Protein AF-0000000072259062 (afdb_homodimer)

Organism: Indibacter alkaliphilus (strain CCUG 57479 / KCTC 22604 / LW1) (NCBI:txid1189612)

pLDDT: mean 94.32, std 8.06, range [39.84, 98.91]

Foldseek 3Di:
DDLVVVLVVVVVVLLVPLLPDALDDPPCLQGVLLNVLSVLDDPLLLLSLLLLLLCLQPPPSVLCSLLSVLLVLLVSLLVLLLCLVVVPQDDSRHGHSCNVRRDVSSNNNSVSSNVVSLVSLVSFDPVCSVVLVVLVVVLSVLLVVLSVLQVVQLPDPADAPVSQLSSQLSNWQQSQLSSNLNSNVSNPHDPLLSNLSSLLSSLLRSLLVLVVVLCLQDADPVPPSDNRCPCQLSVRPHQLLNVLCVQDDDPLNVQSVVLSPDPDDDRVVRSVSPVVSSVVRVSSVVSNVSSVVSNVSSVVSLVPDDTPDVSSSVSSVVSSVCSNPPSD/DDLVVVLVVVVVVLLVPLLPDALDDPPCLQGVLLNVLSVLDDPLLLLSLLLLLLCLQPPPSVLCSLLSVLLVLLVSLLVLLLCLVVVPQDDSRHGHSCNVRRDVSSNNNSVSSNVVSLVSLVSFDPVCSVVLVVLVVVLSVLLVVLSVLQVVQLPDPADAPVSQLSSQLSNWQQSQLSSNLNSNVSNPHDPLLSNLSSLLSSLLRSLLVLVVVLCLQDADPVPPSDNRCPCQLSVRPHQLLNVLCVQDDDPLNVQSVVLSPDPDDDSVVRSVSPVVSSVVRVSSVVSNVSSVVSNVSSVVSLVPDDTPDVSSSVSSVVSSVCSNPPSD

Secondary structure (DSSP, 8-state):
--HHHHHHHHHHHHHHHHHH-----SSHHHHHHHHHHHHT----HHHHHHHHHHHTT-S-GGGGHHHHHHHHHHHHHHHHHHHHHTT--EETTEE-HHHHS-HHHHHHHHHHHHHHHHHHHTTS-TTTHHHHHHHHHHHHHHHHHHHHHHHHHTT-S---HHHHHHHHIIIIIHHHHHHHHHHHHHTT--HHHHHHHHHHHHHHHHHHHHHHHHHHHHS-TTTSSS-TTHHHHTT---HHHHHHHHH--HHHHHHHHHHHH-SS--HHHHHHHHHHHHHHHTHHHHHHHHHHHHHHHHHHHHHT---S-HHHHHHHHHHHHHHHT---/--HHHHHHHHHHHHHHHHHH-----SSHHHHHHHHHHHHT----HHHHHHHHHHHTT-S-GGGGHHHHHHHHHHHHHHHHHHHHHTT--EETTEE-HHHHS-HHHHHHHHHHHHHHHHHHHTTS-TTTHHHHHHHHHHHHHHHHHHHHHHHHHTT-S---HHHHHHHHIIIIIHHHHHHHHHHHHHTT--HHHHHHHHHHHHHHHHHHHHHHHHHHHHS-TTTSSS-TTHHHHTT---HHHHHHHHH--HHHHHHHHHHHH-SS--HHHHHHHHHHHHHHHTHHHHHHHHHHHHHHHHHHHHHT---S-HHHHHHHHHHHHHHHT---

Structure (mmCIF, N/CA/C/O backbone):
data_AF-0000000072259062-model_v1
#
loop_
_entity.id
_entity.type
_entity.pdbx_description
1 polymer Dimethylallyltransferase
#
loop_
_atom_site.group_PDB
_atom_site.id
_atom_site.type_symbol
_atom_site.label_atom_id
_atom_site.label_alt_id
_atom_site.label_comp_id
_atom_site.label_asym_id
_atom_site.label_entity_id
_atom_site.label_seq_id
_atom_site.pdbx_PDB_ins_code
_atom_site.Cartn_x
_atom_site.Cartn_y
_atom_site.Cartn_z
_atom_site.occupancy
_atom_site.B_iso_or_equiv
_atom_site.auth_seq_id
_atom_site.auth_comp_id
_atom_site.auth_asym_id
_atom_site.auth_atom_id
_atom_site.pdbx_PDB_model_num
ATOM 1 N N . MET A 1 1 ? 15.505 36.664 -14.446 1 39.84 1 MET A N 1
ATOM 2 C CA . MET A 1 1 ? 14.282 35.879 -14.596 1 39.84 1 MET A CA 1
ATOM 3 C C . MET A 1 1 ? 13.416 35.978 -13.345 1 39.84 1 MET A C 1
ATOM 5 O O . MET A 1 1 ? 13.881 35.698 -12.239 1 39.84 1 MET A O 1
ATOM 9 N N . ASN A 1 2 ? 12.382 36.664 -13.266 1 49.68 2 ASN A N 1
ATOM 10 C CA . ASN A 1 2 ? 11.486 36.961 -12.154 1 49.68 2 ASN A CA 1
ATOM 11 C C . ASN A 1 2 ? 11.088 35.695 -11.4 1 49.68 2 ASN A C 1
ATOM 13 O O . ASN A 1 2 ? 11.013 34.615 -11.989 1 49.68 2 ASN A O 1
ATOM 17 N N . GLN A 1 3 ? 11.26 35.802 -10.007 1 56.15 3 GLN A N 1
ATOM 18 C CA . GLN A 1 3 ? 11.022 34.706 -9.073 1 56.15 3 GLN A CA 1
ATOM 19 C C . GLN A 1 3 ? 9.755 33.938 -9.438 1 56.15 3 GLN A C 1
ATOM 21 O O . GLN A 1 3 ? 9.739 32.706 -9.407 1 56.15 3 GLN A O 1
ATOM 26 N N . LYS A 1 4 ? 8.753 34.632 -9.775 1 56.28 4 LYS A N 1
ATOM 27 C CA . LYS A 1 4 ? 7.467 34.056 -10.158 1 56.28 4 LYS A CA 1
ATOM 28 C C . LYS A 1 4 ? 7.588 33.252 -11.45 1 56.28 4 LYS A C 1
ATOM 30 O O . LYS A 1 4 ? 6.951 32.206 -11.598 1 56.28 4 LYS A O 1
ATOM 35 N N . THR A 1 5 ? 8.482 33.772 -12.168 1 59.34 5 THR A N 1
ATOM 36 C CA . THR A 1 5 ? 8.692 33.105 -13.448 1 59.34 5 THR A CA 1
ATOM 37 C C . THR A 1 5 ? 9.389 31.762 -13.25 1 59.34 5 THR A C 1
ATOM 39 O O . THR A 1 5 ? 9.052 30.778 -13.912 1 59.34 5 THR A O 1
ATOM 42 N N . SER A 1 6 ? 10.165 31.765 -12.215 1 81.85 6 SER A N 1
ATOM 43 C CA . SER A 1 6 ? 10.904 30.531 -11.966 1 81.85 6 SER A CA 1
ATOM 44 C C . SER A 1 6 ? 10.006 29.464 -11.349 1 81.85 6 SER A C 1
ATOM 46 O O . SER A 1 6 ? 10.014 28.311 -11.784 1 81.85 6 SER A O 1
ATOM 48 N N . VAL A 1 7 ? 9.024 29.932 -10.548 1 90.23 7 VAL A N 1
ATOM 49 C CA . VAL A 1 7 ? 8.112 28.987 -9.912 1 90.23 7 VAL A CA 1
ATOM 50 C C . VAL A 1 7 ? 7.127 28.444 -10.945 1 90.23 7 VAL A C 1
ATOM 52 O O . VAL A 1 7 ? 6.843 27.245 -10.97 1 90.23 7 VAL A O 1
ATOM 55 N N . ASN A 1 8 ? 6.681 29.325 -11.784 1 91.66 8 ASN A N 1
ATOM 56 C CA . ASN A 1 8 ? 5.743 28.922 -12.827 1 91.66 8 ASN A CA 1
ATOM 57 C C . ASN A 1 8 ? 6.37 27.914 -13.785 1 91.66 8 ASN A C 1
ATOM 59 O O . ASN A 1 8 ? 5.704 26.978 -14.232 1 91.66 8 ASN A O 1
ATOM 63 N N . LYS A 1 9 ? 7.584 28.207 -14.104 1 93.99 9 LYS A N 1
ATOM 64 C CA . LYS A 1 9 ? 8.276 27.268 -14.983 1 93.99 9 LYS A CA 1
ATOM 65 C C . LYS A 1 9 ? 8.43 25.904 -14.317 1 93.99 9 LYS A C 1
ATOM 67 O O . LYS A 1 9 ? 8.21 24.869 -14.95 1 93.99 9 LYS A O 1
ATOM 72 N N . ILE A 1 10 ? 8.788 25.921 -13.061 1 94.92 10 ILE A N 1
ATOM 73 C CA . ILE A 1 10 ? 8.951 24.683 -12.307 1 94.92 10 ILE A CA 1
ATOM 74 C C . ILE A 1 10 ? 7.624 23.929 -12.261 1 94.92 10 ILE A C 1
ATOM 76 O O . ILE A 1 10 ? 7.585 22.714 -12.47 1 94.92 10 ILE A O 1
ATOM 80 N N . LEU A 1 11 ? 6.557 24.631 -12.026 1 94.31 11 LEU A N 1
ATOM 81 C CA . LEU A 1 11 ? 5.232 24.026 -11.954 1 94.31 11 LEU A CA 1
ATOM 82 C C . LEU A 1 11 ? 4.83 23.434 -13.301 1 94.31 11 LEU A C 1
ATOM 84 O O . LEU A 1 11 ? 4.234 22.355 -13.357 1 94.31 11 LEU A O 1
ATOM 88 N N . GLN A 1 12 ? 5.133 24.145 -14.334 1 94.38 12 GLN A N 1
ATOM 89 C CA . GLN A 1 12 ? 4.815 23.667 -15.675 1 94.38 12 GLN A CA 1
ATOM 90 C C . GLN A 1 12 ? 5.597 22.4 -16.008 1 94.38 12 GLN A C 1
ATOM 92 O O . GLN A 1 12 ? 5.048 21.457 -16.582 1 94.38 12 GLN A O 1
ATOM 97 N N . ASP A 1 13 ? 6.842 22.441 -15.684 1 95.33 13 ASP A N 1
ATOM 98 C CA . ASP A 1 13 ? 7.676 21.266 -15.916 1 95.33 13 ASP A CA 1
ATOM 99 C C . ASP A 1 13 ? 7.181 20.072 -15.103 1 95.33 13 ASP A C 1
ATOM 101 O O . ASP A 1 13 ? 7.134 18.948 -15.607 1 95.33 13 ASP A O 1
ATOM 105 N N . LEU A 1 14 ? 6.83 20.338 -13.901 1 94.54 14 LEU A N 1
ATOM 106 C CA . LEU A 1 14 ? 6.303 19.306 -13.015 1 94.54 14 LEU A CA 1
ATOM 107 C C . LEU A 1 14 ? 5.007 18.723 -13.569 1 94.54 14 LEU A C 1
ATOM 109 O O . LEU A 1 14 ? 4.843 17.502 -13.619 1 94.54 14 LEU A O 1
ATOM 113 N N . GLU A 1 15 ? 4.13 19.574 -14.015 1 93.12 15 GLU A N 1
ATOM 114 C CA . GLU A 1 15 ? 2.847 19.139 -14.558 1 93.12 15 GLU A CA 1
ATOM 115 C C . GLU A 1 15 ? 3.038 18.301 -15.819 1 93.12 15 GLU A C 1
ATOM 117 O O . GLU A 1 15 ? 2.356 17.291 -16.009 1 93.12 15 GLU A O 1
ATOM 122 N N . SER A 1 16 ? 3.915 18.75 -16.639 1 92.37 16 SER A N 1
ATOM 123 C CA . SER A 1 16 ? 4.216 18.009 -17.859 1 92.37 16 SER A CA 1
ATOM 124 C C . SER A 1 16 ? 4.742 16.613 -17.543 1 92.37 16 SER A C 1
ATOM 126 O O . SER A 1 16 ? 4.385 15.643 -18.214 1 92.37 16 SER A O 1
ATOM 128 N N . HIS A 1 17 ? 5.509 16.57 -16.553 1 91.02 17 HIS A N 1
ATOM 129 C CA . HIS A 1 17 ? 6.075 15.285 -16.159 1 91.02 17 HIS A CA 1
ATOM 130 C C . HIS A 1 17 ? 5.004 14.364 -15.584 1 91.02 17 HIS A C 1
ATOM 132 O O . HIS A 1 17 ? 4.938 13.185 -15.938 1 91.02 17 HIS A O 1
ATOM 138 N N . ILE A 1 18 ? 4.176 14.868 -14.752 1 91.03 18 ILE A N 1
ATOM 139 C CA . ILE A 1 18 ? 3.133 14.095 -14.088 1 91.03 18 ILE A CA 1
ATOM 140 C C . ILE A 1 18 ? 2.125 13.595 -15.12 1 91.03 18 ILE A C 1
ATOM 142 O O . ILE A 1 18 ? 1.715 12.432 -15.085 1 91.03 18 ILE A O 1
ATOM 146 N N . GLN A 1 19 ? 1.786 14.395 -16.071 1 88.58 19 GLN A N 1
ATOM 147 C CA . GLN A 1 19 ? 0.792 14.051 -17.082 1 88.58 19 GLN A CA 1
ATOM 148 C C . GLN A 1 19 ? 1.357 13.054 -18.091 1 88.58 19 GLN A C 1
ATOM 150 O O . GLN A 1 19 ? 0.618 12.237 -18.644 1 88.58 19 GLN A O 1
ATOM 155 N N . GLY A 1 20 ? 2.636 13.112 -18.253 1 88.77 20 GLY A N 1
ATOM 156 C CA . GLY A 1 20 ? 3.263 12.251 -19.244 1 88.77 20 GLY A CA 1
ATOM 157 C C . GLY A 1 20 ? 3.726 10.924 -18.674 1 88.77 20 GLY A C 1
ATOM 158 O O . GLY A 1 20 ? 4.14 10.033 -19.418 1 88.77 20 GLY A O 1
ATOM 159 N N . TYR A 1 21 ? 3.54 10.766 -17.448 1 89.42 21 TYR A N 1
ATOM 160 C CA . TYR A 1 21 ? 4.04 9.553 -16.811 1 89.42 21 TYR A CA 1
ATOM 161 C C . TYR A 1 21 ? 3.03 8.418 -16.931 1 89.42 21 TYR A C 1
ATOM 163 O O . TYR A 1 21 ? 1.825 8.632 -16.781 1 89.42 21 TYR A O 1
ATOM 171 N N . THR A 1 22 ? 3.496 7.226 -17.243 1 91.46 22 THR A N 1
ATOM 172 C CA . THR A 1 22 ? 2.654 6.037 -17.312 1 91.46 22 THR A CA 1
ATOM 173 C C . THR A 1 22 ? 2.892 5.134 -16.105 1 91.46 22 THR A C 1
ATOM 175 O O . THR A 1 22 ? 4.035 4.791 -15.796 1 91.46 22 THR A O 1
ATOM 178 N N . TYR A 1 23 ? 1.843 4.74 -15.547 1 93.16 23 TYR A N 1
ATOM 179 C CA . TYR A 1 23 ? 1.928 3.928 -14.339 1 93.16 23 TYR A CA 1
ATOM 180 C C . TYR A 1 23 ? 1.783 2.446 -14.667 1 93.16 23 TYR A C 1
ATOM 182 O O . TYR A 1 23 ? 2.036 1.589 -13.818 1 93.16 23 TYR A O 1
ATOM 190 N N . GLY A 1 24 ? 1.409 2.114 -15.796 1 93.14 24 GLY A N 1
ATOM 191 C CA . GLY A 1 24 ? 1.141 0.778 -16.304 1 93.14 24 GLY A CA 1
ATOM 192 C C . GLY A 1 24 ? 0.081 0.754 -17.389 1 93.14 24 GLY A C 1
ATOM 193 O O . GLY A 1 24 ? -0.619 1.746 -17.603 1 93.14 24 GLY A O 1
ATOM 194 N N . GLU A 1 25 ? -0.048 -0.378 -18.001 1 92.4 25 GLU A N 1
ATOM 195 C CA . GLU A 1 25 ? -0.921 -0.406 -19.171 1 92.4 25 GLU A CA 1
ATOM 196 C C . GLU A 1 25 ? -2.057 -1.409 -18.988 1 92.4 25 GLU A C 1
ATOM 198 O O . GLU A 1 25 ? -3.191 -1.151 -19.396 1 92.4 25 GLU A O 1
ATOM 203 N N . SER A 1 26 ? -1.802 -2.534 -18.421 1 94.76 26 SER A N 1
ATOM 204 C CA . SER A 1 26 ? -2.783 -3.609 -18.31 1 94.76 26 SER A CA 1
ATOM 205 C C . SER A 1 26 ? -2.711 -4.285 -16.944 1 94.76 26 SER A C 1
ATOM 207 O O . SER A 1 26 ? -1.621 -4.508 -16.413 1 94.76 26 SER A O 1
ATOM 209 N N . PRO A 1 27 ? -3.939 -4.577 -16.515 1 97.15 27 PRO A N 1
ATOM 210 C CA . PRO A 1 27 ? -5.289 -4.356 -17.039 1 97.15 27 PRO A CA 1
ATOM 211 C C . PRO A 1 27 ? -5.76 -2.914 -16.867 1 97.15 27 PRO A C 1
ATOM 213 O O . PRO A 1 27 ? -5.365 -2.241 -15.911 1 97.15 27 PRO A O 1
ATOM 216 N N . LYS A 1 28 ? -6.573 -2.438 -17.71 1 96.72 28 LYS A N 1
ATOM 217 C CA . LYS A 1 28 ? -7.038 -1.054 -17.708 1 96.72 28 LYS A CA 1
ATOM 218 C C . LYS A 1 28 ? -7.768 -0.721 -16.409 1 96.72 28 LYS A C 1
ATOM 220 O O . LYS A 1 28 ? -7.701 0.411 -15.926 1 96.72 28 LYS A O 1
ATOM 225 N N . GLU A 1 29 ? -8.424 -1.747 -15.827 1 96.99 29 GLU A N 1
ATOM 226 C CA . GLU A 1 29 ? -9.219 -1.559 -14.617 1 96.99 29 GLU A CA 1
ATOM 227 C C . GLU A 1 29 ? -8.334 -1.209 -13.424 1 96.99 29 GLU A C 1
ATOM 229 O O . GLU A 1 29 ? -8.808 -0.642 -12.437 1 96.99 29 GLU A O 1
ATOM 234 N N . LEU A 1 30 ? -7.055 -1.519 -13.571 1 98.03 30 LEU A N 1
ATOM 235 C CA . LEU A 1 30 ? -6.097 -1.222 -12.512 1 98.03 30 LEU A CA 1
ATOM 236 C C . LEU A 1 30 ? -5.487 0.162 -12.702 1 98.03 30 LEU A C 1
ATOM 238 O O . LEU A 1 30 ? -5.293 0.898 -11.733 1 98.03 30 LEU A O 1
ATOM 242 N N . TYR A 1 31 ? -5.273 0.584 -13.935 1 98.09 31 TYR A N 1
ATOM 243 C CA . TYR A 1 31 ? -4.388 1.719 -14.173 1 98.09 31 TYR A CA 1
ATOM 244 C C . TYR A 1 31 ? -5.182 2.952 -14.587 1 98.09 31 TYR A C 1
ATOM 246 O O . TYR A 1 31 ? -4.75 4.083 -14.355 1 98.09 31 TYR A O 1
ATOM 254 N N . GLU A 1 32 ? -6.378 2.807 -15.114 1 97.61 32 GLU A N 1
ATOM 255 C CA . GLU A 1 32 ? -7.216 3.948 -15.472 1 97.61 32 GLU A CA 1
ATOM 256 C C . GLU A 1 32 ? -7.589 4.767 -14.24 1 97.61 32 GLU A C 1
ATOM 258 O O . GLU A 1 32 ? -7.626 5.998 -14.294 1 97.61 32 GLU A O 1
ATOM 263 N N . PRO A 1 33 ? -7.913 4.076 -13.163 1 98.03 33 PRO A N 1
ATOM 264 C CA . PRO A 1 33 ? -8.211 4.842 -11.951 1 98.03 33 PRO A CA 1
ATOM 265 C C . PRO A 1 33 ? -7.032 5.694 -11.487 1 98.03 33 PRO A C 1
ATOM 267 O O . PRO A 1 33 ? -7.228 6.795 -10.965 1 98.03 33 PRO A O 1
ATOM 270 N N . ILE A 1 34 ? -5.833 5.206 -11.648 1 97.76 34 ILE A N 1
ATOM 271 C CA . ILE A 1 34 ? -4.631 5.942 -11.269 1 97.76 34 ILE A CA 1
ATOM 272 C C . ILE A 1 34 ? -4.492 7.187 -12.143 1 97.76 34 ILE A C 1
ATOM 274 O O . ILE A 1 34 ? -4.279 8.29 -11.635 1 97.76 34 ILE A O 1
ATOM 278 N N . ALA A 1 35 ? -4.622 6.956 -13.415 1 96.19 35 ALA A N 1
ATOM 279 C CA . ALA A 1 35 ? -4.563 8.083 -14.344 1 96.19 35 ALA A CA 1
ATOM 280 C C . ALA A 1 35 ? -5.653 9.105 -14.035 1 96.19 35 ALA A C 1
ATOM 282 O O . ALA A 1 35 ? -5.417 10.314 -14.108 1 96.19 35 ALA A O 1
ATOM 283 N N . TYR A 1 36 ? -6.82 8.606 -13.721 1 96.45 36 TYR A N 1
ATOM 284 C CA . TYR A 1 36 ? -7.97 9.45 -13.415 1 96.45 36 TYR A CA 1
ATOM 285 C C . TYR A 1 36 ? -7.681 10.356 -12.225 1 96.45 36 TYR A C 1
ATOM 287 O O . TYR A 1 36 ? -7.753 11.582 -12.338 1 96.45 36 TYR A O 1
ATOM 295 N N . ILE A 1 37 ? -7.229 9.819 -11.118 1 96.38 37 ILE A N 1
ATOM 296 C CA . ILE A 1 37 ? -7.049 10.636 -9.923 1 96.38 37 ILE A CA 1
ATOM 297 C C . ILE A 1 37 ? -5.893 11.611 -10.135 1 96.38 37 ILE A C 1
ATOM 299 O O . ILE A 1 37 ? -5.926 12.74 -9.639 1 96.38 37 ILE A O 1
ATOM 303 N N . MET A 1 38 ? -4.922 11.191 -10.855 1 95.38 38 MET A N 1
ATOM 304 C CA . MET A 1 38 ? -3.777 12.059 -11.117 1 95.38 38 MET A CA 1
ATOM 305 C C . MET A 1 38 ? -4.166 13.209 -12.039 1 95.38 38 MET A C 1
ATOM 307 O O . MET A 1 38 ? -3.531 14.265 -12.025 1 95.38 38 MET A O 1
ATOM 311 N N . SER A 1 39 ? -5.181 13.02 -12.778 1 93.49 39 SER A N 1
ATOM 312 C CA . SER A 1 39 ? -5.613 14.025 -13.744 1 93.49 39 SER A CA 1
ATOM 313 C C . SER A 1 39 ? -6.551 15.041 -13.103 1 93.49 39 SER A C 1
ATOM 315 O O . SER A 1 39 ? -6.826 16.094 -13.683 1 93.49 39 SER A O 1
ATOM 317 N N . LEU A 1 40 ? -7.152 14.684 -11.96 1 90.5 40 LEU A N 1
ATOM 318 C CA . LEU A 1 40 ? -8.12 15.557 -11.305 1 90.5 40 LEU A CA 1
ATOM 319 C C . LEU A 1 40 ? -7.467 16.865 -10.872 1 90.5 40 LEU A C 1
ATOM 321 O O . LEU A 1 40 ? -8.146 17.771 -10.382 1 90.5 40 LEU A O 1
ATOM 325 N N . GLY A 1 41 ? -6.127 16.97 -11.136 1 81.69 41 GLY A N 1
ATOM 326 C CA . GLY A 1 41 ? -5.435 18.209 -10.817 1 81.69 41 GLY A CA 1
ATOM 327 C C . GLY A 1 41 ? -4.948 18.267 -9.381 1 81.69 41 GLY A C 1
ATOM 328 O O . GLY A 1 41 ? -4.554 17.247 -8.812 1 81.69 41 GLY A O 1
ATOM 329 N N . GLY A 1 42 ? -4.847 19.459 -8.87 1 79.23 42 GLY A N 1
ATOM 330 C CA . GLY A 1 42 ? -4.276 19.779 -7.571 1 79.23 42 GLY A CA 1
ATOM 331 C C . GLY A 1 42 ? -3.202 20.848 -7.638 1 79.23 42 GLY A C 1
ATOM 332 O O . GLY A 1 42 ? -2.681 21.145 -8.715 1 79.23 42 GLY A O 1
ATOM 333 N N . LYS A 1 43 ? -2.98 21.425 -6.588 1 82.12 43 LYS A N 1
ATOM 334 C CA . LYS A 1 43 ? -2.066 22.563 -6.54 1 82.12 43 LYS A CA 1
ATOM 335 C C . LYS A 1 43 ? -0.613 22.105 -6.63 1 82.12 43 LYS A C 1
ATOM 337 O O . LYS A 1 43 ? 0.285 22.914 -6.876 1 82.12 43 LYS A O 1
ATOM 342 N N . ARG A 1 44 ? -0.366 20.807 -6.512 1 93.41 44 ARG A N 1
ATOM 343 C CA . ARG A 1 44 ? 0.962 20.211 -6.616 1 93.41 44 ARG A CA 1
ATOM 344 C C . ARG A 1 44 ? 1.941 20.885 -5.661 1 93.41 44 ARG A C 1
ATOM 346 O O . ARG A 1 44 ? 3.099 21.118 -6.013 1 93.41 44 ARG A O 1
ATOM 353 N N . ILE A 1 45 ? 1.461 21.238 -4.547 1 94.57 45 ILE A N 1
ATOM 354 C CA . ILE A 1 45 ? 2.24 22.009 -3.583 1 94.57 45 ILE A CA 1
ATOM 355 C C . ILE A 1 45 ? 3.402 21.164 -3.066 1 94.57 45 ILE A C 1
ATOM 357 O O . ILE A 1 45 ? 4.535 21.643 -2.976 1 94.57 45 ILE A O 1
ATOM 361 N N . ARG A 1 46 ? 3.191 19.939 -2.811 1 97.25 46 ARG A N 1
ATOM 362 C CA . ARG A 1 46 ? 4.198 19.108 -2.159 1 97.25 46 ARG A CA 1
ATOM 363 C C . ARG A 1 46 ? 5.371 18.835 -3.094 1 97.25 46 ARG A C 1
ATOM 365 O O . ARG A 1 46 ? 6.526 19.081 -2.739 1 97.25 46 ARG A O 1
ATOM 372 N N . PRO A 1 47 ? 5.122 18.381 -4.337 1 98.08 47 PRO A N 1
ATOM 373 C CA . PRO A 1 47 ? 6.275 18.219 -5.226 1 98.08 47 PRO A CA 1
ATOM 374 C C . PRO A 1 47 ? 6.938 19.548 -5.58 1 98.08 47 PRO A C 1
ATOM 376 O O . PRO A 1 47 ? 8.153 19.599 -5.789 1 98.08 47 PRO A O 1
ATOM 379 N N . LEU A 1 48 ? 6.172 20.646 -5.649 1 97.24 48 LEU A N 1
ATOM 380 C CA . LEU A 1 48 ? 6.756 21.964 -5.868 1 97.24 48 LEU A CA 1
ATOM 381 C C . LEU A 1 48 ? 7.711 22.33 -4.737 1 97.24 48 LEU A C 1
ATOM 383 O O . LEU A 1 48 ? 8.814 22.824 -4.985 1 97.24 48 LEU A O 1
ATOM 387 N N . LEU A 1 49 ? 7.295 22.057 -3.522 1 97.96 49 LEU A N 1
ATOM 388 C CA . LEU A 1 49 ? 8.139 22.339 -2.366 1 97.96 49 LEU A CA 1
ATOM 389 C C . LEU A 1 49 ? 9.417 21.509 -2.41 1 97.96 49 LEU A C 1
ATOM 391 O O . LEU A 1 49 ? 10.486 21.985 -2.022 1 97.96 49 LEU A O 1
ATOM 395 N N . THR A 1 50 ? 9.329 20.285 -2.872 1 98.69 50 THR A N 1
ATOM 396 C CA . THR A 1 50 ? 10.509 19.443 -3.037 1 98.69 50 THR A CA 1
ATOM 397 C C . THR A 1 50 ? 11.509 20.094 -3.988 1 98.69 50 THR A C 1
ATOM 399 O O . THR A 1 50 ? 12.698 20.192 -3.676 1 98.69 50 THR A O 1
ATOM 402 N N . LEU A 1 51 ? 11.013 20.584 -5.12 1 98.32 51 LEU A N 1
ATOM 403 C CA . LEU A 1 51 ? 11.876 21.161 -6.145 1 98.32 51 LEU A CA 1
ATOM 404 C C . LEU A 1 51 ? 12.445 22.5 -5.686 1 98.32 51 LEU A C 1
ATOM 406 O O . LEU A 1 51 ? 13.596 22.825 -5.985 1 98.32 51 LEU A O 1
ATOM 410 N N . LEU A 1 52 ? 11.637 23.278 -4.981 1 97.72 52 LEU A N 1
ATOM 411 C CA . LEU A 1 52 ? 12.123 24.551 -4.46 1 97.72 52 LEU A CA 1
ATOM 412 C C . LEU A 1 52 ? 13.2 24.331 -3.403 1 97.72 52 LEU A C 1
ATOM 414 O O . LEU A 1 52 ? 14.208 25.04 -3.381 1 97.72 52 LEU A O 1
ATOM 418 N N . ALA A 1 53 ? 12.989 23.344 -2.545 1 98.31 53 ALA A N 1
ATOM 419 C CA . ALA A 1 53 ? 14.003 23.016 -1.546 1 98.31 53 ALA A CA 1
ATOM 420 C C . ALA A 1 53 ? 15.294 22.546 -2.208 1 98.31 53 ALA A C 1
ATOM 422 O O . ALA A 1 53 ? 16.39 22.902 -1.769 1 98.31 53 ALA A O 1
ATOM 423 N N . TYR A 1 54 ? 15.174 21.713 -3.22 1 98.31 54 TYR A N 1
ATOM 424 C CA . TYR A 1 54 ? 16.333 21.302 -4.005 1 98.31 54 TYR A CA 1
ATOM 425 C C . TYR A 1 54 ? 17.079 22.513 -4.552 1 98.31 54 TYR A C 1
ATOM 427 O O . TYR A 1 54 ? 18.306 22.59 -4.454 1 98.31 54 TYR A O 1
ATOM 435 N N . SER A 1 55 ? 16.358 23.493 -5.048 1 97.68 55 SER A N 1
ATOM 436 C CA . SER A 1 55 ? 16.895 24.66 -5.74 1 97.68 55 SER A CA 1
ATOM 437 C C . SER A 1 55 ? 17.584 25.611 -4.766 1 97.68 55 SER A C 1
ATOM 439 O O . SER A 1 55 ? 18.319 26.508 -5.183 1 97.68 55 SER A O 1
ATOM 441 N N . LEU A 1 56 ? 17.38 25.386 -3.485 1 97.73 56 LEU A N 1
ATOM 442 C CA . LEU A 1 56 ? 18.095 26.183 -2.493 1 97.73 56 LEU A CA 1
ATOM 443 C C . LEU A 1 56 ? 19.594 25.911 -2.555 1 97.73 56 LEU A C 1
ATOM 445 O O . LEU A 1 56 ? 20.399 26.747 -2.14 1 97.73 56 LEU A O 1
ATOM 449 N N . TYR A 1 57 ? 19.908 24.743 -3.155 1 97.61 57 TYR A N 1
ATOM 450 C CA . TYR A 1 57 ? 21.3 24.32 -3.056 1 97.61 57 TYR A CA 1
ATOM 451 C C . TYR A 1 57 ? 21.876 24.013 -4.433 1 97.61 57 TYR A C 1
ATOM 453 O O . TYR A 1 57 ? 23.096 24.007 -4.616 1 97.61 57 TYR A O 1
ATOM 461 N N . LYS A 1 58 ? 20.987 23.629 -5.376 1 96.47 58 LYS A N 1
ATOM 462 C CA . LYS A 1 58 ? 21.408 23.327 -6.741 1 96.47 58 LYS A CA 1
ATOM 463 C C . LYS A 1 58 ? 20.485 23.987 -7.76 1 96.47 58 LYS A C 1
ATOM 465 O O . LYS A 1 58 ? 19.281 24.11 -7.527 1 96.47 58 LYS A O 1
ATOM 470 N N . GLU A 1 59 ? 20.969 24.305 -8.951 1 92.58 59 GLU A N 1
ATOM 471 C CA . GLU A 1 59 ? 20.199 25.052 -9.942 1 92.58 59 GLU A CA 1
ATOM 472 C C . GLU A 1 59 ? 19.532 24.114 -10.944 1 92.58 59 GLU A C 1
ATOM 474 O O . GLU A 1 59 ? 18.621 24.518 -11.669 1 92.58 59 GLU A O 1
ATOM 479 N N . ASN A 1 60 ? 19.907 22.887 -11.001 1 94.67 60 ASN A N 1
ATOM 480 C CA . ASN A 1 60 ? 19.391 21.949 -11.992 1 94.67 60 ASN A CA 1
ATOM 481 C C . ASN A 1 60 ? 18.276 21.082 -11.416 1 94.67 60 ASN A C 1
ATOM 483 O O . ASN A 1 60 ? 18.361 19.853 -11.445 1 94.67 60 ASN A O 1
ATOM 487 N N . TYR A 1 61 ? 17.127 21.744 -11.013 1 95.66 61 TYR A N 1
ATOM 488 C CA . TYR A 1 61 ? 16.013 21.067 -10.359 1 95.66 61 TYR A CA 1
ATOM 489 C C . TYR A 1 61 ? 15.474 19.939 -11.229 1 95.66 61 TYR A C 1
ATOM 491 O O . TYR A 1 61 ? 14.764 19.055 -10.742 1 95.66 61 TYR A O 1
ATOM 499 N N . GLU A 1 62 ? 15.741 19.919 -12.576 1 96.13 62 GLU A N 1
ATOM 500 C CA . GLU A 1 62 ? 15.242 18.911 -13.507 1 96.13 62 GLU A CA 1
ATOM 501 C C . GLU A 1 62 ? 15.692 17.511 -13.098 1 96.13 62 GLU A C 1
ATOM 503 O O . GLU A 1 62 ? 14.996 16.528 -13.362 1 96.13 62 GLU A O 1
ATOM 508 N N . LYS A 1 63 ? 16.802 17.454 -12.404 1 96.03 63 LYS A N 1
ATOM 509 C CA . LYS A 1 63 ? 17.34 16.173 -11.953 1 96.03 63 LYS A CA 1
ATOM 510 C C . LYS A 1 63 ? 16.468 15.567 -10.857 1 96.03 63 LYS A C 1
ATOM 512 O O . LYS A 1 63 ? 16.57 14.373 -10.565 1 96.03 63 LYS A O 1
ATOM 517 N N . ALA A 1 64 ? 15.574 16.446 -10.276 1 97.52 64 ALA A N 1
ATOM 518 C CA . ALA A 1 64 ? 14.78 15.99 -9.138 1 97.52 64 ALA A CA 1
ATOM 519 C C . ALA A 1 64 ? 13.307 15.863 -9.514 1 97.52 64 ALA A C 1
ATOM 521 O O . ALA A 1 64 ? 12.463 15.586 -8.658 1 97.52 64 ALA A O 1
ATOM 522 N N . LEU A 1 65 ? 12.949 16.012 -10.794 1 97.62 65 LEU A N 1
ATOM 523 C CA . LEU A 1 65 ? 11.554 16.038 -11.219 1 97.62 65 LEU A CA 1
ATOM 524 C C . LEU A 1 65 ? 10.865 14.714 -10.903 1 97.62 65 LEU A C 1
ATOM 526 O O . LEU A 1 65 ? 9.774 14.699 -10.329 1 97.62 65 LEU A O 1
ATOM 530 N N . ILE A 1 66 ? 11.515 13.601 -11.197 1 97.34 66 ILE A N 1
ATOM 531 C CA . ILE A 1 66 ? 10.899 12.292 -11.008 1 97.34 66 ILE A CA 1
ATOM 532 C C . ILE A 1 66 ? 10.779 11.989 -9.516 1 97.34 66 ILE A C 1
ATOM 534 O O . ILE A 1 66 ? 9.695 11.665 -9.027 1 97.34 66 ILE A O 1
ATOM 538 N N . PRO A 1 67 ? 11.85 12.206 -8.735 1 98.09 67 PRO A N 1
ATOM 539 C CA . PRO A 1 67 ? 11.702 11.998 -7.292 1 98.09 67 PRO A CA 1
ATOM 540 C C . PRO A 1 67 ? 10.665 12.927 -6.665 1 98.09 67 PRO A C 1
ATOM 542 O O . PRO A 1 67 ? 9.957 12.529 -5.736 1 98.09 67 PRO A O 1
ATOM 545 N N . ALA A 1 68 ? 10.58 14.164 -7.124 1 98.27 68 ALA A N 1
ATOM 546 C CA . ALA A 1 68 ? 9.564 15.082 -6.618 1 98.27 68 ALA A CA 1
ATOM 547 C C . ALA A 1 68 ? 8.159 14.577 -6.936 1 98.27 68 ALA A C 1
ATOM 549 O O . ALA A 1 68 ? 7.255 14.672 -6.104 1 98.27 68 ALA A O 1
ATOM 550 N N . ALA A 1 69 ? 7.992 14.017 -8.135 1 97.57 69 ALA A N 1
ATOM 551 C CA . ALA A 1 69 ? 6.702 13.463 -8.538 1 97.57 69 ALA A CA 1
ATOM 552 C C . ALA A 1 69 ? 6.318 12.274 -7.663 1 97.57 69 ALA A C 1
ATOM 554 O O . ALA A 1 69 ? 5.132 12 -7.462 1 97.57 69 ALA A O 1
ATOM 555 N N . ALA A 1 70 ? 7.296 11.569 -7.104 1 98.19 70 ALA A N 1
ATOM 556 C CA . ALA A 1 70 ? 7.023 10.467 -6.184 1 98.19 70 ALA A CA 1
ATOM 557 C C . ALA A 1 70 ? 6.218 10.946 -4.979 1 98.19 70 ALA A C 1
ATOM 559 O O . ALA A 1 70 ? 5.332 10.239 -4.495 1 98.19 70 ALA A O 1
ATOM 560 N N . VAL A 1 71 ? 6.48 12.172 -4.524 1 98.48 71 VAL A N 1
ATOM 561 C CA . VAL A 1 71 ? 5.777 12.759 -3.388 1 98.48 71 VAL A CA 1
ATOM 562 C C . VAL A 1 71 ? 4.31 12.982 -3.748 1 98.48 71 VAL A C 1
ATOM 564 O O . VAL A 1 71 ? 3.418 12.722 -2.936 1 98.48 71 VAL A O 1
ATOM 567 N N . GLU A 1 72 ? 4.095 13.402 -4.927 1 97.78 72 GLU A N 1
ATOM 568 C CA . GLU A 1 72 ? 2.737 13.64 -5.408 1 97.78 72 GLU A CA 1
ATOM 569 C C . GLU A 1 72 ? 1.973 12.329 -5.574 1 97.78 72 GLU A C 1
ATOM 571 O O . GLU A 1 72 ? 0.794 12.244 -5.223 1 97.78 72 GLU A O 1
ATOM 576 N N . VAL A 1 73 ? 2.616 11.35 -6.117 1 97.89 73 VAL A N 1
ATOM 577 C CA . VAL A 1 73 ? 1.981 10.049 -6.305 1 97.89 73 VAL A CA 1
ATOM 578 C C . VAL A 1 73 ? 1.608 9.455 -4.949 1 97.89 73 VAL A C 1
ATOM 580 O O . VAL A 1 73 ? 0.508 8.924 -4.778 1 97.89 73 VAL A O 1
ATOM 583 N N . PHE A 1 74 ? 2.503 9.601 -4.019 1 98.57 74 PHE A N 1
ATOM 584 C CA . PHE A 1 74 ? 2.219 9.13 -2.668 1 98.57 74 PHE A CA 1
ATOM 585 C C . PHE A 1 74 ? 1.021 9.865 -2.08 1 98.57 74 PHE A C 1
ATOM 587 O O . PHE A 1 74 ? 0.136 9.245 -1.487 1 98.57 74 PHE A O 1
ATOM 594 N N . HIS A 1 75 ? 1.042 11.114 -2.243 1 98.02 75 HIS A N 1
ATOM 595 C CA . HIS A 1 75 ? -0.071 11.909 -1.734 1 98.02 75 HIS A CA 1
ATOM 596 C C . HIS A 1 75 ? -1.397 11.443 -2.326 1 98.02 75 HIS A C 1
ATOM 598 O O . HIS A 1 75 ? -2.386 11.296 -1.604 1 98.02 75 HIS A O 1
ATOM 604 N N . ASN A 1 76 ? -1.451 11.22 -3.596 1 97.53 76 ASN A N 1
ATOM 605 C CA . ASN A 1 76 ? -2.687 10.811 -4.255 1 97.53 76 ASN A CA 1
ATOM 606 C C . ASN A 1 76 ? -3.071 9.381 -3.888 1 97.53 76 ASN A C 1
ATOM 608 O O . ASN A 1 76 ? -4.256 9.049 -3.825 1 97.53 76 ASN A O 1
ATOM 612 N N . PHE A 1 77 ? -2.063 8.555 -3.631 1 98.08 77 PHE A N 1
ATOM 613 C CA . PHE A 1 77 ? -2.335 7.249 -3.042 1 98.08 77 PHE A CA 1
ATOM 614 C C . PHE A 1 77 ? -3.093 7.395 -1.728 1 98.08 77 PHE A C 1
ATOM 616 O O . PHE A 1 77 ? -4.089 6.705 -1.5 1 98.08 77 PHE A O 1
ATOM 623 N N . THR A 1 78 ? -2.629 8.234 -0.854 1 98.22 78 THR A N 1
ATOM 624 C CA . THR A 1 78 ? -3.261 8.401 0.45 1 98.22 78 THR A CA 1
ATOM 625 C C . THR A 1 78 ? -4.681 8.938 0.299 1 98.22 78 THR A C 1
ATOM 627 O O . THR A 1 78 ? -5.582 8.544 1.042 1 98.22 78 THR A O 1
ATOM 630 N N . LEU A 1 79 ? -4.922 9.82 -0.706 1 96.9 79 LEU A N 1
ATOM 631 C CA . LEU A 1 79 ? -6.259 10.344 -0.959 1 96.9 79 LEU A CA 1
ATOM 632 C C . LEU A 1 79 ? -7.198 9.237 -1.427 1 96.9 79 LEU A C 1
ATOM 634 O O . LEU A 1 79 ? -8.355 9.179 -1.005 1 96.9 79 LEU A O 1
ATOM 638 N N . MET A 1 80 ? -6.705 8.395 -2.251 1 97.73 80 MET A N 1
ATOM 639 C CA . MET A 1 80 ? -7.524 7.323 -2.809 1 97.73 80 MET A CA 1
ATOM 640 C C . MET A 1 80 ? -8.01 6.382 -1.711 1 97.73 80 MET A C 1
ATOM 642 O O . MET A 1 80 ? -9.197 6.056 -1.647 1 97.73 80 MET A O 1
ATOM 646 N N . HIS A 1 81 ? -7.109 5.958 -0.875 1 98.45 81 HIS A N 1
ATOM 647 C CA . HIS A 1 81 ? -7.489 5.055 0.205 1 98.45 81 HIS A CA 1
ATOM 648 C C . HIS A 1 81 ? -8.303 5.782 1.27 1 98.45 81 HIS A C 1
ATOM 650 O O . HIS A 1 81 ? -9.274 5.234 1.798 1 98.45 81 HIS A O 1
ATOM 656 N N . ASP A 1 82 ? -7.975 7.021 1.532 1 96.43 82 ASP A N 1
ATOM 657 C CA . ASP A 1 82 ? -8.72 7.845 2.479 1 96.43 82 ASP A CA 1
ATOM 658 C C . ASP A 1 82 ? -10.166 8.031 2.026 1 96.43 82 ASP A C 1
ATOM 660 O O . ASP A 1 82 ? -11.086 8.013 2.846 1 96.43 82 ASP A O 1
ATOM 664 N N . ASP A 1 83 ? -10.373 8.25 0.742 1 96.26 83 ASP A N 1
ATOM 665 C CA . ASP A 1 83 ? -11.706 8.47 0.19 1 96.26 83 ASP A CA 1
ATOM 666 C C . ASP A 1 83 ? -12.603 7.256 0.42 1 96.26 83 ASP A C 1
ATOM 668 O O . ASP A 1 83 ? -13.811 7.399 0.618 1 96.26 83 ASP A O 1
ATOM 672 N N . ILE A 1 84 ? -12.054 6.057 0.399 1 96.89 84 ILE A N 1
ATOM 673 C CA . ILE A 1 84 ? -12.812 4.85 0.713 1 96.89 84 ILE A CA 1
ATOM 674 C C . ILE A 1 84 ? -13.253 4.882 2.174 1 96.89 84 ILE A C 1
ATOM 676 O O . ILE A 1 84 ? -14.429 4.671 2.479 1 96.89 84 ILE A O 1
ATOM 680 N N . MET A 1 85 ? -12.304 5.175 3.024 1 95.04 85 MET A N 1
ATOM 681 C CA . MET A 1 85 ? -12.512 5.098 4.467 1 95.04 85 MET A CA 1
ATOM 682 C C . MET A 1 85 ? -13.501 6.162 4.932 1 95.04 85 MET A C 1
ATOM 684 O O . MET A 1 85 ? -14.29 5.925 5.849 1 95.04 85 MET A O 1
ATOM 688 N N . ASP A 1 86 ? -13.507 7.27 4.188 1 90.28 86 ASP A N 1
ATOM 689 C CA . ASP A 1 86 ? -14.384 8.381 4.547 1 90.28 86 ASP A CA 1
ATOM 690 C C . ASP A 1 86 ? -15.691 8.327 3.758 1 90.28 86 ASP A C 1
ATOM 692 O O . ASP A 1 86 ? -16.549 9.199 3.908 1 90.28 86 ASP A O 1
ATOM 696 N N . VAL A 1 87 ? -15.803 7.353 2.903 1 92.05 87 VAL A N 1
ATOM 697 C CA . VAL A 1 87 ? -16.957 7.226 2.02 1 92.05 87 VAL A CA 1
ATOM 698 C C . VAL A 1 87 ? -17.212 8.552 1.308 1 92.05 87 VAL A C 1
ATOM 700 O O . VAL A 1 87 ? -18.341 9.05 1.294 1 92.05 87 VAL A O 1
ATOM 703 N N . ALA A 1 88 ? -16.142 9.177 0.912 1 89.82 88 ALA A N 1
ATOM 704 C CA . ALA A 1 88 ? -16.258 10.466 0.235 1 89.82 88 ALA A CA 1
ATOM 705 C C . ALA A 1 88 ? -16.775 10.292 -1.19 1 89.82 88 ALA A C 1
ATOM 707 O O . ALA A 1 88 ? -16.161 9.592 -1.999 1 89.82 88 ALA A O 1
ATOM 708 N N . PRO A 1 89 ? -17.808 10.987 -1.595 1 92.17 89 PRO A N 1
ATOM 709 C CA . PRO A 1 89 ? -18.374 10.779 -2.93 1 92.17 89 PRO A CA 1
ATOM 710 C C . PRO A 1 89 ? -17.628 11.555 -4.013 1 92.17 89 PRO A C 1
ATOM 712 O O . PRO A 1 89 ? -17.618 11.144 -5.176 1 92.17 89 PRO A O 1
ATOM 715 N N . LEU A 1 90 ? -16.911 12.726 -3.608 1 91.44 90 LEU A N 1
ATOM 716 C CA . LEU A 1 90 ? -16.271 13.598 -4.587 1 91.44 90 LEU A CA 1
ATOM 717 C C . LEU A 1 90 ? -14.852 13.951 -4.155 1 91.44 90 LEU A C 1
ATOM 719 O O . LEU A 1 90 ? -14.569 14.051 -2.959 1 91.44 90 LEU A O 1
ATOM 723 N N . ARG A 1 91 ? -14.02 14.164 -5.119 1 89.88 91 ARG A N 1
ATOM 724 C CA . ARG A 1 91 ? -12.667 14.697 -5.005 1 89.88 91 ARG A CA 1
ATOM 725 C C . ARG A 1 91 ? -12.388 15.722 -6.1 1 89.88 91 ARG A C 1
ATOM 727 O O . ARG A 1 91 ? -12.459 15.403 -7.288 1 89.88 91 ARG A O 1
ATOM 734 N N . ARG A 1 92 ? -12.183 16.974 -5.647 1 88.47 92 ARG A N 1
ATOM 735 C CA . ARG A 1 92 ? -11.913 18.068 -6.574 1 88.47 92 ARG A CA 1
ATOM 736 C C . ARG A 1 92 ? -13.035 18.207 -7.598 1 88.47 92 ARG A C 1
ATOM 738 O O . ARG A 1 92 ? -12.777 18.324 -8.798 1 88.47 92 ARG A O 1
ATOM 745 N N . GLY A 1 93 ? -14.201 18.034 -7.081 1 88.21 93 GLY A N 1
ATOM 746 C CA . GLY A 1 93 ? -15.402 18.28 -7.864 1 88.21 93 GLY A CA 1
ATOM 747 C C . GLY A 1 93 ? -15.801 17.1 -8.73 1 88.21 93 GLY A C 1
ATOM 748 O O . GLY A 1 93 ? -16.8 17.161 -9.45 1 88.21 93 GLY A O 1
ATOM 749 N N . LYS A 1 94 ? -15.073 15.977 -8.679 1 94.54 94 LYS A N 1
ATOM 750 C CA . LYS A 1 94 ? -15.359 14.794 -9.486 1 94.54 94 LYS A CA 1
ATOM 751 C C . LYS A 1 94 ? -15.563 13.565 -8.606 1 94.54 94 LYS A C 1
ATOM 753 O O . LYS A 1 94 ? -15.126 13.54 -7.453 1 94.54 94 LYS A O 1
ATOM 758 N N . PRO A 1 95 ? -16.242 12.563 -9.096 1 96.37 95 PRO A N 1
ATOM 759 C CA . PRO A 1 95 ? -16.43 11.352 -8.293 1 96.37 95 PRO A CA 1
ATOM 760 C C . PRO A 1 95 ? -15.109 10.714 -7.869 1 96.37 95 PRO A C 1
ATOM 762 O O . PRO A 1 95 ? -14.158 10.676 -8.653 1 96.37 95 PRO A O 1
ATOM 765 N N . THR A 1 96 ? -15.096 10.264 -6.665 1 96.97 96 THR A N 1
ATOM 766 C CA . THR A 1 96 ? -13.92 9.539 -6.196 1 96.97 96 THR A CA 1
ATOM 767 C C . THR A 1 96 ? -13.781 8.205 -6.925 1 96.97 96 THR A C 1
ATOM 769 O O . THR A 1 96 ? -14.732 7.733 -7.552 1 96.97 96 THR A O 1
ATOM 772 N N . VAL A 1 97 ? -12.7 7.584 -6.849 1 97.71 97 VAL A N 1
ATOM 773 C CA . VAL A 1 97 ? -12.421 6.356 -7.586 1 97.71 97 VAL A CA 1
ATOM 774 C C . VAL A 1 97 ? -13.366 5.249 -7.124 1 97.71 97 VAL A C 1
ATOM 776 O O . VAL A 1 97 ? -13.926 4.519 -7.945 1 97.71 97 VAL A O 1
ATOM 779 N N . HIS A 1 98 ? -13.594 5.134 -5.79 1 97.69 98 HIS A N 1
ATOM 780 C CA . HIS A 1 98 ? -14.44 4.057 -5.289 1 97.69 98 HIS A CA 1
ATOM 781 C C . HIS A 1 98 ? -15.893 4.258 -5.708 1 97.69 98 HIS A C 1
ATOM 783 O O . HIS A 1 98 ? -16.666 3.298 -5.761 1 97.69 98 HIS A O 1
ATOM 789 N N . GLU A 1 99 ? -16.307 5.508 -5.977 1 97.24 99 GLU A N 1
ATOM 790 C CA . GLU A 1 99 ? -17.642 5.807 -6.487 1 97.24 99 GLU A CA 1
ATOM 791 C C . GLU A 1 99 ? -17.734 5.536 -7.986 1 97.24 99 GLU A C 1
ATOM 793 O O . GLU A 1 99 ? -18.746 5.023 -8.468 1 97.24 99 GLU A O 1
ATOM 798 N N . LYS A 1 100 ? -16.735 5.928 -8.687 1 97.66 100 LYS A N 1
ATOM 799 C CA . LYS A 1 100 ? -16.738 5.807 -10.142 1 97.66 100 LYS A CA 1
ATOM 800 C C . LYS A 1 100 ? -16.544 4.356 -10.574 1 97.66 100 LYS A C 1
ATOM 802 O O . LYS A 1 100 ? -17.119 3.918 -11.573 1 97.66 100 LYS A O 1
ATOM 807 N N . TRP A 1 101 ? -15.762 3.601 -9.897 1 97.29 101 TRP A N 1
ATOM 808 C CA . TRP A 1 101 ? -15.531 2.183 -10.152 1 97.29 101 TRP A CA 1
ATOM 809 C C . TRP A 1 101 ? -16.101 1.327 -9.026 1 97.29 101 TRP A C 1
ATOM 811 O O . TRP A 1 101 ? -17.307 1.074 -8.981 1 97.29 101 TRP A O 1
ATOM 821 N N . ASN A 1 102 ? -15.3 1.064 -7.951 1 97.09 102 ASN A N 1
ATOM 822 C CA . ASN A 1 102 ? -15.705 0.349 -6.746 1 97.09 102 ASN A CA 1
ATOM 823 C C . ASN A 1 102 ? -14.581 0.308 -5.714 1 97.09 102 ASN A C 1
ATOM 825 O O . ASN A 1 102 ? -13.464 0.749 -5.989 1 97.09 102 ASN A O 1
ATOM 829 N N . ASP A 1 103 ? -14.834 -0.196 -4.566 1 97.3 103 ASP A N 1
ATOM 830 C CA . ASP A 1 103 ? -13.891 -0.212 -3.451 1 97.3 103 ASP A CA 1
ATOM 831 C C . ASP A 1 103 ? -12.67 -1.07 -3.777 1 97.3 103 ASP A C 1
ATOM 833 O O . ASP A 1 103 ? -11.536 -0.677 -3.495 1 97.3 103 ASP A O 1
ATOM 837 N N . ASN A 1 104 ? -12.845 -2.196 -4.361 1 97.14 104 ASN A N 1
ATOM 838 C CA . ASN A 1 104 ? -11.762 -3.133 -4.64 1 97.14 104 ASN A CA 1
ATOM 839 C C . ASN A 1 104 ? -10.739 -2.537 -5.604 1 97.14 104 ASN A C 1
ATOM 841 O O . ASN A 1 104 ? -9.533 -2.617 -5.364 1 97.14 104 ASN A O 1
ATOM 845 N N . THR A 1 105 ? -11.261 -1.934 -6.661 1 97.07 105 THR A N 1
ATOM 846 C CA . THR A 1 105 ? -10.404 -1.273 -7.639 1 97.07 105 THR A CA 1
ATOM 847 C C . THR A 1 105 ? -9.621 -0.135 -6.99 1 97.07 105 THR A C 1
ATOM 849 O O . THR A 1 105 ? -8.431 0.041 -7.262 1 97.07 105 THR A O 1
ATOM 852 N N . ALA A 1 106 ? -10.285 0.623 -6.172 1 98.25 106 ALA A N 1
ATOM 853 C CA . ALA A 1 106 ? -9.627 1.732 -5.485 1 98.25 106 ALA A CA 1
ATOM 854 C C . ALA A 1 106 ? -8.509 1.229 -4.576 1 98.25 106 ALA A C 1
ATOM 856 O O . ALA A 1 106 ? -7.438 1.836 -4.504 1 98.25 106 ALA A O 1
ATOM 857 N N . ILE A 1 107 ? -8.73 0.11 -3.874 1 98.52 107 ILE A N 1
ATOM 858 C CA . ILE A 1 107 ? -7.718 -0.464 -2.994 1 98.52 107 ILE A CA 1
ATOM 859 C C . ILE A 1 107 ? -6.502 -0.888 -3.815 1 98.52 107 ILE A C 1
ATOM 861 O O . ILE A 1 107 ? -5.372 -0.501 -3.508 1 98.52 107 ILE A O 1
ATOM 865 N N . LEU A 1 108 ? -6.677 -1.577 -4.888 1 98.53 108 LEU A N 1
ATOM 866 C CA . LEU A 1 108 ? -5.597 -2.128 -5.699 1 98.53 108 LEU A CA 1
ATOM 867 C C . LEU A 1 108 ? -4.824 -1.018 -6.402 1 98.53 108 LEU A C 1
ATOM 869 O O . LEU A 1 108 ? -3.592 -1.052 -6.459 1 98.53 108 LEU A O 1
ATOM 873 N N . SER A 1 109 ? -5.567 -0.102 -6.955 1 98.48 109 SER A N 1
ATOM 874 C CA . SER A 1 109 ? -4.915 1.017 -7.627 1 98.48 109 SER A CA 1
ATOM 875 C C . SER A 1 109 ? -4.07 1.831 -6.652 1 98.48 109 SER A C 1
ATOM 877 O O . SER A 1 109 ? -2.98 2.29 -7 1 98.48 109 SER A O 1
ATOM 879 N N . GLY A 1 110 ? -4.631 2.048 -5.464 1 98.58 110 GLY A N 1
ATOM 880 C CA . GLY A 1 110 ? -3.833 2.693 -4.434 1 98.58 110 GLY A CA 1
ATOM 881 C C . GLY A 1 110 ? -2.555 1.943 -4.111 1 98.58 110 GLY A C 1
ATOM 882 O O . GLY A 1 110 ? -1.489 2.548 -3.983 1 98.58 110 GLY A O 1
ATOM 883 N N . ASP A 1 111 ? -2.622 0.632 -3.995 1 98.73 111 ASP A N 1
ATOM 884 C CA . ASP A 1 111 ? -1.446 -0.188 -3.716 1 98.73 111 ASP A CA 1
ATOM 885 C C . ASP A 1 111 ? -0.377 0.003 -4.79 1 98.73 111 ASP A C 1
ATOM 887 O O . ASP A 1 111 ? 0.801 0.186 -4.474 1 98.73 111 ASP A O 1
ATOM 891 N N . VAL A 1 112 ? -0.786 -0.019 -6.022 1 98.39 112 VAL A N 1
ATOM 892 C CA . VAL A 1 112 ? 0.162 0.104 -7.125 1 98.39 112 VAL A CA 1
ATOM 893 C C . VAL A 1 112 ? 0.763 1.508 -7.136 1 98.39 112 VAL A C 1
ATOM 895 O O . VAL A 1 112 ? 1.938 1.684 -7.467 1 98.39 112 VAL A O 1
ATOM 898 N N . MET A 1 113 ? -0.03 2.478 -6.825 1 98.48 113 MET A N 1
ATOM 899 C CA . MET A 1 113 ? 0.488 3.841 -6.757 1 98.48 113 MET A CA 1
ATOM 900 C C . MET A 1 113 ? 1.631 3.939 -5.751 1 98.48 113 MET A C 1
ATOM 902 O O . MET A 1 113 ? 2.64 4.595 -6.014 1 98.48 113 MET A O 1
ATOM 906 N N . LEU A 1 114 ? 1.446 3.287 -4.57 1 98.76 114 LEU A N 1
ATOM 907 C CA . LEU A 1 114 ? 2.522 3.291 -3.585 1 98.76 114 LEU A CA 1
ATOM 908 C C . LEU A 1 114 ? 3.774 2.624 -4.144 1 98.76 114 LEU A C 1
ATOM 910 O O . LEU A 1 114 ? 4.882 3.139 -3.981 1 98.76 114 LEU A O 1
ATOM 914 N N . VAL A 1 115 ? 3.634 1.559 -4.844 1 98.72 115 VAL A N 1
ATOM 915 C CA . VAL A 1 115 ? 4.744 0.844 -5.466 1 98.72 115 VAL A CA 1
ATOM 916 C C . VAL A 1 115 ? 5.424 1.743 -6.496 1 98.72 115 VAL A C 1
ATOM 918 O O . VAL A 1 115 ? 6.654 1.801 -6.562 1 98.72 115 VAL A O 1
ATOM 921 N N . ARG A 1 116 ? 4.644 2.451 -7.27 1 98.26 116 ARG A N 1
ATOM 922 C CA . ARG A 1 116 ? 5.187 3.323 -8.306 1 98.26 116 ARG A CA 1
ATOM 923 C C . ARG A 1 116 ? 5.943 4.497 -7.693 1 98.26 116 ARG A C 1
ATOM 925 O O . ARG A 1 116 ? 6.926 4.974 -8.263 1 98.26 116 ARG A O 1
ATOM 932 N N . ALA A 1 117 ? 5.443 4.96 -6.569 1 98.54 117 ALA A N 1
ATOM 933 C CA . ALA A 1 117 ? 6.208 5.984 -5.862 1 98.54 117 ALA A CA 1
ATOM 934 C C . ALA A 1 117 ? 7.613 5.489 -5.532 1 98.54 117 ALA A C 1
ATOM 936 O O . ALA A 1 117 ? 8.594 6.213 -5.722 1 98.54 117 ALA A O 1
ATOM 937 N N . TYR A 1 118 ? 7.742 4.286 -5.089 1 98.71 118 TYR A N 1
ATOM 938 C CA . TYR A 1 118 ? 9.049 3.716 -4.782 1 98.71 118 TYR A CA 1
ATOM 939 C C . TYR A 1 118 ? 9.89 3.57 -6.044 1 98.71 118 TYR A C 1
ATOM 941 O O . TYR A 1 118 ? 11.114 3.721 -6.003 1 98.71 118 TYR A O 1
ATOM 949 N N . ASP A 1 119 ? 9.266 3.263 -7.218 1 98.18 119 ASP A N 1
ATOM 950 C CA . ASP A 1 119 ? 9.98 3.243 -8.492 1 98.18 119 ASP A CA 1
ATOM 951 C C . ASP A 1 119 ? 10.63 4.594 -8.778 1 98.18 119 ASP A C 1
ATOM 953 O O . ASP A 1 119 ? 11.788 4.656 -9.197 1 98.18 119 ASP A O 1
ATOM 957 N N . MET A 1 120 ? 9.896 5.563 -8.532 1 97.97 120 MET A N 1
ATOM 958 C CA . MET A 1 120 ? 10.35 6.919 -8.829 1 97.97 120 MET A CA 1
ATOM 959 C C . MET A 1 120 ? 11.485 7.329 -7.897 1 97.97 120 MET A C 1
ATOM 961 O O . MET A 1 120 ? 12.378 8.082 -8.293 1 97.97 120 MET A O 1
ATOM 965 N N . LEU A 1 121 ? 11.52 6.797 -6.687 1 98.45 121 LEU A N 1
ATOM 966 C CA . LEU A 1 121 ? 12.586 7.1 -5.738 1 98.45 121 LEU A CA 1
ATOM 967 C C . LEU A 1 121 ? 13.91 6.501 -6.198 1 98.45 121 LEU A C 1
ATOM 969 O O . LEU A 1 121 ? 14.979 6.939 -5.765 1 98.45 121 LEU A O 1
ATOM 973 N N . LEU A 1 122 ? 13.885 5.497 -7.077 1 97.97 122 LEU A N 1
ATOM 974 C CA . LEU A 1 122 ? 15.1 4.851 -7.561 1 97.97 122 LEU A CA 1
ATOM 975 C C . LEU A 1 122 ? 15.92 5.809 -8.419 1 97.97 122 LEU A C 1
ATOM 977 O O . LEU A 1 122 ? 17.088 5.542 -8.711 1 97.97 122 LEU A O 1
ATOM 981 N N . GLU A 1 123 ? 15.304 6.93 -8.823 1 97.15 123 GLU A N 1
ATOM 982 C CA . GLU A 1 123 ? 16.003 7.925 -9.631 1 97.15 123 GLU A CA 1
ATOM 983 C C . GLU A 1 123 ? 16.908 8.8 -8.768 1 97.15 123 GLU A C 1
ATOM 985 O O . GLU A 1 123 ? 17.699 9.588 -9.29 1 97.15 123 GLU A O 1
ATOM 990 N N . VAL A 1 124 ? 16.818 8.63 -7.463 1 97.31 124 VAL A N 1
ATOM 991 C CA . VAL A 1 124 ? 17.721 9.314 -6.543 1 97.31 124 VAL A CA 1
ATOM 992 C C . VAL A 1 124 ? 19.111 8.688 -6.621 1 97.31 124 VAL A C 1
ATOM 994 O O . VAL A 1 124 ? 19.246 7.493 -6.893 1 97.31 124 VAL A O 1
ATOM 997 N N . ASP A 1 125 ? 20.156 9.546 -6.437 1 96.41 125 ASP A N 1
ATOM 998 C CA . ASP A 1 125 ? 21.523 9.036 -6.398 1 96.41 125 ASP A CA 1
ATOM 999 C C . ASP A 1 125 ? 21.643 7.861 -5.429 1 96.41 125 ASP A C 1
ATOM 1001 O O . ASP A 1 125 ? 21.148 7.926 -4.302 1 96.41 125 ASP A O 1
ATOM 1005 N N . HIS A 1 126 ? 22.309 6.818 -5.858 1 94.89 126 HIS A N 1
ATOM 1006 C CA . HIS A 1 126 ? 22.372 5.563 -5.117 1 94.89 126 HIS A CA 1
ATOM 1007 C C . HIS A 1 126 ? 23.042 5.758 -3.76 1 94.89 126 HIS A C 1
ATOM 1009 O O . HIS A 1 126 ? 22.755 5.026 -2.811 1 94.89 126 HIS A O 1
ATOM 1015 N N . THR A 1 127 ? 23.862 6.754 -3.633 1 95.8 127 THR A N 1
ATOM 1016 C CA . THR A 1 127 ? 24.615 6.951 -2.399 1 95.8 127 THR A CA 1
ATOM 1017 C C . THR A 1 127 ? 23.71 7.488 -1.293 1 95.8 127 THR A C 1
ATOM 1019 O O . THR A 1 127 ? 23.988 7.295 -0.108 1 95.8 127 THR A O 1
ATOM 1022 N N . ILE A 1 128 ? 22.578 8.126 -1.652 1 97.28 128 ILE A N 1
ATOM 1023 C CA . ILE A 1 128 ? 21.7 8.696 -0.637 1 97.28 128 ILE A CA 1
ATOM 1024 C C . ILE A 1 128 ? 20.355 7.973 -0.654 1 97.28 128 ILE A C 1
ATOM 1026 O O . ILE A 1 128 ? 19.473 8.269 0.157 1 97.28 128 ILE A O 1
ATOM 1030 N N . LEU A 1 129 ? 20.214 7.019 -1.557 1 97.88 129 LEU A N 1
ATOM 1031 C CA . LEU A 1 129 ? 18.947 6.323 -1.755 1 97.88 129 LEU A CA 1
ATOM 1032 C C . LEU A 1 129 ? 18.489 5.652 -0.465 1 97.88 129 LEU A C 1
ATOM 1034 O O . LEU A 1 129 ? 17.326 5.779 -0.073 1 97.88 129 LEU A O 1
ATOM 1038 N N . PRO A 1 130 ? 19.371 4.959 0.324 1 98.06 130 PRO A N 1
ATOM 1039 C CA . PRO A 1 130 ? 18.903 4.321 1.557 1 98.06 130 PRO A CA 1
ATOM 1040 C C . PRO A 1 130 ? 18.305 5.318 2.547 1 98.06 130 PRO A C 1
ATOM 1042 O O . PRO A 1 130 ? 17.268 5.043 3.155 1 98.06 130 PRO A O 1
ATOM 1045 N N . LYS A 1 131 ? 18.946 6.436 2.655 1 98.14 131 LYS A N 1
ATOM 1046 C CA . LYS A 1 131 ? 18.449 7.472 3.556 1 98.14 131 LYS A CA 1
ATOM 1047 C C . LYS A 1 131 ? 17.1 8.008 3.087 1 98.14 131 LYS A C 1
ATOM 1049 O O . LYS A 1 131 ? 16.187 8.199 3.894 1 98.14 131 LYS A O 1
ATOM 1054 N N . CYS A 1 132 ? 16.979 8.232 1.783 1 98.45 132 CYS A N 1
ATOM 1055 C CA . CYS A 1 132 ? 15.739 8.756 1.219 1 98.45 132 CYS A CA 1
ATOM 1056 C C . CYS A 1 132 ? 14.592 7.773 1.417 1 98.45 132 CYS A C 1
ATOM 1058 O O . CYS A 1 132 ? 13.488 8.168 1.796 1 98.45 132 CYS A O 1
ATOM 1060 N N . ILE A 1 133 ? 14.877 6.503 1.23 1 98.64 133 ILE A N 1
ATOM 1061 C CA . ILE A 1 133 ? 13.846 5.484 1.4 1 98.64 133 ILE A CA 1
ATOM 1062 C C . ILE A 1 133 ? 13.47 5.372 2.876 1 98.64 133 ILE A C 1
ATOM 1064 O O . ILE A 1 133 ? 12.291 5.249 3.215 1 98.64 133 ILE A O 1
ATOM 1068 N N . MET A 1 134 ? 14.409 5.425 3.736 1 98.6 134 MET A N 1
ATOM 1069 C CA . MET A 1 134 ? 14.153 5.359 5.172 1 98.6 134 MET A CA 1
ATOM 1070 C C . MET A 1 134 ? 13.232 6.492 5.613 1 98.6 134 MET A C 1
ATOM 1072 O O . MET A 1 134 ? 12.258 6.261 6.332 1 98.6 134 MET A O 1
ATOM 1076 N N . LEU A 1 135 ? 13.518 7.668 5.205 1 98.81 135 LEU A N 1
ATOM 1077 C CA . LEU A 1 135 ? 12.721 8.833 5.572 1 98.81 135 LEU A CA 1
ATOM 1078 C C . LEU A 1 135 ? 11.338 8.769 4.932 1 98.81 135 LEU A C 1
ATOM 1080 O O . LEU A 1 135 ? 10.344 9.153 5.552 1 98.81 135 LEU A O 1
ATOM 1084 N N . PHE A 1 136 ? 11.29 8.31 3.67 1 98.82 136 PHE A N 1
ATOM 1085 C CA . PHE A 1 136 ? 10.012 8.116 2.996 1 98.82 136 PHE A CA 1
ATOM 1086 C C . PHE A 1 136 ? 9.152 7.106 3.747 1 98.82 136 PHE A C 1
ATOM 1088 O O . PHE A 1 136 ? 7.959 7.335 3.96 1 98.82 136 PHE A O 1
ATOM 1095 N N . ASN A 1 137 ? 9.753 6.026 4.198 1 98.75 137 ASN A N 1
ATOM 1096 C CA . ASN A 1 137 ? 9.041 5.002 4.956 1 98.75 137 ASN A CA 1
ATOM 1097 C C . ASN A 1 137 ? 8.491 5.557 6.267 1 98.75 137 ASN A C 1
ATOM 1099 O O . ASN A 1 137 ? 7.347 5.279 6.632 1 98.75 137 ASN A O 1
ATOM 1103 N N . GLN A 1 138 ? 9.289 6.284 6.942 1 98.53 138 GLN A N 1
ATOM 1104 C CA . GLN A 1 138 ? 8.854 6.901 8.191 1 98.53 138 GLN A CA 1
ATOM 1105 C C . GLN A 1 138 ? 7.647 7.807 7.966 1 98.53 138 GLN A C 1
ATOM 1107 O O . GLN A 1 138 ? 6.667 7.742 8.711 1 98.53 138 GLN A O 1
ATOM 1112 N N . THR A 1 139 ? 7.757 8.593 7 1 98.77 139 THR A N 1
ATOM 1113 C CA . THR A 1 139 ? 6.677 9.513 6.663 1 98.77 139 THR A CA 1
ATOM 1114 C C . THR A 1 139 ? 5.406 8.747 6.306 1 98.77 139 THR A C 1
ATOM 1116 O O . THR A 1 139 ? 4.32 9.076 6.788 1 98.77 139 THR A O 1
ATOM 1119 N N . ALA A 1 140 ? 5.562 7.748 5.474 1 98.67 140 ALA A N 1
ATOM 1120 C CA . ALA A 1 140 ? 4.421 6.944 5.044 1 98.67 140 ALA A CA 1
ATOM 1121 C C . ALA A 1 140 ? 3.735 6.282 6.237 1 98.67 140 ALA A C 1
ATOM 1123 O O . ALA A 1 140 ? 2.506 6.283 6.332 1 98.67 140 ALA A O 1
ATOM 1124 N N . ALA A 1 141 ? 4.477 5.721 7.155 1 98.44 141 ALA A N 1
ATOM 1125 C CA . ALA A 1 141 ? 3.922 5.094 8.352 1 98.44 141 ALA A CA 1
ATOM 1126 C C . ALA A 1 141 ? 3.193 6.116 9.219 1 98.44 141 ALA A C 1
ATOM 1128 O O . ALA A 1 141 ? 2.107 5.841 9.734 1 98.44 141 ALA A O 1
ATOM 1129 N N . GLU A 1 142 ? 3.78 7.264 9.352 1 98.57 142 GLU A N 1
ATOM 1130 C CA . GLU A 1 142 ? 3.179 8.313 10.169 1 98.57 142 GLU A CA 1
ATOM 1131 C C . GLU A 1 142 ? 1.859 8.791 9.571 1 98.57 142 GLU A C 1
ATOM 1133 O O . GLU A 1 142 ? 0.898 9.047 10.298 1 98.57 142 GLU A O 1
ATOM 1138 N N . VAL A 1 143 ? 1.852 8.93 8.274 1 98.67 143 VAL A N 1
ATOM 1139 C CA . VAL A 1 143 ? 0.609 9.325 7.619 1 98.67 143 VAL A CA 1
ATOM 1140 C C . VAL A 1 143 ? -0.476 8.288 7.9 1 98.67 143 VAL A C 1
ATOM 1142 O O . VAL A 1 143 ? -1.621 8.641 8.191 1 98.67 143 VAL A O 1
ATOM 1145 N N . CYS A 1 144 ? -0.122 7.008 7.853 1 98.36 144 CYS A N 1
ATOM 1146 C CA . CYS A 1 144 ? -1.069 5.943 8.165 1 98.36 144 CYS A CA 1
ATOM 1147 C C . CYS A 1 144 ? -1.501 6.008 9.625 1 98.36 144 CYS A C 1
ATOM 1149 O O . CYS A 1 144 ? -2.676 5.807 9.939 1 98.36 144 CYS A O 1
ATOM 1151 N N . GLU A 1 145 ? -0.582 6.266 10.49 1 98.3 145 GLU A N 1
ATOM 1152 C CA . GLU A 1 145 ? -0.894 6.418 11.908 1 98.3 145 GLU A CA 1
ATOM 1153 C C . GLU A 1 145 ? -1.855 7.581 12.14 1 98.3 145 GLU A C 1
ATOM 1155 O O . GLU A 1 145 ? -2.819 7.454 12.899 1 98.3 145 GLU A O 1
ATOM 1160 N N . GLY A 1 146 ? -1.562 8.705 11.491 1 98.28 146 GLY A N 1
ATOM 1161 C CA . GLY A 1 146 ? -2.461 9.844 11.575 1 98.28 146 GLY A CA 1
ATOM 1162 C C . GLY A 1 146 ? -3.868 9.531 11.1 1 98.28 146 GLY A C 1
ATOM 1163 O O . GLY A 1 146 ? -4.846 9.934 11.732 1 98.28 146 GLY A O 1
ATOM 1164 N N . GLN A 1 147 ? -3.984 8.821 9.996 1 97.76 147 GLN A N 1
ATOM 1165 C CA . GLN A 1 147 ? -5.291 8.438 9.474 1 97.76 147 GLN A CA 1
ATOM 1166 C C . GLN A 1 147 ? -6.022 7.514 10.444 1 97.76 147 GLN A C 1
ATOM 1168 O O . GLN A 1 147 ? -7.237 7.625 10.62 1 97.76 147 GLN A O 1
ATOM 1173 N N . GLN A 1 148 ? -5.3 6.577 11.056 1 97.95 148 GLN A N 1
ATOM 1174 C CA . GLN A 1 148 ? -5.916 5.69 12.038 1 97.95 148 GLN A CA 1
ATOM 1175 C C . GLN A 1 148 ? -6.443 6.476 13.235 1 97.95 148 GLN A C 1
ATOM 1177 O O . GLN A 1 148 ? -7.532 6.193 13.739 1 97.95 148 GLN A O 1
ATOM 1182 N N . HIS A 1 149 ? -5.633 7.418 13.714 1 97.73 149 HIS A N 1
ATOM 1183 C CA . HIS A 1 149 ? -6.105 8.277 14.794 1 97.73 149 HIS A CA 1
ATOM 1184 C C . HIS A 1 149 ? -7.378 9.016 14.395 1 97.73 149 HIS A C 1
ATOM 1186 O O . HIS A 1 149 ? -8.316 9.118 15.188 1 97.73 149 HIS A O 1
ATOM 1192 N N . ASP A 1 150 ? -7.401 9.536 13.198 1 96.35 150 ASP A N 1
ATOM 1193 C CA . ASP A 1 150 ? -8.58 10.229 12.686 1 96.35 150 ASP A CA 1
ATOM 1194 C C . ASP A 1 150 ? -9.809 9.324 12.725 1 96.35 150 ASP A C 1
ATOM 1196 O O . ASP A 1 150 ? -10.888 9.751 13.143 1 96.35 150 ASP A O 1
ATOM 1200 N N . MET A 1 151 ? -9.653 8.103 12.364 1 95.04 151 MET A N 1
ATOM 1201 C CA . MET A 1 151 ? -10.747 7.136 12.396 1 95.04 151 MET A CA 1
ATOM 1202 C C . MET A 1 151 ? -11.158 6.827 13.832 1 95.04 151 MET A C 1
ATOM 1204 O O . MET A 1 151 ? -12.348 6.723 14.132 1 95.04 151 MET A O 1
ATOM 1208 N N . ASN A 1 152 ? -10.154 6.673 14.692 1 96.54 152 ASN A N 1
ATOM 1209 C CA . ASN A 1 152 ? -10.447 6.403 16.096 1 96.54 152 ASN A CA 1
ATOM 1210 C C . ASN A 1 152 ? -11.271 7.524 16.722 1 96.54 152 ASN A C 1
ATOM 1212 O O . ASN A 1 152 ? -12.14 7.269 17.558 1 96.54 152 ASN A O 1
ATOM 1216 N N . PHE A 1 153 ? -11.033 8.741 16.354 1 96.35 153 PHE A N 1
ATOM 1217 C CA . PHE A 1 153 ? -11.665 9.915 16.944 1 96.35 153 PHE A CA 1
ATOM 1218 C C . PHE A 1 153 ? -13.161 9.929 16.651 1 96.35 153 PHE A C 1
ATOM 1220 O O . PHE A 1 153 ? -13.928 10.601 17.343 1 96.35 153 PHE A O 1
ATOM 1227 N N . GLU A 1 154 ? -13.567 9.229 15.584 1 91.48 154 GLU A N 1
ATOM 1228 C CA . GLU A 1 154 ? -14.982 9.184 15.228 1 91.48 154 GLU A CA 1
ATOM 1229 C C . GLU A 1 154 ? -15.804 8.504 16.319 1 91.48 154 GLU A C 1
ATOM 1231 O O . GLU A 1 154 ? -16.977 8.83 16.514 1 91.48 154 GLU A O 1
ATOM 1236 N N . THR A 1 155 ? -15.157 7.607 17.071 1 91.27 155 THR A N 1
ATOM 1237 C CA . THR A 1 155 ? -15.917 6.83 18.045 1 91.27 155 THR A CA 1
ATOM 1238 C C . THR A 1 155 ? -15.52 7.212 19.469 1 91.27 155 THR A C 1
ATOM 1240 O O . THR A 1 155 ? -16.115 6.729 20.435 1 91.27 155 THR A O 1
ATOM 1243 N N . MET A 1 156 ? -14.574 8.045 19.578 1 92.95 156 MET A N 1
ATOM 1244 C CA . MET A 1 156 ? -14.156 8.501 20.9 1 92.95 156 MET A CA 1
ATOM 1245 C C . MET A 1 156 ? -15.023 9.661 21.376 1 92.95 156 MET A C 1
ATOM 1247 O O . MET A 1 156 ? -15.354 10.555 20.595 1 92.95 156 MET A O 1
ATOM 1251 N N . ASP A 1 157 ? -15.332 9.627 22.574 1 89.59 157 ASP A N 1
ATOM 1252 C CA . ASP A 1 157 ? -16.171 10.686 23.125 1 89.59 157 ASP A CA 1
ATOM 1253 C C . ASP A 1 157 ? -15.374 11.974 23.319 1 89.59 157 ASP A C 1
ATOM 1255 O O . ASP A 1 157 ? -15.874 13.067 23.044 1 89.59 157 ASP A O 1
ATOM 1259 N N . ILE A 1 158 ? -14.15 11.806 23.836 1 91.12 158 ILE A N 1
ATOM 1260 C CA . ILE A 1 158 ? -13.327 12.969 24.152 1 91.12 158 ILE A CA 1
ATOM 1261 C C . ILE A 1 158 ? -11.986 12.864 23.431 1 91.12 158 ILE A C 1
ATOM 1263 O O . ILE A 1 158 ? -11.325 11.823 23.484 1 91.12 158 ILE A O 1
ATOM 1267 N N . VAL A 1 159 ? -11.666 13.895 22.722 1 95.93 159 VAL A N 1
ATOM 1268 C CA . VAL A 1 159 ? -10.359 14.07 22.096 1 95.93 159 VAL A CA 1
ATOM 1269 C C . VAL A 1 159 ? -9.735 15.384 22.56 1 95.93 159 VAL A C 1
ATOM 1271 O O . VAL A 1 159 ? -10.344 16.448 22.429 1 95.93 159 VAL A O 1
ATOM 1274 N N . GLY A 1 160 ? -8.549 15.322 23.131 1 96.8 160 GLY A N 1
ATOM 1275 C CA . GLY A 1 160 ? -7.88 16.529 23.586 1 96.8 160 GLY A CA 1
ATOM 1276 C C . GLY A 1 160 ? -7.128 17.248 22.481 1 96.8 160 GLY A C 1
ATOM 1277 O O . GLY A 1 160 ? -6.899 16.682 21.41 1 96.8 160 GLY A O 1
ATOM 1278 N N . GLU A 1 161 ? -6.799 18.451 22.767 1 97.61 161 GLU A N 1
ATOM 1279 C CA . GLU A 1 161 ? -6.08 19.284 21.809 1 97.61 161 GLU A CA 1
ATOM 1280 C C . GLU A 1 161 ? -4.772 18.627 21.378 1 97.61 161 GLU A C 1
ATOM 1282 O O . GLU A 1 161 ? -4.446 18.601 20.189 1 97.61 161 GLU A O 1
ATOM 1287 N N . ALA A 1 162 ? -4.032 18.112 22.297 1 97.96 162 ALA A N 1
ATOM 1288 C CA . ALA A 1 162 ? -2.734 17.511 22.003 1 97.96 162 ALA A CA 1
ATOM 1289 C C . ALA A 1 162 ? -2.88 16.325 21.054 1 97.96 162 ALA A C 1
ATOM 1291 O O . ALA A 1 162 ? -2.062 16.142 20.149 1 97.96 162 ALA A O 1
ATOM 1292 N N . ALA A 1 163 ? -3.891 15.522 21.331 1 97.76 163 ALA A N 1
ATOM 1293 C CA . ALA A 1 163 ? -4.14 14.364 20.476 1 97.76 163 ALA A CA 1
ATOM 1294 C C . ALA A 1 163 ? -4.511 14.797 19.061 1 97.76 163 ALA A C 1
ATOM 1296 O O . ALA A 1 163 ? -4.043 14.209 18.083 1 97.76 163 ALA A O 1
ATOM 1297 N N . TYR A 1 164 ? -5.322 15.81 18.991 1 98.21 164 TYR A N 1
ATOM 1298 C CA . TYR A 1 164 ? -5.716 16.327 17.685 1 98.21 164 TYR A CA 1
ATOM 1299 C C . TYR A 1 164 ? -4.512 16.877 16.93 1 98.21 164 TYR A C 1
ATOM 1301 O O . TYR A 1 164 ? -4.326 16.582 15.747 1 98.21 164 TYR A O 1
ATOM 1309 N N . LEU A 1 165 ? -3.705 17.626 17.601 1 98.59 165 LEU A N 1
ATOM 1310 C CA . LEU A 1 165 ? -2.541 18.233 16.965 1 98.59 165 LEU A CA 1
ATOM 1311 C C . LEU A 1 165 ? -1.564 17.164 16.487 1 98.59 165 LEU A C 1
ATOM 1313 O O . LEU A 1 165 ? -0.958 17.302 15.422 1 98.59 165 LEU A O 1
ATOM 1317 N N . ASP A 1 166 ? -1.416 16.166 17.235 1 98.36 166 ASP A N 1
ATOM 1318 C CA . ASP A 1 166 ? -0.541 15.074 16.819 1 98.36 166 ASP A CA 1
ATOM 1319 C C . ASP A 1 166 ? -1.111 14.345 15.605 1 98.36 166 ASP A C 1
ATOM 1321 O O . ASP A 1 166 ? -0.363 13.927 14.718 1 98.36 166 ASP A O 1
ATOM 1325 N N . MET A 1 167 ? -2.409 14.2 15.604 1 98.36 167 MET A N 1
ATOM 1326 C CA . MET A 1 167 ? -3.073 13.545 14.48 1 98.36 167 MET A CA 1
ATOM 1327 C C . MET A 1 167 ? -2.874 14.339 13.193 1 98.36 167 MET A C 1
ATOM 1329 O O . MET A 1 167 ? -2.502 13.775 12.162 1 98.36 167 MET A O 1
ATOM 1333 N N . ILE A 1 168 ? -3.034 15.632 13.219 1 98.28 168 ILE A N 1
ATOM 1334 C CA . ILE A 1 168 ? -2.903 16.4 11.986 1 98.28 168 ILE A CA 1
ATOM 1335 C C . ILE A 1 168 ? -1.427 16.546 11.623 1 98.28 168 ILE A C 1
ATOM 1337 O O . ILE A 1 168 ? -1.08 16.669 10.446 1 98.28 168 ILE A O 1
ATO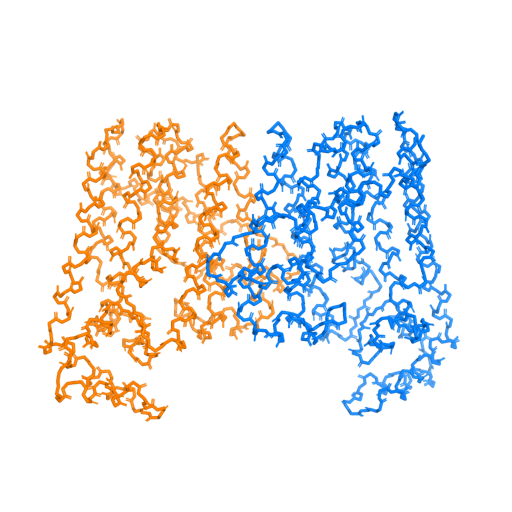M 1341 N N . ARG A 1 169 ? -0.518 16.531 12.622 1 98.67 169 ARG A N 1
ATOM 1342 C CA . ARG A 1 169 ? 0.907 16.452 12.321 1 98.67 169 ARG A CA 1
ATOM 1343 C C . ARG A 1 169 ? 1.222 15.22 11.48 1 98.67 169 ARG A C 1
ATOM 1345 O O . ARG A 1 169 ? 1.864 15.324 10.433 1 98.67 169 ARG A O 1
ATOM 1352 N N . GLN A 1 170 ? 0.728 14.097 11.909 1 98.55 170 GLN A N 1
ATOM 1353 C CA . GLN A 1 170 ? 1.008 12.823 11.257 1 98.55 170 GLN A CA 1
ATOM 1354 C C . GLN A 1 170 ? 0.271 12.713 9.925 1 98.55 170 GLN A C 1
ATOM 1356 O O . GLN A 1 170 ? 0.866 12.348 8.908 1 98.55 170 GLN A O 1
ATOM 1361 N N . LYS A 1 171 ? -0.934 13.05 9.897 1 97.59 171 LYS A N 1
ATOM 1362 C CA . LYS A 1 171 ? -1.79 12.83 8.735 1 97.59 171 LYS A CA 1
ATOM 1363 C C . LYS A 1 171 ? -1.446 13.799 7.607 1 97.59 171 LYS A C 1
ATOM 1365 O O . LYS A 1 171 ? -1.535 13.446 6.429 1 97.59 171 LYS A O 1
ATOM 1370 N N . THR A 1 172 ? -0.972 15.012 7.937 1 96.55 172 THR A N 1
ATOM 1371 C CA . THR A 1 172 ? -0.846 16.064 6.934 1 96.55 172 THR A CA 1
ATOM 1372 C C . THR A 1 172 ? 0.565 16.645 6.934 1 96.55 172 THR A C 1
ATOM 1374 O O . THR A 1 172 ? 1.224 16.689 5.893 1 96.55 172 THR A O 1
ATOM 1377 N N . ALA A 1 173 ? 1.086 17.004 8.012 1 98.55 173 ALA A N 1
ATOM 1378 C CA . ALA A 1 173 ? 2.228 17.909 8.113 1 98.55 173 ALA A CA 1
ATOM 1379 C C . ALA A 1 173 ? 3.534 17.18 7.81 1 98.55 173 ALA A C 1
ATOM 1381 O O . ALA A 1 173 ? 4.452 17.756 7.222 1 98.55 173 ALA A O 1
ATOM 1382 N N . VAL A 1 174 ? 3.613 15.936 8.185 1 98.83 174 VAL A N 1
ATOM 1383 C CA . VAL A 1 174 ? 4.877 15.226 8.028 1 98.83 174 VAL A CA 1
ATOM 1384 C C . VAL A 1 174 ? 5.199 15.065 6.544 1 98.83 174 VAL A C 1
ATOM 1386 O O . VAL A 1 174 ? 6.368 15.086 6.15 1 98.83 174 VAL A O 1
ATOM 1389 N N . LEU A 1 175 ? 4.19 14.914 5.706 1 98.74 175 LEU A N 1
ATOM 1390 C CA . LEU A 1 175 ? 4.461 14.789 4.279 1 98.74 175 LEU A CA 1
ATOM 1391 C C . LEU A 1 175 ? 5.004 16.096 3.711 1 98.74 175 LEU A C 1
ATOM 1393 O O . LEU A 1 175 ? 5.857 16.084 2.82 1 98.74 175 LEU A O 1
ATOM 1397 N N . LEU A 1 176 ? 4.541 17.244 4.198 1 98.37 176 LEU A N 1
ATOM 1398 C CA . LEU A 1 176 ? 5.086 18.536 3.797 1 98.37 176 LEU A CA 1
ATOM 1399 C C . LEU A 1 176 ? 6.532 18.683 4.259 1 98.37 176 LEU A C 1
ATOM 1401 O O . LEU A 1 176 ? 7.385 19.154 3.504 1 98.37 176 LEU A O 1
ATOM 1405 N N . GLY A 1 177 ? 6.736 18.317 5.506 1 98.81 177 GLY A N 1
ATOM 1406 C CA . GLY A 1 177 ? 8.097 18.31 6.017 1 98.81 177 GLY A CA 1
ATOM 1407 C C . GLY A 1 177 ? 9.041 17.455 5.192 1 98.81 177 GLY A C 1
ATOM 1408 O O . GLY A 1 177 ? 10.126 17.904 4.817 1 98.81 177 GLY A O 1
ATOM 1409 N N . PHE A 1 178 ? 8.607 16.27 4.887 1 98.91 178 PHE A N 1
ATOM 1410 C CA . PHE A 1 178 ? 9.417 15.355 4.091 1 98.91 178 PHE A CA 1
ATOM 1411 C C . PHE A 1 178 ? 9.705 15.944 2.715 1 98.91 178 PHE A C 1
ATOM 1413 O O . PHE A 1 178 ? 10.826 15.843 2.213 1 98.91 178 PHE A O 1
ATOM 1420 N N . ALA A 1 179 ? 8.689 16.506 2.062 1 98.8 179 ALA A N 1
ATOM 1421 C CA . ALA A 1 179 ? 8.871 17.089 0.735 1 98.8 179 ALA A CA 1
ATOM 1422 C C . ALA A 1 179 ? 10.051 18.056 0.718 1 98.8 179 ALA A C 1
ATOM 1424 O O . ALA A 1 179 ? 10.912 17.98 -0.162 1 98.8 179 ALA A O 1
ATOM 1425 N N . LEU A 1 180 ? 10.159 18.891 1.708 1 98.79 180 LEU A N 1
ATOM 1426 C CA . LEU A 1 180 ? 11.217 19.892 1.793 1 98.79 180 LEU A CA 1
ATOM 1427 C C . LEU A 1 180 ? 12.553 19.243 2.138 1 98.79 180 LEU A C 1
ATOM 1429 O O . LEU A 1 180 ? 13.567 19.518 1.491 1 98.79 180 LEU A O 1
ATOM 1433 N N . GLN A 1 181 ? 12.545 18.356 3.121 1 98.85 181 GLN A N 1
ATOM 1434 C CA . GLN A 1 181 ? 13.758 17.658 3.535 1 98.85 181 GLN A CA 1
ATOM 1435 C C . GLN A 1 181 ? 14.341 16.839 2.386 1 98.85 181 GLN A C 1
ATOM 1437 O O . GLN A 1 181 ? 15.555 16.836 2.173 1 98.85 181 GLN A O 1
ATOM 1442 N N . PHE A 1 182 ? 13.477 16.168 1.717 1 98.87 182 PHE A N 1
ATOM 1443 C CA . PHE A 1 182 ? 13.83 15.289 0.608 1 98.87 182 PHE A CA 1
ATOM 1444 C C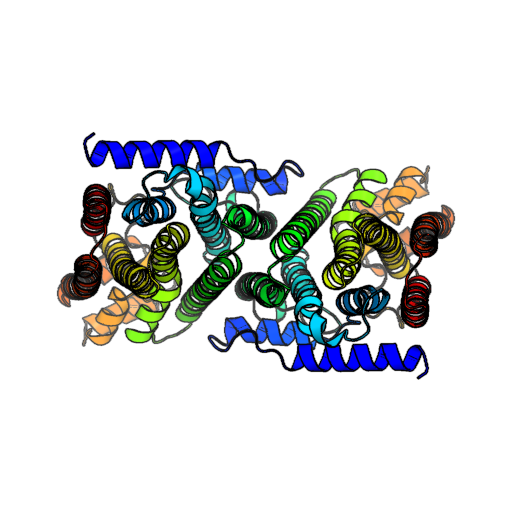 . PHE A 1 182 ? 14.53 16.067 -0.499 1 98.87 182 PHE A C 1
ATOM 1446 O O . PHE A 1 182 ? 15.599 15.669 -0.965 1 98.87 182 PHE A O 1
ATOM 1453 N N . GLY A 1 183 ? 13.956 17.239 -0.897 1 98.73 183 GLY A N 1
ATOM 1454 C CA . GLY A 1 183 ? 14.597 18.098 -1.88 1 98.73 183 GLY A CA 1
ATOM 1455 C C . GLY A 1 183 ? 15.979 18.56 -1.458 1 98.73 183 GLY A C 1
ATOM 1456 O O . GLY A 1 183 ? 16.923 18.515 -2.25 1 98.73 183 GLY A O 1
ATOM 1457 N N . ALA A 1 184 ? 16.091 18.926 -0.221 1 98.69 184 ALA A N 1
ATOM 1458 C CA . ALA A 1 184 ? 17.361 19.416 0.308 1 98.69 184 ALA A CA 1
ATOM 1459 C C . ALA A 1 184 ? 18.416 18.314 0.311 1 98.69 184 ALA A C 1
ATOM 1461 O O . ALA A 1 184 ? 19.56 18.541 -0.089 1 98.69 184 ALA A O 1
ATOM 1462 N N . ILE A 1 185 ? 18.025 17.109 0.731 1 98.64 185 ILE A N 1
ATOM 1463 C CA . ILE A 1 185 ? 18.946 15.979 0.793 1 98.64 185 ILE A CA 1
ATOM 1464 C C . ILE A 1 185 ? 19.458 15.652 -0.608 1 98.64 185 ILE A C 1
ATOM 1466 O O . ILE A 1 185 ? 20.662 15.477 -0.81 1 98.64 185 ILE A O 1
ATOM 1470 N N . MET A 1 186 ? 18.6 15.614 -1.577 1 98.51 186 MET A N 1
ATOM 1471 C CA . MET A 1 186 ? 18.981 15.295 -2.95 1 98.51 186 MET A CA 1
ATOM 1472 C C . MET A 1 186 ? 19.968 16.323 -3.494 1 98.51 186 MET A C 1
ATOM 1474 O O . MET A 1 186 ? 20.791 16.005 -4.353 1 98.51 186 MET A O 1
ATOM 1478 N N . ALA A 1 187 ? 19.906 17.557 -2.926 1 98.04 187 ALA A N 1
ATOM 1479 C CA . ALA A 1 187 ? 20.745 18.643 -3.426 1 98.04 187 ALA A CA 1
ATOM 1480 C C . ALA A 1 187 ? 22.033 18.759 -2.616 1 98.04 187 ALA A C 1
ATOM 1482 O O . ALA A 1 187 ? 22.846 19.654 -2.856 1 98.04 187 ALA A O 1
ATOM 1483 N N . GLY A 1 188 ? 22.179 17.904 -1.607 1 97.4 188 GLY A N 1
ATOM 1484 C CA . GLY A 1 188 ? 23.437 17.848 -0.88 1 97.4 188 GLY A CA 1
ATOM 1485 C C . GLY A 1 188 ? 23.468 18.764 0.33 1 97.4 188 GLY A C 1
ATOM 1486 O O . GLY A 1 188 ? 24.54 19.069 0.856 1 97.4 188 GLY A O 1
ATOM 1487 N N . ALA A 1 189 ? 22.301 19.206 0.776 1 97.55 189 ALA A N 1
ATOM 1488 C CA . ALA A 1 189 ? 22.242 20.028 1.981 1 97.55 189 ALA A CA 1
ATOM 1489 C C . ALA A 1 189 ? 22.81 19.279 3.184 1 97.55 189 ALA A C 1
ATOM 1491 O O . ALA A 1 189 ? 22.791 18.046 3.221 1 97.55 189 ALA A O 1
ATOM 1492 N N . SER A 1 190 ? 23.277 20.054 4.21 1 97.25 190 SER A N 1
ATOM 1493 C CA . SER A 1 190 ? 23.728 19.45 5.459 1 97.25 190 SER A CA 1
ATOM 1494 C C . SER A 1 190 ? 22.567 18.816 6.218 1 97.25 190 SER A C 1
ATOM 1496 O O . SER A 1 190 ? 21.406 19.164 5.99 1 97.25 190 SER A O 1
ATOM 1498 N N . GLU A 1 191 ? 22.868 17.884 7.073 1 97.59 191 GLU A N 1
ATOM 1499 C CA . GLU A 1 191 ? 21.853 17.262 7.919 1 97.59 191 GLU A CA 1
ATOM 1500 C C . GLU A 1 191 ? 21.108 18.307 8.745 1 97.59 191 GLU A C 1
ATOM 1502 O O . GLU A 1 191 ? 19.89 18.22 8.912 1 97.59 191 GLU A O 1
ATOM 1507 N N . LYS A 1 192 ? 21.814 19.265 9.207 1 97.47 192 LYS A N 1
ATOM 1508 C CA . LYS A 1 192 ? 21.225 20.331 10.013 1 97.47 192 LYS A CA 1
ATOM 1509 C C . LYS A 1 192 ? 20.204 21.129 9.208 1 97.47 192 LYS A C 1
ATOM 1511 O O . LYS A 1 192 ? 19.079 21.345 9.663 1 97.47 192 LYS A O 1
ATOM 1516 N N . ASP A 1 193 ? 20.619 21.527 8.032 1 97.61 193 ASP A N 1
ATOM 1517 C CA . ASP A 1 193 ? 19.725 22.334 7.207 1 97.61 193 ASP A CA 1
ATOM 1518 C C . ASP A 1 193 ? 18.515 21.521 6.751 1 97.61 193 ASP A C 1
ATOM 1520 O O . ASP A 1 193 ? 17.39 22.025 6.742 1 97.61 193 ASP A O 1
ATOM 1524 N N . SER A 1 194 ? 18.758 20.307 6.311 1 98.05 194 SER A N 1
ATOM 1525 C CA . SER A 1 194 ? 17.648 19.468 5.871 1 98.05 194 SER A CA 1
ATOM 1526 C C . SER A 1 194 ? 16.656 19.225 7.003 1 98.05 194 SER A C 1
ATOM 1528 O O . SER A 1 194 ? 15.444 19.19 6.777 1 98.05 194 SER A O 1
ATOM 1530 N N . ASN A 1 195 ? 17.126 19.07 8.244 1 98.29 195 ASN A N 1
ATOM 1531 C CA . ASN A 1 195 ? 16.25 18.889 9.397 1 98.29 195 ASN A CA 1
ATOM 1532 C C . ASN A 1 195 ? 15.452 20.154 9.698 1 98.29 195 ASN A C 1
ATOM 1534 O O . ASN A 1 195 ? 14.282 20.079 10.078 1 98.29 195 ASN A O 1
ATOM 1538 N N . LYS A 1 196 ? 16.055 21.283 9.565 1 98.28 196 LYS A N 1
ATOM 1539 C CA . LYS A 1 196 ? 15.351 22.545 9.771 1 98.28 196 LYS A CA 1
ATOM 1540 C C . LYS A 1 196 ? 14.238 22.727 8.743 1 98.28 196 LYS A C 1
ATOM 1542 O O . LYS A 1 196 ? 13.164 23.238 9.067 1 98.28 196 LYS A O 1
ATOM 1547 N N . LEU A 1 197 ? 14.561 22.329 7.528 1 98.63 197 LEU A N 1
ATOM 1548 C CA . LEU A 1 197 ? 13.541 22.415 6.488 1 98.63 197 LEU A CA 1
ATOM 1549 C C . LEU A 1 197 ? 12.386 21.463 6.78 1 98.63 197 LEU A C 1
ATOM 1551 O O . LEU A 1 197 ? 11.228 21.781 6.5 1 98.63 197 LEU A O 1
ATOM 1555 N N . TYR A 1 198 ? 12.687 20.3 7.304 1 98.82 198 TYR A N 1
ATOM 1556 C CA . TYR A 1 198 ? 11.644 19.381 7.746 1 98.82 198 TYR A CA 1
ATOM 1557 C C . TYR A 1 198 ? 10.764 20.025 8.811 1 98.82 198 TYR A C 1
ATOM 1559 O O . TYR A 1 198 ? 9.536 20.001 8.708 1 98.82 198 TYR A O 1
ATOM 1567 N N . GLU A 1 199 ? 11.372 20.606 9.805 1 98.7 199 GLU A N 1
ATOM 1568 C CA . GLU A 1 199 ? 10.64 21.233 10.902 1 98.7 199 GLU A CA 1
ATOM 1569 C C . GLU A 1 199 ? 9.801 22.407 10.406 1 98.7 199 GLU A C 1
ATOM 1571 O O . GLU A 1 199 ? 8.661 22.589 10.838 1 98.7 199 GLU A O 1
ATOM 1576 N N . PHE A 1 200 ? 10.446 23.165 9.539 1 98.67 200 PHE A N 1
ATOM 1577 C CA . PHE A 1 200 ? 9.718 24.248 8.889 1 98.67 200 PHE A CA 1
ATOM 1578 C C . PHE A 1 200 ? 8.462 23.722 8.205 1 98.67 200 PHE A C 1
ATOM 1580 O O . PHE A 1 200 ? 7.364 24.234 8.433 1 98.67 200 PHE A O 1
ATOM 1587 N N . GLY A 1 201 ? 8.583 22.682 7.39 1 98.65 201 GLY A N 1
ATOM 1588 C CA . GLY A 1 201 ? 7.455 22.095 6.685 1 98.65 201 GLY A CA 1
ATOM 1589 C C . GLY A 1 201 ? 6.391 21.544 7.615 1 98.65 201 GLY A C 1
ATOM 1590 O O . GLY A 1 201 ? 5.195 21.701 7.361 1 98.65 201 GLY A O 1
ATOM 1591 N N . VAL A 1 202 ? 6.782 20.899 8.7 1 98.87 202 VAL A N 1
ATOM 1592 C CA . VAL A 1 202 ? 5.847 20.31 9.653 1 98.87 202 VAL A CA 1
ATOM 1593 C C . VAL A 1 202 ? 5.02 21.411 10.314 1 98.87 202 VAL A C 1
ATOM 1595 O O . VAL A 1 202 ? 3.795 21.305 10.406 1 98.87 202 VAL A O 1
ATOM 1598 N N . ASN A 1 203 ? 5.685 22.449 10.744 1 98.72 203 ASN A N 1
ATOM 1599 C CA . ASN A 1 203 ? 4.972 23.541 11.398 1 98.72 203 ASN A CA 1
ATOM 1600 C C . ASN A 1 203 ? 4.013 24.239 10.438 1 98.72 203 ASN A C 1
ATOM 1602 O O . ASN A 1 203 ? 2.859 24.497 10.784 1 98.72 203 ASN A O 1
ATOM 1606 N N . VAL A 1 204 ? 4.478 24.515 9.249 1 98.09 204 VAL A N 1
ATOM 1607 C CA . VAL A 1 204 ? 3.609 25.128 8.249 1 98.09 204 VAL A CA 1
ATOM 1608 C C . VAL A 1 204 ? 2.439 24.197 7.941 1 98.09 204 VAL A C 1
ATOM 1610 O O . VAL A 1 204 ? 1.305 24.65 7.768 1 98.09 204 VAL A O 1
ATOM 1613 N N . GLY A 1 205 ? 2.731 22.92 7.871 1 98.01 205 GLY A N 1
ATOM 1614 C CA . GLY A 1 205 ? 1.693 21.937 7.611 1 98.01 205 GLY A CA 1
ATOM 1615 C C . GLY A 1 205 ? 0.608 21.919 8.671 1 98.01 205 GLY A C 1
ATOM 1616 O O . GLY A 1 205 ? -0.576 21.795 8.353 1 98.01 205 GLY A O 1
ATOM 1617 N N . ILE A 1 206 ? 0.989 22.008 9.931 1 98.55 206 ILE A N 1
ATOM 1618 C CA . ILE A 1 206 ? 0.017 22.057 11.018 1 98.55 206 ILE A CA 1
ATOM 1619 C C . ILE A 1 206 ? -0.845 23.31 10.883 1 98.55 206 ILE A C 1
ATOM 1621 O O . ILE A 1 206 ? -2.073 23.241 10.98 1 98.55 206 ILE A O 1
ATOM 1625 N N . GLY A 1 207 ? -0.169 24.459 10.649 1 97.81 207 GLY A N 1
ATOM 1626 C CA . GLY A 1 207 ? -0.908 25.69 10.417 1 97.81 207 GLY A CA 1
ATOM 1627 C C . GLY A 1 207 ? -1.888 25.59 9.263 1 97.81 207 GLY A C 1
ATOM 1628 O O . GLY A 1 207 ? -3.022 26.063 9.361 1 97.81 207 GLY A O 1
ATOM 1629 N N . PHE A 1 208 ? -1.441 24.974 8.241 1 96.03 208 PHE A N 1
ATOM 1630 C CA . PHE A 1 208 ? -2.261 24.801 7.048 1 96.03 208 PHE A CA 1
ATOM 1631 C C . PHE A 1 208 ? -3.514 23.993 7.365 1 96.03 208 PHE A C 1
ATOM 1633 O O . PHE A 1 208 ? -4.601 24.304 6.873 1 96.03 208 PHE A O 1
ATOM 1640 N N . GLN A 1 209 ? -3.371 22.958 8.097 1 96.28 209 GLN A N 1
ATOM 1641 C CA . GLN A 1 209 ? -4.527 22.127 8.418 1 96.28 209 GLN A CA 1
ATOM 1642 C C . GLN A 1 209 ? -5.512 22.877 9.31 1 96.28 209 GLN A C 1
ATOM 1644 O O . GLN A 1 209 ? -6.727 22.769 9.129 1 96.28 209 GLN A O 1
ATOM 1649 N N . LEU A 1 210 ? -5.005 23.612 10.279 1 97.45 210 LEU A N 1
ATOM 1650 C CA . LEU A 1 210 ? -5.863 24.442 11.118 1 97.45 210 LEU A CA 1
ATOM 1651 C C . LEU A 1 210 ? -6.634 25.452 10.275 1 97.45 210 LEU A C 1
ATOM 1653 O O . LEU A 1 210 ? -7.822 25.686 10.512 1 97.45 210 LEU A O 1
ATOM 1657 N N . LYS A 1 211 ? -5.967 25.964 9.348 1 95.48 211 LYS A N 1
ATOM 1658 C CA . LYS A 1 211 ? -6.61 26.914 8.445 1 95.48 211 LYS A CA 1
ATOM 1659 C C . LYS A 1 211 ? -7.712 26.239 7.633 1 95.48 211 LYS A C 1
ATOM 1661 O O . LYS A 1 211 ? -8.794 26.803 7.457 1 95.48 211 LYS A O 1
ATOM 1666 N N . ASP A 1 212 ? -7.384 25.082 7.135 1 92.82 212 ASP A N 1
ATOM 1667 C CA . ASP A 1 212 ? -8.384 24.329 6.384 1 92.82 212 ASP A CA 1
ATOM 1668 C C . ASP A 1 212 ? -9.628 24.071 7.232 1 92.82 212 ASP A C 1
ATOM 1670 O O . ASP A 1 212 ? -10.753 24.172 6.739 1 92.82 212 ASP A O 1
ATOM 1674 N N . ASP A 1 213 ? -9.455 23.736 8.473 1 94.75 213 ASP A N 1
ATOM 1675 C CA . ASP A 1 213 ? -10.569 23.52 9.39 1 94.75 213 ASP A CA 1
ATOM 1676 C C . ASP A 1 213 ? -11.38 24.8 9.58 1 94.75 213 ASP A C 1
ATOM 1678 O O . ASP A 1 213 ? -12.609 24.756 9.663 1 94.75 213 ASP A O 1
ATOM 1682 N N . LEU A 1 214 ? -10.651 25.852 9.677 1 94.83 214 LEU A N 1
ATOM 1683 C CA . LEU A 1 214 ? -11.296 27.149 9.849 1 94.83 214 LEU A CA 1
ATOM 1684 C C . LEU A 1 214 ? -12.119 27.513 8.618 1 94.83 214 LEU A C 1
ATOM 1686 O O . LEU A 1 214 ? -13.252 27.985 8.74 1 94.83 214 LEU A O 1
ATOM 1690 N N . LEU A 1 215 ? -11.563 27.291 7.474 1 92.52 215 LEU A N 1
ATOM 1691 C CA . LEU A 1 215 ? -12.224 27.623 6.217 1 92.52 215 LEU A CA 1
ATOM 1692 C C . LEU A 1 215 ? -13.458 26.752 6.005 1 92.52 215 LEU A C 1
ATOM 1694 O O . LEU A 1 215 ? -14.445 27.2 5.416 1 92.52 215 LEU A O 1
ATOM 1698 N N . ASP A 1 216 ? -13.461 25.559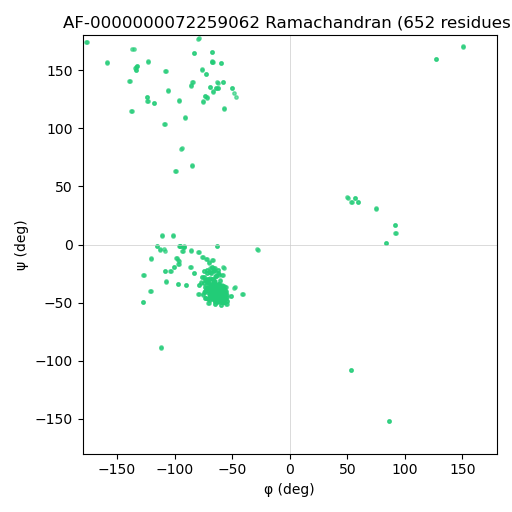 6.516 1 92.33 216 ASP A N 1
ATOM 1699 C CA . ASP A 1 216 ? -14.61 24.664 6.43 1 92.33 216 ASP A CA 1
ATOM 1700 C C . ASP A 1 216 ? -15.824 25.259 7.14 1 92.33 216 ASP A C 1
ATOM 1702 O O . ASP A 1 216 ? -16.966 24.938 6.802 1 92.33 216 ASP A O 1
ATOM 1706 N N . VAL A 1 217 ? -15.616 26.149 8.029 1 92.85 217 VAL A N 1
ATOM 1707 C CA . VAL A 1 217 ? -16.697 26.7 8.839 1 92.85 217 VAL A CA 1
ATOM 1708 C C . VAL A 1 217 ? -17.003 28.127 8.39 1 92.85 217 VAL A C 1
ATOM 1710 O O . VAL A 1 217 ? -18.165 28.54 8.363 1 92.85 217 VAL A O 1
ATOM 1713 N N . TYR A 1 218 ? -15.987 28.831 7.928 1 92.07 218 TYR A N 1
ATOM 1714 C CA . TYR A 1 218 ? -16.167 30.276 7.836 1 92.07 218 TYR A CA 1
ATOM 1715 C C . TYR A 1 218 ? -15.999 30.756 6.399 1 92.07 218 TYR A C 1
ATOM 1717 O O . TYR A 1 218 ? -16.272 31.918 6.091 1 92.07 218 TYR A O 1
ATOM 1725 N N . ALA A 1 219 ? -15.498 29.877 5.586 1 84.92 219 ALA A N 1
ATOM 1726 C CA . ALA A 1 219 ? -15.284 30.331 4.215 1 84.92 219 ALA A CA 1
ATOM 1727 C C . ALA A 1 219 ? -16.611 30.604 3.514 1 84.92 219 ALA A C 1
ATOM 1729 O O . ALA A 1 219 ? -17.647 30.056 3.896 1 84.92 219 ALA A O 1
ATOM 1730 N N . ASP A 1 220 ? -16.474 31.388 2.559 1 78.33 220 ASP A N 1
ATOM 1731 C CA . ASP A 1 220 ? -17.622 31.63 1.692 1 78.33 220 ASP A CA 1
ATOM 1732 C C . ASP A 1 220 ? -17.917 30.412 0.819 1 78.33 220 ASP A C 1
ATOM 1734 O O . ASP A 1 220 ? -17.012 29.854 0.196 1 78.33 220 ASP A O 1
ATOM 1738 N N . LYS A 1 221 ? -19.161 29.994 0.9 1 66.52 221 LYS A N 1
ATOM 1739 C CA . LYS A 1 221 ? -19.613 28.809 0.176 1 66.52 221 LYS A CA 1
ATOM 1740 C C . LYS A 1 221 ? -19.165 28.851 -1.282 1 66.52 221 LYS A C 1
ATOM 1742 O O . LYS A 1 221 ? -18.777 27.826 -1.847 1 66.52 221 LYS A O 1
ATOM 1747 N N . ALA A 1 222 ? -19.18 30.01 -1.837 1 62.83 222 ALA A N 1
ATOM 1748 C CA . ALA A 1 222 ? -18.88 30.176 -3.257 1 62.83 222 ALA A CA 1
ATOM 1749 C C . ALA A 1 222 ? -17.395 29.955 -3.534 1 62.83 222 ALA A C 1
ATOM 1751 O O . ALA A 1 222 ? -17.013 29.585 -4.646 1 62.83 222 ALA A O 1
ATOM 1752 N N . LYS A 1 223 ? -16.679 30.155 -2.577 1 65.36 223 LYS A N 1
ATOM 1753 C CA . LYS A 1 223 ? -15.231 30.091 -2.747 1 65.36 223 LYS A CA 1
ATOM 1754 C C . LYS A 1 223 ? -14.679 28.752 -2.264 1 65.36 223 LYS A C 1
ATOM 1756 O O . LYS A 1 223 ? -13.627 28.305 -2.726 1 65.36 223 LYS A O 1
ATOM 1761 N N . PHE A 1 224 ? -15.564 28.207 -1.46 1 67.21 224 PHE A N 1
ATOM 1762 C CA . PHE A 1 224 ? -15.068 26.994 -0.821 1 67.21 224 PHE A CA 1
ATOM 1763 C C . PHE A 1 224 ? -15.472 25.759 -1.617 1 67.21 224 PHE A C 1
ATOM 1765 O O . PHE A 1 224 ? -16.639 25.602 -1.979 1 67.21 224 PHE A O 1
ATOM 1772 N N . GLY A 1 225 ? -14.942 25.262 -2.587 1 58.58 225 GLY A N 1
ATOM 1773 C CA . GLY A 1 225 ? -15.05 24.154 -3.523 1 58.58 225 GLY A CA 1
ATOM 1774 C C . GLY A 1 225 ? -15.714 22.929 -2.923 1 58.58 225 GLY A C 1
ATOM 1775 O O . GLY A 1 225 ? -15.861 21.905 -3.594 1 58.58 225 GLY A O 1
ATOM 1776 N N . LYS A 1 226 ? -16.068 22.994 -1.483 1 62.89 226 LYS A N 1
ATOM 1777 C CA . LYS A 1 226 ? -16.797 21.899 -0.85 1 62.89 226 LYS A CA 1
ATOM 1778 C C . LYS A 1 226 ? -17.897 22.428 0.066 1 62.89 226 LYS A C 1
ATOM 1780 O O . LYS A 1 226 ? -18.078 23.641 0.191 1 62.89 226 LYS A O 1
ATOM 1785 N N . GLN A 1 227 ? -18.747 21.516 0.49 1 68.69 227 GLN A N 1
ATOM 1786 C CA . GLN A 1 227 ? -19.817 21.898 1.406 1 68.69 227 GLN A CA 1
ATOM 1787 C C . GLN A 1 227 ? -19.254 22.535 2.674 1 68.69 227 GLN A C 1
ATOM 1789 O O . GLN A 1 227 ? -18.45 21.921 3.379 1 68.69 227 GLN A O 1
ATOM 1794 N N . VAL A 1 228 ? -19.566 23.722 2.899 1 78.11 228 VAL A N 1
ATOM 1795 C CA . VAL A 1 228 ? -19.171 24.421 4.118 1 78.11 228 VAL A CA 1
ATOM 1796 C C . VAL A 1 228 ? -19.878 23.802 5.321 1 78.11 228 VAL A C 1
ATOM 1798 O O . VAL A 1 228 ? -21.071 23.495 5.258 1 78.11 228 VAL A O 1
ATOM 1801 N N . GLY A 1 229 ? -19.062 23.533 6.351 1 88.88 229 GLY A N 1
ATOM 1802 C CA . GLY A 1 229 ? -19.623 22.971 7.569 1 88.88 229 GLY A CA 1
ATOM 1803 C C . GLY A 1 229 ? -19.612 21.454 7.586 1 88.88 229 GLY A C 1
ATOM 1804 O O . GLY A 1 229 ? -20.295 20.833 8.404 1 88.88 229 GLY A O 1
ATOM 1805 N N . GLY A 1 230 ? -18.944 20.972 6.628 1 87.43 230 GLY A N 1
ATOM 1806 C CA . GLY A 1 230 ? -18.873 19.521 6.558 1 87.43 230 GLY A CA 1
ATOM 1807 C C . GLY A 1 230 ? -18.341 18.889 7.83 1 87.43 230 GLY A C 1
ATOM 1808 O O . GLY A 1 230 ? -18.817 17.832 8.25 1 87.43 230 GLY A O 1
ATOM 1809 N N . ASP A 1 231 ? -17.429 19.458 8.495 1 92.57 231 ASP A N 1
ATOM 1810 C CA . ASP A 1 231 ? -16.845 18.955 9.735 1 92.57 231 ASP A CA 1
ATOM 1811 C C . ASP A 1 231 ? -17.857 19.004 10.878 1 92.57 231 ASP A C 1
ATOM 1813 O O . ASP A 1 231 ? -17.876 18.117 11.734 1 92.57 231 ASP A O 1
ATOM 1817 N N . ILE A 1 232 ? -18.645 20.013 10.831 1 94.59 232 ILE A N 1
ATOM 1818 C CA . ILE A 1 232 ? -19.687 20.146 11.843 1 94.59 232 ILE A CA 1
ATOM 1819 C C . ILE A 1 232 ? -20.744 19.063 11.639 1 94.59 232 ILE A C 1
ATOM 1821 O O . ILE A 1 232 ? -21.161 18.407 12.596 1 94.59 232 ILE A O 1
ATOM 1825 N N . ILE A 1 233 ? -21.147 18.935 10.41 1 92.84 233 ILE A N 1
ATOM 1826 C CA . ILE A 1 233 ? -22.175 17.955 10.076 1 92.84 233 ILE A CA 1
ATOM 1827 C C . ILE A 1 233 ? -21.714 16.561 10.495 1 92.84 233 ILE A C 1
ATOM 1829 O O . ILE A 1 233 ? -22.492 15.786 11.057 1 92.84 233 ILE A O 1
ATOM 1833 N N . ALA A 1 234 ? -20.441 16.308 10.338 1 89.44 234 ALA A N 1
ATOM 1834 C CA . ALA A 1 234 ? -19.892 14.978 10.591 1 89.44 234 ALA A CA 1
ATOM 1835 C C . ALA A 1 234 ? -19.39 14.855 12.026 1 89.44 234 ALA A C 1
ATOM 1837 O O . ALA A 1 234 ? -18.906 13.796 12.433 1 89.44 234 ALA A O 1
ATOM 1838 N N . ASN A 1 235 ? -19.459 15.886 12.805 1 93.64 235 ASN A N 1
ATOM 1839 C CA . ASN A 1 235 ? -18.971 15.915 14.179 1 93.64 235 ASN A CA 1
ATOM 1840 C C . ASN A 1 235 ? -17.477 15.611 14.25 1 93.64 235 ASN A C 1
ATOM 1842 O O . ASN A 1 235 ? -17.03 14.877 15.133 1 93.64 235 ASN A O 1
ATOM 1846 N N . LYS A 1 236 ? -16.745 16.079 13.285 1 93.73 236 LYS A N 1
ATOM 1847 C CA . LYS A 1 236 ? -15.299 15.885 13.339 1 93.73 236 LYS A CA 1
ATOM 1848 C C . LYS A 1 236 ? -14.689 16.624 14.526 1 93.73 236 LYS A C 1
ATOM 1850 O O . LYS A 1 236 ? -15.01 17.789 14.771 1 93.73 236 LYS A O 1
ATOM 1855 N N . LYS A 1 237 ? -13.853 15.968 15.206 1 96.21 237 LYS A N 1
ATOM 1856 C CA . LYS A 1 237 ? -13.247 16.563 16.393 1 96.21 237 LYS A CA 1
ATOM 1857 C C . LYS A 1 237 ? -12.029 17.406 16.025 1 96.21 237 LYS A C 1
ATOM 1859 O O . LYS A 1 237 ? -10.909 17.102 16.439 1 96.21 237 LYS A O 1
ATOM 1864 N N . THR A 1 238 ? -12.313 18.456 15.36 1 96.91 238 THR A N 1
ATOM 1865 C CA . THR A 1 238 ? -11.266 19.411 15.016 1 96.91 238 THR A CA 1
ATOM 1866 C C . THR A 1 238 ? -10.926 20.294 16.214 1 96.91 238 THR A C 1
ATOM 1868 O O . THR A 1 238 ? -11.571 20.205 17.26 1 96.91 238 THR A O 1
ATOM 1871 N N . PHE A 1 239 ? -9.979 21.129 16.006 1 98.03 239 PHE A N 1
ATOM 1872 C CA . PHE A 1 239 ? -9.587 22.075 17.044 1 98.03 239 PHE A CA 1
ATOM 1873 C C . PHE A 1 239 ? -10.77 22.94 17.463 1 98.03 239 PHE A C 1
ATOM 1875 O O . PHE A 1 239 ? -10.949 23.224 18.649 1 98.03 239 PHE A O 1
ATOM 1882 N N . LEU A 1 240 ? -11.635 23.282 16.49 1 98.04 240 LEU A N 1
ATOM 1883 C CA . LEU A 1 240 ? -12.781 24.146 16.753 1 98.04 240 LEU A CA 1
ATOM 1884 C C . LEU A 1 240 ? -13.765 23.47 17.702 1 98.04 240 LEU A C 1
ATOM 1886 O O . LEU A 1 240 ? -14.156 24.054 18.716 1 98.04 240 LEU A O 1
ATOM 1890 N N . LEU A 1 241 ? -14.133 22.286 17.394 1 97.53 241 LEU A N 1
ATOM 1891 C CA . LEU A 1 241 ? -15.085 21.565 18.231 1 97.53 241 LEU A CA 1
ATOM 1892 C C . LEU A 1 241 ? -14.491 21.278 19.606 1 97.53 241 LEU A C 1
ATOM 1894 O O . LEU A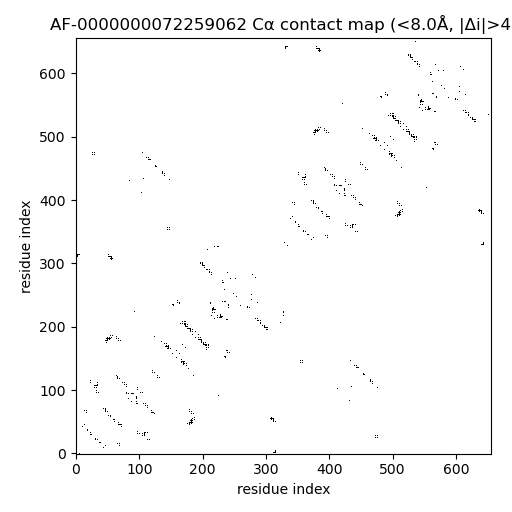 1 241 ? -15.184 21.384 20.621 1 97.53 241 LEU A O 1
ATOM 1898 N N . ILE A 1 242 ? -13.204 20.896 19.657 1 97.88 242 ILE A N 1
ATOM 1899 C CA . ILE A 1 242 ? -12.529 20.549 20.904 1 97.88 242 ILE A CA 1
ATOM 1900 C C . ILE A 1 242 ? -12.525 21.754 21.841 1 97.88 242 ILE A C 1
ATOM 1902 O O . ILE A 1 242 ? -12.879 21.636 23.016 1 97.88 242 ILE A O 1
ATOM 1906 N N . LYS A 1 243 ? -12.237 22.925 21.339 1 97.84 243 LYS A N 1
ATOM 1907 C CA . LYS A 1 243 ? -12.183 24.138 22.149 1 97.84 243 LYS A CA 1
ATOM 1908 C C . LYS A 1 243 ? -13.58 24.575 22.579 1 97.84 243 LYS A C 1
ATOM 1910 O O . LYS A 1 243 ? -13.769 25.061 23.696 1 97.84 243 LYS A O 1
ATOM 1915 N N . ALA A 1 244 ? -14.509 24.402 21.668 1 97.76 244 ALA A N 1
ATOM 1916 C CA . ALA A 1 244 ? -15.89 24.725 22.015 1 97.76 244 ALA A CA 1
ATOM 1917 C C . ALA A 1 244 ? -16.384 23.857 23.168 1 97.76 244 ALA A C 1
ATOM 1919 O O . ALA A 1 244 ? -17.038 24.351 24.09 1 97.76 244 ALA A O 1
ATOM 1920 N N . ALA A 1 245 ? -16.106 22.593 23.051 1 96.76 245 ALA A N 1
ATOM 1921 C CA . ALA A 1 245 ? -16.535 21.662 24.091 1 96.76 245 ALA A CA 1
ATOM 1922 C C . ALA A 1 245 ? -15.889 22.001 25.431 1 96.76 245 ALA A C 1
ATOM 1924 O O . ALA A 1 245 ? -16.505 21.828 26.485 1 96.76 245 ALA A O 1
ATOM 1925 N N . GLU A 1 246 ? -14.684 22.468 25.416 1 96.74 246 GLU A N 1
ATOM 1926 C CA . GLU A 1 246 ? -13.941 22.821 26.623 1 96.74 246 GLU A CA 1
ATOM 1927 C C . GLU A 1 246 ? -14.501 24.087 27.265 1 96.74 246 GLU A C 1
ATOM 1929 O O . GLU A 1 246 ? -14.542 24.201 28.492 1 96.74 246 GLU A O 1
ATOM 1934 N N . LEU A 1 247 ? -15.001 25.021 26.454 1 97.4 247 LEU A N 1
ATOM 1935 C CA . LEU A 1 247 ? -15.297 26.365 26.938 1 97.4 247 LEU A CA 1
ATOM 1936 C C . LEU A 1 247 ? -16.797 26.55 27.145 1 97.4 247 LEU A C 1
ATOM 1938 O O . LEU A 1 247 ? -17.221 27.457 27.866 1 97.4 247 LEU A O 1
ATOM 1942 N N . ALA A 1 248 ? -17.564 25.69 26.413 1 97.03 248 ALA A N 1
ATOM 1943 C CA . ALA A 1 248 ? -19.015 25.843 26.472 1 97.03 248 ALA A CA 1
ATOM 1944 C C . ALA A 1 248 ? -19.534 25.613 27.889 1 97.03 248 ALA A C 1
ATOM 1946 O O . ALA A 1 248 ? -19.072 24.707 28.587 1 97.03 248 ALA A O 1
ATOM 1947 N N . LYS A 1 249 ? -20.451 26.559 28.314 1 96.42 249 LYS A N 1
ATOM 1948 C CA . LYS A 1 249 ? -21.121 26.45 29.607 1 96.42 249 LYS A CA 1
ATOM 1949 C C . LYS A 1 249 ? -22.624 26.673 29.468 1 96.42 249 LYS A C 1
ATOM 1951 O O . LYS A 1 249 ? -23.081 27.273 28.493 1 96.42 249 LYS A O 1
ATOM 1956 N N . ASP A 1 250 ? -23.357 26.081 30.406 1 94.88 250 ASP A N 1
ATOM 1957 C CA . ASP A 1 250 ? -24.792 26.296 30.566 1 94.88 250 ASP A CA 1
ATOM 1958 C C . ASP A 1 250 ? -25.533 26.051 29.253 1 94.88 250 ASP A C 1
ATOM 1960 O O . ASP A 1 250 ? -25.485 24.948 28.703 1 94.88 250 ASP A O 1
ATOM 1964 N N . GLU A 1 251 ? -25.999 27.122 28.629 1 94.28 251 GLU A N 1
ATOM 1965 C CA . GLU A 1 251 ? -26.859 26.989 27.456 1 94.28 251 GLU A CA 1
ATOM 1966 C C . GLU A 1 251 ? -26.059 26.549 26.233 1 94.28 251 GLU A C 1
ATOM 1968 O O . GLU A 1 251 ? -26.521 25.717 25.45 1 94.28 251 GLU A O 1
ATOM 1973 N N . SER A 1 252 ? -24.885 27.115 26.111 1 95.92 252 SER A N 1
ATOM 1974 C CA . SER A 1 252 ? -24.069 26.754 24.956 1 95.92 252 SER A CA 1
ATOM 1975 C C . SER A 1 252 ? -23.638 25.292 25.019 1 95.92 252 SER A C 1
ATOM 1977 O O . SER A 1 252 ? -23.572 24.614 23.991 1 95.92 252 SER A O 1
ATOM 1979 N N . LYS A 1 253 ? -23.372 24.812 26.218 1 96.99 253 LYS A N 1
ATOM 1980 C CA . LYS A 1 253 ? -22.996 23.411 26.39 1 96.99 253 LYS A CA 1
ATOM 1981 C C . LYS A 1 253 ? -24.16 22.484 26.048 1 96.99 253 LYS A C 1
ATOM 1983 O O . LYS A 1 253 ? -23.987 21.507 25.317 1 96.99 253 LYS A O 1
ATOM 1988 N N . SER A 1 254 ? -25.308 22.826 26.527 1 96.98 254 SER A N 1
ATOM 1989 C CA . SER A 1 254 ? -26.49 22.006 26.279 1 96.98 254 SER A CA 1
ATOM 1990 C C . SER A 1 254 ? -26.831 21.964 24.793 1 96.98 254 SER A C 1
ATOM 1992 O O . SER A 1 254 ? -27.178 20.908 24.261 1 96.98 254 SER A O 1
ATOM 1994 N N . THR A 1 255 ? -26.742 23.11 24.21 1 96.83 255 THR A N 1
ATOM 1995 C CA . THR A 1 255 ? -27.048 23.201 22.787 1 96.83 255 THR A CA 1
ATOM 1996 C C . THR A 1 255 ? -26.042 22.401 21.965 1 96.83 255 THR A C 1
ATOM 1998 O O . THR A 1 255 ? -26.418 21.698 21.025 1 96.83 255 THR A O 1
ATOM 2001 N N . LEU A 1 256 ? -24.783 22.56 22.301 1 97.1 256 LEU A N 1
ATOM 2002 C CA . LEU A 1 256 ? -23.743 21.826 21.588 1 97.1 256 LEU A CA 1
ATOM 2003 C C . LEU A 1 256 ? -23.947 20.321 21.727 1 97.1 256 LEU A C 1
ATOM 2005 O O . LEU A 1 256 ? -23.902 19.591 20.734 1 97.1 256 LEU A O 1
ATOM 2009 N N . GLU A 1 257 ? -24.149 19.854 22.906 1 96.04 257 GLU A N 1
ATOM 2010 C CA . GLU A 1 257 ? -24.365 18.435 23.172 1 96.04 257 GLU A CA 1
ATOM 2011 C C . GLU A 1 257 ? -25.598 17.918 22.436 1 96.04 257 GLU A C 1
ATOM 2013 O O . GLU A 1 257 ? -25.597 16.797 21.923 1 96.04 257 GLU A O 1
ATOM 2018 N N . HIS A 1 258 ? -26.586 18.747 22.403 1 96.42 258 HIS A N 1
ATOM 2019 C CA . HIS A 1 258 ? -27.808 18.391 21.691 1 96.42 258 HIS A CA 1
ATOM 2020 C C . HIS A 1 258 ? -27.522 18.086 20.225 1 96.42 258 HIS A C 1
ATOM 2022 O O . HIS A 1 258 ? -27.919 17.035 19.716 1 96.42 258 HIS A O 1
ATOM 2028 N N . TRP A 1 259 ? -26.821 18.941 19.579 1 95.61 259 TRP A N 1
ATOM 2029 C CA . TRP A 1 259 ? -26.566 18.798 18.15 1 95.61 259 TRP A CA 1
ATOM 2030 C C . TRP A 1 259 ? -25.609 17.641 17.88 1 95.61 259 TRP A C 1
ATOM 2032 O O . TRP A 1 259 ? -25.713 16.969 16.851 1 95.61 259 TRP A O 1
ATOM 2042 N N . LEU A 1 260 ? -24.665 17.375 18.8 1 94.67 260 LEU A N 1
ATOM 2043 C CA . LEU A 1 260 ? -23.693 16.301 18.624 1 94.67 260 LEU A CA 1
ATOM 2044 C C . LEU A 1 260 ? -24.356 14.937 18.783 1 94.67 260 LEU A C 1
ATOM 2046 O O . LEU A 1 260 ? -23.895 13.947 18.211 1 94.67 260 LEU A O 1
ATOM 2050 N N . GLU A 1 261 ? -25.457 14.873 19.435 1 93.84 261 GLU A N 1
ATOM 2051 C CA . GLU A 1 261 ? -26.124 13.611 19.738 1 93.84 261 GLU A CA 1
ATOM 2052 C C . GLU A 1 261 ? -27.219 13.307 18.719 1 93.84 261 GLU A C 1
ATOM 2054 O O . GLU A 1 261 ? -27.677 12.167 18.614 1 93.84 261 GLU A O 1
ATOM 2059 N N . GLN A 1 262 ? -27.615 14.311 17.994 1 92.53 262 GLN A N 1
ATOM 2060 C CA . GLN A 1 262 ? -28.725 14.142 17.061 1 92.53 262 GLN A CA 1
ATOM 2061 C C . GLN A 1 262 ? -28.328 13.245 15.892 1 92.53 262 GLN A C 1
ATOM 2063 O O . GLN A 1 262 ? -27.26 13.421 15.302 1 92.53 262 GLN A O 1
ATOM 2068 N N . LYS A 1 263 ? -29.108 12.345 15.506 1 88.67 263 LYS A N 1
ATOM 2069 C CA . LYS A 1 263 ? -28.871 11.439 14.386 1 88.67 263 LYS A CA 1
ATOM 2070 C C . LYS A 1 263 ? -29.561 11.938 13.119 1 88.67 263 LYS A C 1
ATOM 2072 O O . LYS A 1 263 ? -29.086 11.691 12.009 1 88.67 263 LYS A O 1
ATOM 2077 N N . GLU A 1 264 ? -30.713 12.561 13.318 1 93.9 264 GLU A N 1
ATOM 2078 C CA . GLU A 1 264 ? -31.463 13.207 12.244 1 93.9 264 GLU A CA 1
ATOM 2079 C C . GLU A 1 264 ? -31.603 14.706 12.493 1 93.9 264 GLU A C 1
ATOM 2081 O O . GLU A 1 264 ? -32.051 15.124 13.563 1 93.9 264 GLU A O 1
ATOM 2086 N N . PHE A 1 265 ? -31.102 15.376 11.514 1 95.23 265 PHE A N 1
ATOM 2087 C CA . PHE A 1 265 ? -31.106 16.822 11.699 1 95.23 265 PHE A CA 1
ATOM 2088 C C . PHE A 1 265 ? -31.013 17.54 10.358 1 95.23 265 PHE A C 1
ATOM 2090 O O . PHE A 1 265 ? -30.637 16.937 9.35 1 95.23 265 PHE A O 1
ATOM 2097 N N . ASP A 1 266 ? -31.468 18.706 10.399 1 95.53 266 ASP A N 1
ATOM 2098 C CA . ASP A 1 266 ? -31.236 19.59 9.261 1 95.53 266 ASP A CA 1
ATOM 2099 C C . ASP A 1 266 ? -29.797 20.103 9.249 1 95.53 266 ASP A C 1
ATOM 2101 O O . ASP A 1 266 ? -29.365 20.777 10.186 1 95.53 266 ASP A O 1
ATOM 2105 N N . LYS A 1 267 ? -29.103 19.886 8.222 1 93.3 267 LYS A N 1
ATOM 2106 C CA . LYS A 1 267 ? -27.679 20.191 8.122 1 93.3 267 LYS A CA 1
ATOM 2107 C C . LYS A 1 267 ? -27.426 21.69 8.26 1 93.3 267 LYS A C 1
ATOM 2109 O O . LYS A 1 267 ? -26.499 22.107 8.956 1 93.3 267 LYS A O 1
ATOM 2114 N N . GLU A 1 268 ? -28.176 22.422 7.626 1 93.6 268 GLU A N 1
ATOM 2115 C CA . GLU A 1 268 ? -27.999 23.87 7.662 1 93.6 268 GLU A CA 1
ATOM 2116 C C . GLU A 1 268 ? -28.257 24.423 9.061 1 93.6 268 GLU A C 1
ATOM 2118 O O . GLU A 1 268 ? -27.54 25.313 9.524 1 93.6 268 GLU A O 1
ATOM 2123 N N . GLU A 1 269 ? -29.253 23.897 9.713 1 96.15 269 GLU A N 1
ATOM 2124 C CA . GLU A 1 269 ? -29.584 24.336 11.066 1 96.15 269 GLU A CA 1
ATOM 2125 C C . GLU A 1 269 ? -28.472 23.982 12.049 1 96.15 269 GLU A C 1
ATOM 2127 O O . GLU A 1 269 ? -28.122 24.787 12.914 1 96.15 269 GLU A O 1
ATOM 2132 N N . LYS A 1 270 ? -27.999 22.864 11.872 1 96.65 270 LYS A N 1
ATOM 2133 C CA . LYS A 1 270 ? -26.914 22.426 12.745 1 96.65 270 LYS A CA 1
ATOM 2134 C C . LYS A 1 270 ? -25.68 23.308 12.573 1 96.65 270 LYS A C 1
ATOM 2136 O O . LYS A 1 270 ? -25.082 23.747 13.558 1 96.65 270 LYS A O 1
ATOM 2141 N N . VAL A 1 271 ? -25.326 23.562 11.344 1 96.1 271 VAL A N 1
ATOM 2142 C CA . VAL A 1 271 ? -24.138 24.361 11.061 1 96.1 271 VAL A CA 1
ATOM 2143 C C . VAL A 1 271 ? -24.312 25.766 11.633 1 96.1 271 VAL A C 1
ATOM 2145 O O . VAL A 1 271 ? -23.395 26.309 12.253 1 96.1 271 VAL A O 1
ATOM 2148 N N . LYS A 1 272 ? -25.464 26.291 11.452 1 95.87 272 LYS A N 1
ATOM 2149 C CA . LYS A 1 272 ? -25.748 27.631 11.958 1 95.87 272 LYS A CA 1
ATOM 2150 C C . LYS A 1 272 ? -25.665 27.673 13.481 1 95.87 272 LYS A C 1
ATOM 2152 O O . LYS A 1 272 ? -25.063 28.586 14.05 1 95.87 272 LYS A O 1
ATOM 2157 N N . ALA A 1 273 ? -26.247 26.691 14.102 1 96.98 273 ALA A N 1
ATOM 2158 C CA . ALA A 1 273 ? -26.296 26.65 15.561 1 96.98 273 ALA A CA 1
ATOM 2159 C C . ALA A 1 273 ? -24.899 26.478 16.152 1 96.98 273 ALA A C 1
ATOM 2161 O O . ALA A 1 273 ? -24.534 27.166 17.108 1 96.98 273 ALA A O 1
ATOM 2162 N N . VAL A 1 274 ? -24.198 25.629 15.593 1 97.49 274 VAL A N 1
ATOM 2163 C CA . VAL A 1 274 ? -22.864 25.336 16.108 1 97.49 274 VAL A CA 1
ATOM 2164 C C . VAL A 1 274 ? -21.933 26.515 15.833 1 97.49 274 VAL A C 1
ATOM 2166 O O . VAL A 1 274 ? -21.121 26.885 16.684 1 97.49 274 VAL A O 1
ATOM 2169 N N . ARG A 1 275 ? -22.055 27.064 14.67 1 96.82 275 ARG A N 1
ATOM 2170 C CA . ARG A 1 275 ? -21.242 28.229 14.338 1 96.82 275 ARG A CA 1
ATOM 2171 C C . ARG A 1 275 ? -21.516 29.38 15.301 1 96.82 275 ARG A C 1
ATOM 2173 O O . ARG A 1 275 ? -20.6 30.115 15.675 1 96.82 275 ARG A O 1
ATOM 2180 N N . LYS A 1 276 ? -22.761 29.56 15.623 1 97.42 276 LYS A N 1
ATOM 2181 C CA . LYS A 1 276 ? -23.121 30.597 16.587 1 97.42 276 LYS A CA 1
ATOM 2182 C C . LYS A 1 276 ? -22.405 30.383 17.917 1 97.42 276 LYS A C 1
ATOM 2184 O O . LYS A 1 276 ? -21.922 31.338 18.529 1 97.42 276 LYS A O 1
ATOM 2189 N N . ILE A 1 277 ? -22.377 29.168 18.301 1 97.94 277 ILE A N 1
ATOM 2190 C CA . ILE A 1 277 ? -21.676 28.831 19.535 1 97.94 277 ILE A CA 1
ATOM 2191 C C . ILE A 1 277 ? -20.188 29.14 19.384 1 97.94 277 ILE A C 1
ATOM 2193 O O . ILE A 1 277 ? -19.568 29.697 20.293 1 97.94 277 ILE A O 1
ATOM 2197 N N . TYR A 1 278 ? -19.596 28.754 18.221 1 98.15 278 TYR A N 1
ATOM 2198 C CA . TYR A 1 278 ? -18.198 29.066 17.949 1 98.15 278 TYR A CA 1
ATOM 2199 C C . TYR A 1 278 ? -17.942 30.565 18.059 1 98.15 278 TYR A C 1
ATOM 2201 O O . TYR A 1 278 ? -16.952 30.99 18.659 1 98.15 278 TYR A O 1
ATOM 2209 N N . ASP A 1 279 ? -18.841 31.368 17.577 1 97.77 279 ASP A N 1
ATOM 2210 C CA . ASP A 1 279 ? -18.701 32.821 17.579 1 97.77 279 ASP A CA 1
ATOM 2211 C C . ASP A 1 279 ? -18.776 33.378 18.999 1 97.77 279 ASP A C 1
ATOM 2213 O O . ASP A 1 279 ? -17.967 34.225 19.383 1 97.77 279 ASP A O 1
ATOM 2217 N N . GLU A 1 280 ? -19.715 32.868 19.691 1 97.39 280 GLU A N 1
ATOM 2218 C CA . GLU A 1 280 ? -19.921 33.331 21.06 1 97.39 280 GLU A CA 1
ATOM 2219 C C . GLU A 1 280 ? -18.704 33.037 21.931 1 97.39 280 GLU A C 1
ATOM 2221 O O . GLU A 1 280 ? -18.361 33.825 22.815 1 97.39 280 GLU A O 1
ATOM 2226 N N . LEU A 1 281 ? -18.085 31.936 21.634 1 97.81 281 LEU A N 1
ATOM 2227 C CA . LEU A 1 281 ? -16.992 31.474 22.482 1 97.81 281 LEU A CA 1
ATOM 2228 C C . LEU A 1 281 ? -15.649 31.974 21.96 1 97.81 281 LEU A C 1
ATOM 2230 O O . LEU A 1 281 ? -14.607 31.712 22.564 1 97.81 281 LEU A O 1
ATOM 2234 N N . GLY A 1 282 ? -15.607 32.665 20.751 1 97.89 282 GLY A N 1
ATOM 2235 C CA . GLY A 1 282 ? -14.372 33.191 20.19 1 97.89 282 GLY A CA 1
ATOM 2236 C C . GLY A 1 282 ? -13.483 32.117 19.593 1 97.89 282 GLY A C 1
ATOM 2237 O O . GLY A 1 282 ? -12.257 32.239 19.608 1 97.89 282 GLY A O 1
ATOM 2238 N N . ILE A 1 283 ? -14.071 31.082 19.092 1 98.12 283 ILE A N 1
ATOM 2239 C CA . ILE A 1 283 ? -13.332 29.921 18.606 1 98.12 283 ILE A CA 1
ATOM 2240 C C . ILE A 1 283 ? -12.513 30.309 17.377 1 98.12 283 ILE A C 1
ATOM 2242 O O . ILE A 1 283 ? -11.404 29.807 17.18 1 98.12 283 ILE A O 1
ATOM 2246 N N . LYS A 1 284 ? -13.022 31.143 16.529 1 97.36 284 LYS A N 1
ATOM 2247 C CA . LYS A 1 284 ? -12.291 31.592 15.348 1 97.36 284 LYS A CA 1
ATOM 2248 C C . LYS A 1 284 ? -10.963 32.236 15.736 1 97.36 284 LYS A C 1
ATOM 2250 O O . LYS A 1 284 ? -9.912 31.873 15.204 1 97.36 284 LYS A O 1
ATOM 2255 N N . ALA A 1 285 ? -11.018 33.131 16.655 1 97.97 285 ALA A N 1
ATOM 2256 C CA . ALA A 1 285 ? -9.823 33.849 17.091 1 97.97 285 ALA A CA 1
ATOM 2257 C C . ALA A 1 285 ? -8.82 32.901 17.743 1 97.97 285 ALA A C 1
ATOM 2259 O O . ALA A 1 285 ? -7.61 33.039 17.549 1 97.97 285 ALA A O 1
ATOM 2260 N N . LEU A 1 286 ? -9.319 31.958 18.539 1 98.08 286 LEU A N 1
ATOM 2261 C CA . LEU A 1 286 ? -8.454 30.975 19.183 1 98.08 286 LEU A CA 1
ATOM 2262 C C . LEU A 1 286 ? -7.752 30.106 18.145 1 98.08 286 LEU A C 1
ATOM 2264 O O . LEU A 1 286 ? -6.566 29.8 18.285 1 98.08 286 LEU A O 1
ATOM 2268 N N . THR A 1 287 ? -8.495 29.734 17.128 1 98 287 THR A N 1
ATOM 2269 C CA . THR A 1 287 ? -7.936 28.907 16.065 1 98 287 THR A CA 1
ATOM 2270 C C . THR A 1 287 ? -6.898 29.686 15.262 1 98 287 THR A C 1
ATOM 2272 O O . THR A 1 287 ? -5.835 29.156 14.933 1 98 287 THR A O 1
ATOM 2275 N N . GLU A 1 288 ? -7.183 30.931 14.975 1 97.34 288 GLU A N 1
ATOM 2276 C CA . GLU A 1 288 ? -6.255 31.784 14.24 1 97.34 288 GLU A CA 1
ATOM 2277 C C . GLU A 1 288 ? -4.961 31.993 15.021 1 97.34 288 GLU A C 1
ATOM 2279 O O . GLU A 1 288 ? -3.874 32.011 14.439 1 97.34 288 GLU A O 1
ATOM 2284 N N . LYS A 1 289 ? -5.133 32.169 16.285 1 98.14 289 LYS A N 1
ATOM 2285 C CA . LYS A 1 289 ? -3.954 32.332 17.131 1 98.14 289 LYS A CA 1
ATOM 2286 C C . LYS A 1 289 ? -3.078 31.083 17.1 1 98.14 289 LYS A C 1
ATOM 2288 O O . LYS A 1 289 ? -1.856 31.179 16.966 1 98.14 289 LYS A O 1
ATOM 2293 N N . LYS A 1 290 ? -3.698 29.925 17.255 1 98.2 290 LYS A N 1
ATOM 2294 C CA . LYS A 1 290 ? -2.969 28.661 17.214 1 98.2 290 LYS A CA 1
ATOM 2295 C C . LYS A 1 290 ? -2.293 28.459 15.861 1 98.2 290 LYS A C 1
ATOM 2297 O O . LYS A 1 290 ? -1.135 28.041 15.796 1 98.2 290 LYS A O 1
ATOM 2302 N N . MET A 1 291 ? -3.037 28.711 14.854 1 97.02 291 MET A N 1
ATOM 2303 C CA . MET A 1 291 ? -2.535 28.642 13.485 1 97.02 291 MET A CA 1
ATOM 2304 C C . MET A 1 291 ? -1.304 29.526 13.311 1 97.02 291 MET A C 1
ATOM 2306 O O . MET A 1 291 ? -0.288 29.083 12.774 1 97.02 291 MET A O 1
ATOM 2310 N N . GLN A 1 292 ? -1.375 30.768 13.762 1 97.35 292 GLN A N 1
ATOM 2311 C CA . GLN A 1 292 ? -0.298 31.74 13.606 1 97.35 292 GLN A CA 1
ATOM 2312 C C . GLN A 1 292 ? 0.945 31.313 14.382 1 97.35 292 GLN A C 1
ATOM 2314 O O . GLN A 1 292 ? 2.071 31.547 13.938 1 97.35 292 GLN A O 1
ATOM 2319 N N . GLU A 1 293 ? 0.701 30.744 15.516 1 98.37 293 GLU A N 1
ATOM 2320 C CA . GLU A 1 293 ? 1.821 30.22 16.292 1 98.37 293 GLU A CA 1
ATOM 2321 C C . GLU A 1 293 ? 2.652 29.239 15.469 1 98.37 293 GLU A C 1
ATOM 2323 O O . GLU A 1 293 ? 3.883 29.297 15.482 1 98.37 293 GLU A O 1
ATOM 2328 N N . TYR A 1 294 ? 2.042 28.349 14.763 1 98.52 294 TYR A N 1
ATOM 2329 C CA . TYR A 1 294 ? 2.737 27.343 13.967 1 98.52 294 TYR A CA 1
ATOM 2330 C C . TYR A 1 294 ? 3.372 27.969 12.731 1 98.52 294 TYR A C 1
ATOM 2332 O O . TYR A 1 294 ? 4.49 27.613 12.351 1 98.52 294 TYR A O 1
ATOM 2340 N N . PHE A 1 295 ? 2.687 28.923 12.09 1 97.98 295 PHE A N 1
ATOM 2341 C CA . PHE A 1 295 ? 3.273 29.603 10.941 1 97.98 295 PHE A CA 1
ATOM 2342 C C . PHE A 1 295 ? 4.519 30.379 11.348 1 97.98 295 PHE A C 1
ATOM 2344 O O . PHE A 1 295 ? 5.544 30.322 10.665 1 97.98 295 PHE A O 1
ATOM 2351 N N . ASP A 1 296 ? 4.437 31.097 12.509 1 98.02 296 ASP A N 1
ATOM 2352 C CA . ASP A 1 296 ? 5.573 31.872 12.997 1 98.02 296 ASP A CA 1
ATOM 2353 C C . ASP A 1 296 ? 6.765 30.968 13.303 1 98.02 296 ASP A C 1
ATOM 2355 O O . ASP A 1 296 ? 7.904 31.299 12.97 1 98.02 296 ASP A O 1
ATOM 2359 N N . LYS A 1 297 ? 6.471 29.863 13.937 1 98.09 297 LYS A N 1
ATOM 2360 C CA . LYS A 1 297 ? 7.524 28.899 14.24 1 98.09 297 LYS A CA 1
ATOM 2361 C C . LYS A 1 297 ? 8.191 28.394 12.964 1 98.09 297 LYS A C 1
ATOM 2363 O O . LYS A 1 297 ? 9.419 28.312 12.889 1 98.09 297 LYS A O 1
ATOM 2368 N N . GLY A 1 298 ? 7.394 27.998 11.978 1 97.79 298 GLY A N 1
ATOM 2369 C CA . GLY A 1 298 ? 7.925 27.534 10.706 1 97.79 298 GLY A CA 1
ATOM 2370 C C . GLY A 1 298 ? 8.773 28.574 9.998 1 97.79 298 GLY A C 1
ATOM 2371 O O . GLY A 1 298 ? 9.886 28.28 9.559 1 97.79 298 GLY A O 1
ATOM 2372 N N . LEU A 1 299 ? 8.294 29.81 9.937 1 96.88 299 LEU A N 1
ATOM 2373 C CA . LEU A 1 299 ? 8.999 30.883 9.245 1 96.88 299 LEU A CA 1
ATOM 2374 C C . LEU A 1 299 ? 10.309 31.217 9.95 1 96.88 299 LEU A C 1
ATOM 2376 O O . LEU A 1 299 ? 11.301 31.551 9.299 1 96.88 299 LEU A O 1
ATOM 2380 N N . ALA A 1 300 ? 10.303 31.151 11.275 1 97.23 300 ALA A N 1
ATOM 2381 C CA . ALA A 1 300 ? 11.529 31.377 12.037 1 97.23 300 ALA A CA 1
ATOM 2382 C C . ALA A 1 300 ? 12.584 30.326 11.702 1 97.23 300 ALA A C 1
ATOM 2384 O O . ALA A 1 300 ? 13.775 30.635 11.625 1 97.23 300 ALA A O 1
ATOM 2385 N N . GLN A 1 301 ? 12.186 29.067 11.557 1 96.59 301 GLN A N 1
ATOM 2386 C CA . GLN A 1 301 ? 13.101 27.993 11.185 1 96.59 301 GLN A CA 1
ATOM 2387 C C . GLN A 1 301 ? 13.685 28.225 9.794 1 96.59 301 GLN A C 1
ATOM 2389 O O . GLN A 1 301 ? 14.89 28.067 9.587 1 96.59 301 GLN A O 1
ATOM 2394 N N . LEU A 1 302 ? 12.806 28.582 8.845 1 96.48 302 LEU A N 1
ATOM 2395 C CA . LEU A 1 302 ? 13.283 28.861 7.495 1 96.48 302 LEU A CA 1
ATOM 2396 C C . LEU A 1 302 ? 14.294 30.003 7.501 1 96.48 302 LEU A C 1
ATOM 2398 O O . LEU A 1 302 ? 15.321 29.932 6.821 1 96.48 302 LEU A O 1
ATOM 2402 N N . ASP A 1 303 ? 14.044 31.014 8.268 1 95.51 303 ASP A N 1
ATOM 2403 C CA . ASP A 1 303 ? 14.883 32.207 8.341 1 95.51 303 ASP A CA 1
ATOM 2404 C C . ASP A 1 303 ? 16.255 31.878 8.925 1 95.51 303 ASP A C 1
ATOM 2406 O O . ASP A 1 303 ? 17.228 32.594 8.68 1 95.51 303 ASP A O 1
ATOM 2410 N N . SER A 1 304 ? 16.304 30.808 9.639 1 95.64 304 SER A N 1
ATOM 2411 C CA . SER A 1 304 ? 17.536 30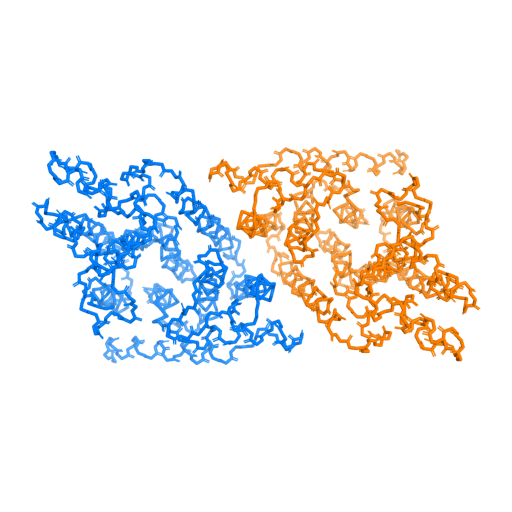.447 10.333 1 95.64 304 SER A CA 1
ATOM 2412 C C . SER A 1 304 ? 18.476 29.665 9.421 1 95.64 304 SER A C 1
ATOM 2414 O O . SER A 1 304 ? 19.601 29.343 9.808 1 95.64 304 SER A O 1
ATOM 2416 N N . ILE A 1 305 ? 18.003 29.355 8.234 1 94.88 305 ILE A N 1
ATOM 2417 C CA . ILE A 1 305 ? 18.826 28.598 7.297 1 94.88 305 ILE A CA 1
ATOM 2418 C C . ILE A 1 305 ? 19.529 29.554 6.336 1 94.88 305 ILE A C 1
ATOM 2420 O O . ILE A 1 305 ? 18.892 30.431 5.747 1 94.88 305 ILE A O 1
ATOM 2424 N N . ASP A 1 306 ? 20.855 29.5 6.254 1 89.68 306 ASP A N 1
ATOM 2425 C CA . ASP A 1 306 ? 21.607 30.24 5.246 1 89.68 306 ASP A CA 1
ATOM 2426 C C . ASP A 1 306 ? 21.812 29.4 3.987 1 89.68 306 ASP A C 1
ATOM 2428 O O . ASP A 1 306 ? 22.55 28.414 4.006 1 89.68 306 ASP A O 1
ATOM 2432 N N . VAL A 1 307 ? 21.147 29.777 2.95 1 91.99 307 VAL A N 1
ATOM 2433 C CA . VAL A 1 307 ? 21.18 28.983 1.726 1 91.99 307 VAL A CA 1
ATOM 2434 C C . VAL A 1 307 ? 21.985 29.716 0.656 1 91.99 307 VAL A C 1
ATOM 2436 O O . VAL A 1 307 ? 22.025 30.949 0.636 1 91.99 307 VAL A O 1
ATOM 2439 N N . PRO A 1 308 ? 22.635 29.046 -0.228 1 93.71 308 PRO A N 1
ATOM 2440 C CA . PRO A 1 308 ? 23.485 29.652 -1.255 1 93.71 308 PRO A CA 1
ATOM 2441 C C . PRO A 1 308 ? 22.683 30.38 -2.332 1 93.71 308 PRO A C 1
ATOM 2443 O O . PRO A 1 308 ? 23.165 31.358 -2.91 1 93.71 308 PRO A O 1
ATOM 2446 N N . HIS A 1 309 ? 21.437 29.909 -2.609 1 93.95 309 HIS A N 1
ATOM 2447 C CA . HIS A 1 309 ? 20.656 30.49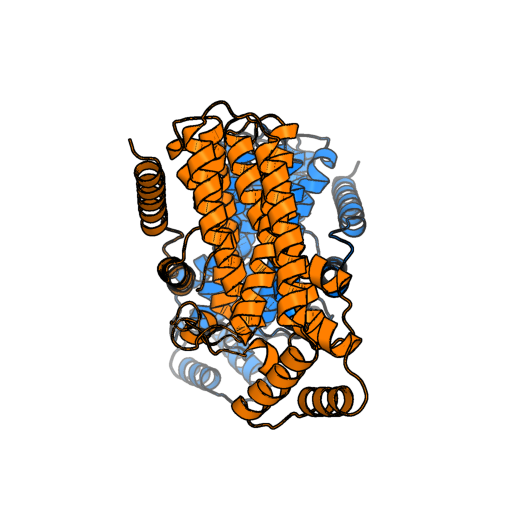4 -3.692 1 93.95 309 HIS A CA 1
ATOM 2448 C C . HIS A 1 309 ? 19.49 31.314 -3.15 1 93.95 309 HIS A C 1
ATOM 2450 O O . HIS A 1 309 ? 18.399 30.78 -2.931 1 93.95 309 HIS A O 1
ATOM 2456 N N . LYS A 1 310 ? 19.578 32.576 -3.16 1 93.11 310 LYS A N 1
ATOM 2457 C CA . LYS A 1 310 ? 18.638 33.489 -2.516 1 93.11 310 LYS A CA 1
ATOM 2458 C C . LYS A 1 310 ? 17.336 33.585 -3.306 1 93.11 310 LYS A C 1
ATOM 2460 O O . LY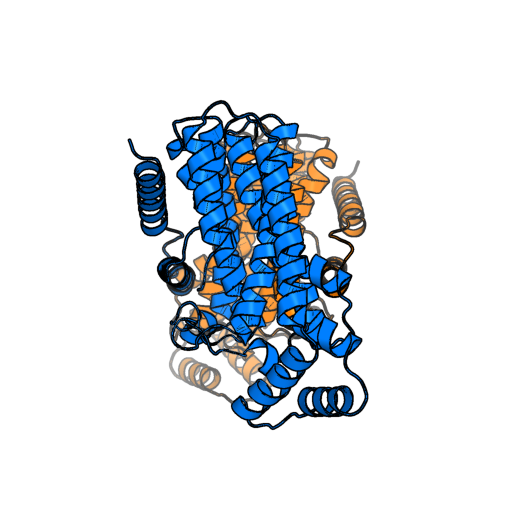S A 1 310 ? 16.262 33.754 -2.724 1 93.11 310 LYS A O 1
ATOM 2465 N N . ASP A 1 311 ? 17.443 33.472 -4.604 1 92.79 311 ASP A N 1
ATOM 2466 C CA . ASP A 1 311 ? 16.239 33.517 -5.428 1 92.79 311 ASP A CA 1
ATOM 2467 C C . ASP A 1 311 ? 15.299 32.362 -5.091 1 92.79 311 ASP A C 1
ATOM 2469 O O . ASP A 1 311 ? 14.083 32.546 -5.016 1 92.79 311 ASP A O 1
ATOM 2473 N N . ALA A 1 312 ? 15.931 31.213 -4.92 1 93.93 312 ALA A N 1
ATOM 2474 C CA . ALA A 1 312 ? 15.132 30.051 -4.54 1 93.93 312 ALA A CA 1
ATOM 2475 C C . ALA A 1 312 ? 14.52 30.236 -3.154 1 93.93 312 ALA A C 1
ATOM 2477 O O . ALA A 1 312 ? 13.383 29.822 -2.911 1 93.93 312 ALA A O 1
ATOM 2478 N N . TYR A 1 313 ? 15.267 30.813 -2.311 1 95.7 313 TYR A N 1
ATOM 2479 C CA . TYR A 1 313 ? 14.761 31.12 -0.978 1 95.7 313 TYR A CA 1
ATOM 2480 C C . TYR A 1 313 ? 13.54 32.029 -1.053 1 95.7 313 TYR A C 1
ATOM 2482 O O . TYR A 1 313 ? 12.528 31.777 -0.395 1 95.7 313 TYR A O 1
ATOM 2490 N N . GLN A 1 314 ? 13.596 33.033 -1.825 1 95.55 314 GLN A N 1
ATOM 2491 C CA . GLN A 1 314 ? 12.49 33.974 -1.967 1 95.55 314 GLN A CA 1
ATOM 2492 C C . GLN A 1 314 ? 11.268 33.297 -2.582 1 95.55 314 GLN A C 1
ATOM 2494 O O . GLN A 1 314 ? 10.132 33.592 -2.203 1 95.55 314 GLN A O 1
ATOM 2499 N N . ALA A 1 315 ? 11.546 32.458 -3.527 1 95.46 315 ALA A N 1
ATOM 2500 C CA . ALA A 1 315 ? 10.445 31.717 -4.135 1 95.46 315 ALA A CA 1
ATOM 2501 C C . ALA A 1 315 ? 9.742 30.836 -3.106 1 95.46 315 ALA A C 1
ATOM 2503 O O . ALA A 1 315 ? 8.511 30.792 -3.055 1 95.46 315 ALA A O 1
ATOM 2504 N N . LEU A 1 316 ? 10.529 30.151 -2.293 1 96.56 316 LEU A N 1
ATOM 2505 C CA . LEU A 1 316 ? 9.975 29.299 -1.246 1 96.56 316 LEU A CA 1
ATOM 2506 C C . LEU A 1 316 ? 9.191 30.124 -0.232 1 96.56 316 LEU A C 1
ATOM 2508 O O . LEU A 1 316 ? 8.091 29.738 0.171 1 96.56 316 LEU A O 1
ATOM 2512 N N . LEU A 1 317 ? 9.751 31.203 0.131 1 95.61 317 LEU A N 1
ATOM 2513 C CA . LEU A 1 317 ? 9.089 32.097 1.075 1 95.61 317 LEU A CA 1
ATOM 2514 C C . LEU A 1 317 ? 7.762 32.596 0.512 1 95.61 317 LEU A C 1
ATOM 2516 O O . LEU A 1 317 ? 6.753 32.621 1.22 1 95.61 317 LEU A O 1
ATOM 2520 N N . GLN A 1 318 ? 7.737 32.926 -0.704 1 94.75 318 GLN A N 1
ATOM 2521 C CA . GLN A 1 318 ? 6.529 33.447 -1.335 1 94.75 318 GLN A CA 1
ATOM 2522 C C . GLN A 1 318 ? 5.44 32.379 -1.404 1 94.75 318 GLN A C 1
ATOM 2524 O O . GLN A 1 318 ? 4.276 32.652 -1.104 1 94.75 318 GLN A O 1
ATOM 2529 N N . ILE A 1 319 ? 5.799 31.233 -1.828 1 93.9 319 ILE A N 1
ATOM 2530 C CA . ILE A 1 319 ? 4.829 30.147 -1.915 1 93.9 319 ILE A CA 1
ATOM 2531 C C . ILE A 1 319 ? 4.257 29.854 -0.53 1 93.9 319 ILE A C 1
ATOM 2533 O O . ILE A 1 319 ? 3.063 29.578 -0.391 1 93.9 319 ILE A O 1
ATOM 2537 N N . THR A 1 320 ? 5.117 29.902 0.433 1 94.11 320 THR A N 1
ATOM 2538 C CA . THR A 1 320 ? 4.678 29.658 1.803 1 94.11 320 THR A CA 1
ATOM 2539 C C . THR A 1 320 ? 3.708 30.744 2.261 1 94.11 320 THR A C 1
ATOM 2541 O O . THR A 1 320 ? 2.681 30.447 2.874 1 94.11 320 THR A O 1
ATOM 2544 N N . GLN A 1 321 ? 4.018 31.939 1.939 1 93.94 321 GLN A N 1
ATOM 2545 C CA . GLN A 1 321 ? 3.141 33.053 2.283 1 93.94 321 GLN A CA 1
ATOM 2546 C C . GLN A 1 321 ? 1.798 32.938 1.567 1 93.94 321 GLN A C 1
ATOM 2548 O O . GLN A 1 321 ? 0.754 33.26 2.139 1 93.94 321 GLN A O 1
ATOM 2553 N N . ASP A 1 322 ? 1.846 32.493 0.37 1 91.08 322 ASP A N 1
ATOM 2554 C CA . ASP A 1 322 ? 0.609 32.268 -0.372 1 91.08 322 ASP A CA 1
ATOM 2555 C C . ASP A 1 322 ? -0.255 31.209 0.309 1 91.08 322 ASP A C 1
ATOM 2557 O O . ASP A 1 322 ? -1.48 31.335 0.353 1 91.08 322 ASP A O 1
ATOM 2561 N N . LEU A 1 323 ? 0.421 30.192 0.822 1 88.07 323 LEU A N 1
ATOM 2562 C CA . LEU A 1 323 ? -0.295 29.137 1.531 1 88.07 323 LEU A CA 1
ATOM 2563 C C . LEU A 1 323 ? -0.913 29.671 2.819 1 88.07 323 LEU A C 1
ATOM 2565 O O . LEU A 1 323 ? -2.043 29.317 3.164 1 88.07 323 LEU A O 1
ATOM 2569 N N . ILE A 1 324 ? -0.177 30.486 3.45 1 90 324 ILE A N 1
ATOM 2570 C CA . ILE A 1 324 ? -0.602 31.064 4.72 1 90 324 ILE A CA 1
ATOM 2571 C C . ILE A 1 324 ? -1.793 31.991 4.492 1 90 324 ILE A C 1
ATOM 2573 O O . ILE A 1 324 ? -2.742 31.999 5.28 1 90 324 ILE A O 1
ATOM 2577 N N . ASN A 1 325 ? -1.815 32.642 3.366 1 88.28 325 ASN A N 1
ATOM 2578 C CA . ASN A 1 325 ? -2.815 33.678 3.133 1 88.28 325 ASN A CA 1
ATOM 2579 C C . ASN A 1 325 ? -3.952 33.17 2.251 1 88.28 325 ASN A C 1
ATOM 2581 O O . ASN A 1 325 ? -4.814 33.947 1.834 1 88.28 325 ASN A O 1
ATOM 2585 N N . ARG A 1 326 ? -3.915 31.975 2.035 1 80.13 326 ARG A N 1
ATOM 2586 C CA . ARG A 1 326 ? -4.918 31.423 1.13 1 80.13 326 ARG A CA 1
ATOM 2587 C C . ARG A 1 326 ? -6.322 31.593 1.7 1 80.13 326 ARG A C 1
ATOM 2589 O O . ARG A 1 326 ? -6.523 31.49 2.912 1 80.13 326 ARG A O 1
ATOM 2596 N N . GLU A 1 327 ? -7.241 31.909 0.882 1 70.74 327 GLU A N 1
ATOM 2597 C CA . GLU A 1 327 ? -8.641 32.06 1.266 1 70.74 327 GLU A CA 1
ATOM 2598 C C . GLU A 1 327 ? -9.492 30.923 0.706 1 70.74 327 GLU A C 1
ATOM 2600 O O . GLU A 1 327 ? -10.717 30.929 0.85 1 70.74 327 GLU A O 1
ATOM 2605 N N . LYS A 1 328 ? -8.851 30.138 -0.026 1 67.75 328 LYS A N 1
ATOM 2606 C CA . LYS A 1 328 ? -9.527 28.957 -0.554 1 67.75 328 LYS A CA 1
ATOM 2607 C C . LYS A 1 328 ? -8.553 27.794 -0.721 1 67.75 328 LYS A C 1
ATOM 2609 O O . LYS A 1 328 ? -7.343 28.003 -0.838 1 67.75 328 LYS A O 1
ATOM 2614 N N . MET B 1 1 ? 26.014 -32.168 9.262 1 40.2 1 MET B N 1
ATOM 2615 C CA . MET B 1 1 ? 24.723 -31.684 9.74 1 40.2 1 MET B CA 1
ATOM 2616 C C . MET B 1 1 ? 23.616 -32.011 8.745 1 40.2 1 MET B C 1
ATOM 2618 O O . MET B 1 1 ? 23.718 -31.676 7.563 1 40.2 1 MET B O 1
ATOM 2622 N N . ASN B 1 2 ? 22.77 -32.912 8.911 1 50.32 2 ASN B N 1
ATOM 2623 C CA . ASN B 1 2 ? 21.7 -33.43 8.066 1 50.32 2 ASN B CA 1
ATOM 2624 C C . ASN B 1 2 ? 20.875 -32.304 7.451 1 50.32 2 ASN B C 1
ATOM 2626 O O . ASN B 1 2 ? 20.699 -31.25 8.066 1 50.32 2 ASN B O 1
ATOM 2630 N N . GLN B 1 3 ? 20.756 -32.393 6.05 1 56.73 3 GLN B N 1
ATOM 2631 C CA . GLN B 1 3 ? 20.074 -31.405 5.22 1 56.73 3 GLN B CA 1
ATOM 2632 C C . GLN B 1 3 ? 18.788 -30.922 5.885 1 56.73 3 GLN B C 1
ATOM 2634 O O . GLN B 1 3 ? 18.496 -29.724 5.885 1 56.73 3 GLN B O 1
ATOM 2639 N N . LYS B 1 4 ? 18.072 -31.798 6.428 1 57.33 4 LYS B N 1
ATOM 2640 C CA . LYS B 1 4 ? 16.816 -31.506 7.113 1 57.33 4 LYS B CA 1
ATOM 2641 C C . LYS B 1 4 ? 17.055 -30.662 8.362 1 57.33 4 LYS B C 1
ATOM 2643 O O . LYS B 1 4 ? 16.258 -29.776 8.68 1 57.33 4 LYS B O 1
ATOM 2648 N N . THR B 1 5 ? 18.171 -30.956 8.832 1 59.81 5 THR B N 1
ATOM 2649 C CA . THR B 1 5 ? 18.521 -30.228 10.047 1 59.81 5 THR B CA 1
ATOM 2650 C C . THR B 1 5 ? 18.846 -28.771 9.731 1 59.81 5 THR B C 1
ATOM 2652 O O . THR B 1 5 ? 18.462 -27.868 10.477 1 59.81 5 THR B O 1
ATOM 2655 N N . SER B 1 6 ? 19.346 -28.629 8.544 1 81.77 6 SER B N 1
ATOM 2656 C CA . SER B 1 6 ? 19.721 -27.271 8.165 1 81.77 6 SER B CA 1
ATOM 2657 C C . SER B 1 6 ? 18.496 -26.442 7.795 1 81.77 6 SER B C 1
ATOM 2659 O O . SER B 1 6 ? 18.351 -25.303 8.245 1 81.77 6 SER B O 1
ATOM 2661 N N . VAL B 1 7 ? 17.494 -27.128 7.219 1 90.29 7 VAL B N 1
ATOM 2662 C CA . VAL B 1 7 ? 16.276 -26.424 6.832 1 90.29 7 VAL B CA 1
ATOM 2663 C C . VAL B 1 7 ? 15.459 -26.082 8.077 1 90.29 7 VAL B C 1
ATOM 2665 O O . VAL B 1 7 ? 14.932 -24.974 8.196 1 90.29 7 VAL B O 1
ATOM 2668 N N . ASN B 1 8 ? 15.419 -27.006 8.977 1 91.73 8 ASN B N 1
ATOM 2669 C CA . ASN B 1 8 ? 14.68 -26.791 10.216 1 91.73 8 ASN B CA 1
ATOM 2670 C C . ASN B 1 8 ? 15.273 -25.645 11.031 1 91.73 8 ASN B C 1
ATOM 2672 O O . ASN B 1 8 ? 14.539 -24.867 11.642 1 91.73 8 ASN B O 1
ATOM 2676 N N . LYS B 1 9 ? 16.567 -25.662 11.061 1 94.03 9 LYS B N 1
ATOM 2677 C CA . LYS B 1 9 ? 17.218 -24.572 11.782 1 94.03 9 LYS B CA 1
ATOM 2678 C C . LYS B 1 9 ? 16.915 -23.225 11.132 1 94.03 9 LYS B C 1
ATOM 2680 O O . LYS B 1 9 ? 16.625 -22.247 11.825 1 94.03 9 LYS B O 1
ATOM 2685 N N . ILE B 1 10 ? 16.972 -23.193 9.824 1 95.01 10 ILE B N 1
ATOM 2686 C CA . ILE B 1 10 ? 16.685 -21.968 9.085 1 95.01 10 ILE B CA 1
ATOM 2687 C C . ILE B 1 10 ? 15.251 -21.522 9.362 1 95.01 10 ILE B C 1
ATOM 2689 O O . ILE B 1 10 ? 14.998 -20.341 9.608 1 95.01 10 ILE B O 1
ATOM 2693 N N . LEU B 1 11 ? 14.334 -22.45 9.362 1 94.4 11 LEU B N 1
ATOM 2694 C CA . LEU B 1 11 ? 12.928 -22.15 9.609 1 94.4 11 LEU B CA 1
ATOM 2695 C C . LEU B 1 11 ? 12.724 -21.627 11.027 1 94.4 11 LEU B C 1
ATOM 2697 O O . LEU B 1 11 ? 11.936 -20.704 11.245 1 94.4 11 LEU B O 1
ATOM 2701 N N . GLN B 1 12 ? 13.401 -22.226 11.95 1 94.48 12 GLN B N 1
ATOM 2702 C CA . GLN B 1 12 ? 13.301 -21.796 13.341 1 94.48 12 GLN B CA 1
ATOM 2703 C C . GLN B 1 12 ? 13.843 -20.381 13.519 1 94.48 12 GLN B C 1
ATOM 2705 O O . GLN B 1 12 ? 13.247 -19.567 14.228 1 94.48 12 GLN B O 1
ATOM 2710 N N . ASP B 1 13 ? 14.966 -20.16 12.917 1 95.43 13 ASP B N 1
ATOM 2711 C CA . ASP B 1 13 ? 15.555 -18.826 12.983 1 95.43 13 ASP B CA 1
ATOM 2712 C C . ASP B 1 13 ? 14.64 -17.789 12.334 1 95.43 13 ASP B C 1
ATOM 2714 O O . ASP B 1 13 ? 14.466 -16.689 12.863 1 95.43 13 ASP B O 1
ATOM 2718 N N . LEU B 1 14 ? 14.084 -18.159 11.233 1 94.64 14 LEU B N 1
ATOM 2719 C CA . LEU B 1 14 ? 13.158 -17.289 10.515 1 94.64 14 LEU B CA 1
ATOM 2720 C C . LEU B 1 14 ? 11.928 -16.988 11.364 1 94.64 14 LEU B C 1
ATOM 2722 O O . LEU B 1 14 ? 11.519 -15.831 11.483 1 94.64 14 LEU B O 1
ATOM 2726 N N . GLU B 1 15 ? 11.377 -17.995 11.984 1 93.26 15 GLU B N 1
ATOM 2727 C CA . GLU B 1 15 ? 10.188 -17.837 12.816 1 93.26 15 GLU B CA 1
ATOM 2728 C C . GLU B 1 15 ? 10.472 -16.949 14.023 1 93.26 15 GLU B C 1
ATOM 2730 O O . GLU B 1 15 ? 9.65 -16.106 14.388 1 93.26 15 GLU B O 1
ATOM 2735 N N . SER B 1 16 ? 11.59 -17.167 14.608 1 92.44 16 SER B N 1
ATOM 2736 C CA . SER B 1 16 ? 11.992 -16.349 15.748 1 92.44 16 SER B CA 1
ATOM 2737 C C . SER B 1 16 ? 12.118 -14.88 15.357 1 92.44 16 SER B C 1
ATOM 2739 O O . SER B 1 16 ? 11.722 -13.994 16.118 1 92.44 16 SER B O 1
ATOM 2741 N N . HIS B 1 17 ? 12.612 -14.705 14.219 1 91.14 17 HIS B N 1
ATOM 2742 C CA . HIS B 1 17 ? 12.781 -13.338 13.74 1 91.14 17 HIS B CA 1
ATOM 2743 C C . HIS B 1 17 ? 11.434 -12.685 13.449 1 91.14 17 HIS B C 1
ATOM 2745 O O . HIS B 1 17 ? 11.193 -11.544 13.849 1 91.14 17 HIS B O 1
ATOM 2751 N N . ILE B 1 18 ? 10.569 -13.379 12.81 1 91.13 18 ILE B N 1
ATOM 2752 C CA . ILE B 1 18 ? 9.259 -12.867 12.421 1 91.13 18 ILE B CA 1
ATOM 2753 C C . ILE B 1 18 ? 8.429 -12.571 13.668 1 91.13 18 ILE B C 1
ATOM 2755 O O . ILE B 1 18 ? 7.779 -11.527 13.755 1 91.13 18 ILE B O 1
ATOM 2759 N N . GLN B 1 19 ? 8.502 -13.398 14.654 1 88.74 19 GLN B N 1
ATOM 2760 C CA . GLN B 1 19 ? 7.717 -13.252 15.875 1 88.74 19 GLN B CA 1
ATOM 2761 C C . GLN B 1 19 ? 8.264 -12.128 16.75 1 88.74 19 GLN B C 1
ATOM 2763 O O . GLN B 1 19 ? 7.51 -11.474 17.474 1 88.74 19 GLN B O 1
ATOM 2768 N N . GLY B 1 20 ? 9.531 -11.906 16.61 1 89.03 20 GLY B N 1
ATOM 2769 C CA . GLY B 1 20 ? 10.163 -10.902 17.451 1 89.03 20 GLY B CA 1
ATOM 2770 C C . GLY B 1 20 ? 10.18 -9.522 16.822 1 89.03 20 GLY B C 1
ATOM 2771 O O . GLY B 1 20 ? 10.541 -8.541 17.476 1 89.03 20 GLY B O 1
ATOM 2772 N N . TYR B 1 21 ? 9.697 -9.447 15.674 1 89.49 21 TYR B N 1
ATOM 2773 C CA . TYR B 1 21 ? 9.761 -8.172 14.968 1 89.49 21 TYR B CA 1
ATOM 2774 C C . TYR B 1 21 ? 8.582 -7.282 15.342 1 89.49 21 TYR B C 1
ATOM 2776 O O . TYR B 1 21 ? 7.45 -7.758 15.461 1 89.49 21 TYR B O 1
ATOM 2784 N N . THR B 1 22 ? 8.836 -6.015 15.568 1 91.51 22 THR B N 1
ATOM 2785 C CA . THR B 1 22 ? 7.794 -5.038 15.86 1 91.51 22 THR B CA 1
ATOM 2786 C C . THR B 1 22 ? 7.546 -4.135 14.654 1 91.51 22 THR B C 1
ATOM 2788 O O . THR B 1 22 ? 8.486 -3.571 14.091 1 91.51 22 THR B O 1
ATOM 2791 N N . TYR B 1 23 ? 6.333 -3.983 14.371 1 93.09 23 TYR B N 1
ATOM 2792 C CA . TYR B 1 23 ? 5.959 -3.202 13.198 1 93.09 23 TYR B CA 1
ATOM 2793 C C . TYR B 1 23 ? 5.577 -1.779 13.589 1 93.09 23 TYR B C 1
ATOM 2795 O O . TYR B 1 23 ? 5.443 -0.906 12.728 1 93.09 23 TYR B O 1
ATOM 2803 N N . GLY B 1 24 ? 5.403 -1.51 14.778 1 93.07 24 GLY B N 1
ATOM 2804 C CA . GLY B 1 24 ? 4.974 -0.254 15.373 1 93.07 24 GLY B CA 1
ATOM 2805 C C . GLY B 1 24 ? 4.211 -0.438 16.67 1 93.07 24 GLY B C 1
ATOM 2806 O O . GLY B 1 24 ? 3.811 -1.554 17.008 1 93.07 24 GLY B O 1
ATOM 2807 N N . GLU B 1 25 ? 3.986 0.646 17.328 1 92.3 25 GLU B N 1
ATOM 2808 C CA . GLU B 1 25 ? 3.417 0.508 18.665 1 92.3 25 GLU B CA 1
ATOM 2809 C C . GLU B 1 25 ? 2.079 1.233 18.772 1 92.3 25 GLU B C 1
ATOM 2811 O O . GLU B 1 25 ? 1.15 0.74 19.415 1 92.3 25 GLU B O 1
ATOM 2816 N N . SER B 1 26 ? 1.942 2.38 18.198 1 94.72 26 SER B N 1
ATOM 2817 C CA . SER B 1 26 ? 0.752 3.213 18.338 1 94.72 26 SER B CA 1
ATOM 2818 C C . SER B 1 26 ? 0.362 3.848 17.008 1 94.72 26 SER B C 1
ATOM 2820 O O . SER B 1 26 ? 1.227 4.289 16.248 1 94.72 26 SER B O 1
ATOM 2822 N N . PRO B 1 27 ? -0.962 3.85 16.88 1 97.12 27 PRO B N 1
ATOM 2823 C CA . PRO B 1 27 ? -2.077 3.356 17.692 1 97.12 27 PRO B CA 1
ATOM 2824 C C . PRO B 1 27 ? -2.254 1.843 17.594 1 97.12 27 PRO B C 1
ATOM 2826 O O . PRO B 1 27 ? -1.949 1.248 16.558 1 97.12 27 PRO B O 1
ATOM 2829 N N . LYS B 1 28 ? -2.741 1.229 18.582 1 96.67 28 LYS B N 1
ATOM 2830 C CA . LYS B 1 28 ? -2.886 -0.222 18.652 1 96.67 28 LYS B CA 1
ATOM 2831 C C . LYS B 1 28 ? -3.797 -0.738 17.542 1 96.67 28 LYS B C 1
ATOM 2833 O O . LYS B 1 28 ? -3.595 -1.841 17.028 1 96.67 28 LYS B O 1
ATOM 2838 N N . GLU B 1 29 ? -4.774 0.099 17.145 1 96.98 29 GLU B N 1
ATOM 2839 C CA . GLU B 1 29 ? -5.76 -0.291 16.14 1 96.98 29 GLU B CA 1
ATOM 2840 C C . GLU B 1 29 ? -5.111 -0.468 14.771 1 96.98 29 GLU B C 1
ATOM 2842 O O . GLU B 1 29 ? -5.658 -1.15 13.902 1 96.98 29 GLU B O 1
ATOM 2847 N N . LEU B 1 30 ? -3.933 0.121 14.638 1 98.03 30 LEU B N 1
ATOM 2848 C CA . LEU B 1 30 ? -3.197 0.015 13.383 1 98.03 30 LEU B CA 1
ATOM 2849 C C . LEU B 1 30 ? -2.272 -1.197 13.395 1 98.03 30 LEU B C 1
ATOM 2851 O O . LEU B 1 30 ? -2.149 -1.899 12.389 1 98.03 30 LEU B O 1
ATOM 2855 N N . TYR B 1 31 ? -1.695 -1.537 14.531 1 98.11 31 TYR B N 1
ATOM 2856 C CA . TYR B 1 31 ? -0.555 -2.446 14.534 1 98.11 31 TYR B CA 1
ATOM 2857 C C . TYR B 1 31 ? -0.948 -3.812 15.085 1 98.11 31 TYR B C 1
ATOM 2859 O O . TYR B 1 31 ? -0.343 -4.828 14.733 1 98.11 31 TYR B O 1
ATOM 2867 N N . GLU B 1 32 ? -1.992 -3.909 15.876 1 97.61 32 GLU B N 1
ATOM 2868 C CA . GLU B 1 32 ? -2.457 -5.196 16.385 1 97.61 32 GLU B CA 1
ATOM 2869 C C . GLU B 1 32 ? -2.913 -6.107 15.249 1 97.61 32 GLU B C 1
ATOM 2871 O O . GLU B 1 32 ? -2.666 -7.314 15.278 1 97.61 32 GLU B O 1
ATOM 2876 N N . PRO B 1 33 ? -3.62 -5.543 14.293 1 98.05 33 PRO B N 1
ATOM 2877 C CA . PRO B 1 33 ? -4.01 -6.388 13.162 1 98.05 33 PRO B CA 1
ATOM 2878 C C . PRO B 1 33 ? -2.81 -6.974 12.421 1 98.05 33 PRO B C 1
ATOM 2880 O O . PRO B 1 33 ? -2.874 -8.104 11.932 1 98.05 33 PRO B O 1
ATOM 2883 N N . ILE B 1 34 ? -1.739 -6.227 12.312 1 97.79 34 ILE B N 1
ATOM 2884 C CA . ILE B 1 34 ? -0.524 -6.694 11.653 1 97.79 34 ILE B CA 1
ATOM 2885 C C . ILE B 1 34 ? 0.077 -7.856 12.44 1 97.79 34 ILE B C 1
ATOM 2887 O O . ILE B 1 34 ? 0.401 -8.899 11.869 1 97.79 34 ILE B O 1
ATOM 2891 N N . ALA B 1 35 ? 0.187 -7.62 13.717 1 96.2 35 ALA B N 1
ATOM 2892 C CA . ALA B 1 35 ? 0.699 -8.683 14.579 1 96.2 35 ALA B CA 1
ATOM 2893 C C . ALA B 1 35 ? -0.184 -9.925 14.5 1 96.2 35 ALA B C 1
ATOM 2895 O O . ALA B 1 35 ? 0.318 -11.052 14.489 1 96.2 35 ALA B O 1
ATOM 2896 N N . TYR B 1 36 ? -1.468 -9.705 14.473 1 96.46 36 TYR B N 1
ATOM 2897 C CA . TYR B 1 36 ? -2.446 -10.786 14.417 1 96.46 36 TYR B CA 1
ATOM 2898 C C . TYR B 1 36 ? -2.245 -11.638 13.169 1 96.46 36 TYR B C 1
ATOM 2900 O O . TYR B 1 36 ? -2.018 -12.846 13.265 1 96.46 36 TYR B O 1
ATOM 2908 N N . ILE B 1 37 ? -2.191 -11.042 12.005 1 96.43 37 ILE B N 1
ATOM 2909 C CA . ILE B 1 37 ? -2.114 -11.833 10.782 1 96.43 37 ILE B CA 1
ATOM 2910 C C . ILE B 1 37 ? -0.757 -12.53 10.702 1 96.43 37 ILE B C 1
ATOM 2912 O O . ILE B 1 37 ? -0.658 -13.653 10.201 1 96.43 37 ILE B O 1
ATOM 2916 N N . MET B 1 38 ? 0.24 -11.898 11.185 1 95.41 38 MET B N 1
ATOM 2917 C CA . MET B 1 38 ? 1.573 -12.492 11.157 1 95.41 38 MET B CA 1
ATOM 2918 C C . MET B 1 38 ? 1.662 -13.675 12.115 1 95.41 38 MET B C 1
ATOM 2920 O O . MET B 1 38 ? 2.49 -14.569 11.93 1 95.41 38 MET B O 1
ATOM 2924 N N . SER B 1 39 ? 0.829 -13.676 13.082 1 93.61 39 SER B N 1
ATOM 2925 C CA . SER B 1 39 ? 0.856 -14.725 14.096 1 93.61 39 SER B CA 1
ATOM 2926 C C . SER B 1 39 ? 0.042 -15.938 13.659 1 93.61 39 SER B C 1
ATOM 2928 O O . SER B 1 39 ? 0.142 -17.009 14.262 1 93.61 39 SER B O 1
ATOM 2930 N N . LEU B 1 40 ? -0.859 -15.75 12.691 1 90.56 40 LEU B N 1
ATOM 2931 C CA . LEU B 1 40 ? -1.736 -16.83 12.253 1 90.56 40 LEU B CA 1
ATOM 2932 C C . LEU B 1 40 ? -0.93 -17.975 11.649 1 90.56 40 LEU B C 1
ATOM 2934 O O . LEU B 1 40 ? -1.488 -19.018 11.302 1 90.56 40 LEU B O 1
ATOM 2938 N N . GLY B 1 41 ? 0.421 -17.774 11.595 1 81.87 41 GLY B N 1
ATOM 2939 C CA . GLY B 1 41 ? 1.277 -18.839 11.097 1 81.87 41 GLY B CA 1
ATOM 2940 C C . GLY B 1 41 ? 1.428 -18.828 9.588 1 81.87 41 GLY B C 1
ATOM 2941 O O . GLY B 1 41 ? 1.46 -17.761 8.97 1 81.87 41 GLY B O 1
ATOM 2942 N N . GLY B 1 42 ? 1.654 -19.986 9.041 1 78.99 42 GLY B N 1
ATOM 2943 C CA . GLY B 1 42 ? 1.974 -20.208 7.64 1 78.99 42 GLY B CA 1
ATOM 2944 C C . GLY B 1 42 ? 3.241 -21.017 7.439 1 78.99 42 GLY B C 1
ATOM 2945 O O . GLY B 1 42 ? 4.045 -21.162 8.363 1 78.99 42 GLY B O 1
ATOM 2946 N N . LYS B 1 43 ? 3.347 -21.558 6.347 1 82.06 43 LYS B N 1
ATOM 2947 C CA . LYS B 1 43 ? 4.452 -22.47 6.069 1 82.06 43 LYS B CA 1
ATOM 2948 C C . LYS B 1 43 ? 5.75 -21.703 5.831 1 82.06 43 LYS B C 1
ATOM 2950 O O . LYS B 1 43 ? 6.835 -22.29 5.843 1 82.06 43 LYS B O 1
ATOM 2955 N N . ARG B 1 44 ? 5.676 -20.392 5.685 1 93.46 44 ARG B N 1
ATOM 2956 C CA . ARG B 1 44 ? 6.827 -19.517 5.49 1 93.46 44 ARG B CA 1
ATOM 2957 C C . ARG B 1 44 ? 7.68 -19.987 4.316 1 93.46 44 ARG B C 1
ATOM 2959 O O . ARG B 1 44 ? 8.911 -19.954 4.384 1 93.46 44 ARG B O 1
ATOM 2966 N N . ILE B 1 45 ? 7.04 -20.466 3.337 1 94.58 45 ILE B N 1
ATOM 2967 C CA . ILE B 1 45 ? 7.724 -21.075 2.202 1 94.58 45 ILE B CA 1
ATOM 2968 C C . ILE B 1 45 ? 8.525 -20.013 1.451 1 94.58 45 ILE B C 1
ATOM 2970 O O . ILE B 1 45 ? 9.683 -20.238 1.094 1 94.58 45 ILE B O 1
ATOM 2974 N N . ARG B 1 46 ? 8.008 -18.868 1.278 1 97.27 46 ARG B N 1
ATOM 2975 C CA . ARG B 1 46 ? 8.634 -17.858 0.43 1 97.27 46 ARG B CA 1
ATOM 2976 C C . ARG B 1 46 ? 9.901 -17.309 1.077 1 97.27 46 ARG B C 1
ATOM 2978 O O . ARG B 1 46 ? 10.969 -17.309 0.461 1 97.27 46 ARG B O 1
ATOM 2985 N N . PRO B 1 47 ? 9.846 -16.887 2.354 1 98.11 47 PRO B N 1
ATOM 2986 C CA . PRO B 1 47 ? 11.108 -16.454 2.958 1 98.11 47 PRO B CA 1
ATOM 2987 C C . PRO B 1 47 ? 12.107 -17.597 3.121 1 98.11 47 PRO B C 1
ATOM 2989 O O . PRO B 1 47 ? 13.319 -17.379 3.044 1 98.11 47 PRO B O 1
ATOM 2992 N N . LEU B 1 48 ? 11.633 -18.829 3.337 1 97.27 48 LEU B N 1
ATOM 2993 C CA . LEU B 1 48 ? 12.525 -19.982 3.385 1 97.27 48 LEU B CA 1
ATOM 2994 C C . LEU B 1 48 ? 13.252 -20.163 2.056 1 97.27 48 LEU B C 1
ATOM 2996 O O . LEU B 1 48 ? 14.462 -20.397 2.032 1 97.27 48 LEU B O 1
ATOM 3000 N N . LEU B 1 49 ? 12.519 -20.026 0.978 1 98 49 LEU B N 1
ATOM 3001 C CA . LEU B 1 49 ? 13.117 -20.147 -0.347 1 98 49 LEU B CA 1
ATOM 3002 C C . LEU B 1 49 ? 14.162 -19.06 -0.574 1 98 49 LEU B C 1
ATOM 3004 O O . LEU B 1 49 ? 15.192 -19.305 -1.205 1 98 49 LEU B O 1
ATOM 3008 N N . THR B 1 50 ? 13.919 -17.87 -0.079 1 98.7 50 THR B N 1
ATOM 3009 C CA . THR B 1 50 ? 14.893 -16.788 -0.169 1 98.7 50 THR B CA 1
ATOM 3010 C C . THR B 1 50 ? 16.201 -17.182 0.512 1 98.7 50 THR B C 1
ATOM 3012 O O . THR B 1 50 ? 17.279 -17.031 -0.068 1 98.7 50 THR B O 1
ATOM 3015 N N . LEU B 1 51 ? 16.091 -17.735 1.716 1 98.35 51 LEU B N 1
ATOM 3016 C CA . LEU B 1 51 ? 17.27 -18.084 2.501 1 98.35 51 LEU B CA 1
ATOM 3017 C C . LEU B 1 51 ? 17.995 -19.28 1.892 1 98.35 51 LEU B C 1
ATOM 3019 O O . LEU B 1 51 ? 19.226 -19.341 1.912 1 98.35 51 LEU B O 1
ATOM 3023 N N . LEU B 1 52 ? 17.235 -20.231 1.361 1 97.77 52 LEU B N 1
ATOM 3024 C CA . LEU B 1 52 ? 17.853 -21.382 0.711 1 97.77 52 LEU B CA 1
ATOM 3025 C C . LEU B 1 52 ? 18.584 -20.961 -0.559 1 97.77 52 LEU B C 1
ATOM 3027 O O . LEU B 1 52 ? 19.69 -21.435 -0.83 1 97.77 52 LEU B O 1
ATOM 3031 N N . ALA B 1 53 ? 17.983 -20.072 -1.319 1 98.34 53 ALA B N 1
ATOM 3032 C CA . ALA B 1 53 ? 18.645 -19.557 -2.516 1 98.34 53 ALA B CA 1
ATOM 3033 C C . ALA B 1 53 ? 19.92 -18.801 -2.155 1 98.34 53 ALA B C 1
ATOM 3035 O O . ALA B 1 53 ? 20.938 -18.925 -2.84 1 98.34 53 ALA B O 1
ATOM 3036 N N . TYR B 1 54 ? 19.85 -17.977 -1.119 1 98.34 54 TYR B N 1
ATOM 3037 C CA . TYR B 1 54 ? 21.04 -17.305 -0.61 1 98.34 54 TYR B CA 1
ATOM 3038 C C . TYR B 1 54 ? 22.136 -18.312 -0.281 1 98.34 54 TYR B C 1
ATOM 3040 O O . TYR B 1 54 ? 23.295 -18.124 -0.661 1 98.34 54 TYR B O 1
ATOM 3048 N N . SER B 1 55 ? 21.776 -19.412 0.344 1 97.73 55 SER B N 1
ATOM 3049 C CA . SER B 1 55 ? 22.698 -20.417 0.863 1 97.73 55 SER B CA 1
ATOM 3050 C C . SER B 1 55 ? 23.335 -21.22 -0.267 1 97.73 55 SER B C 1
ATOM 3052 O O . SER B 1 55 ? 24.325 -21.922 -0.054 1 97.73 55 SER B O 1
ATOM 3054 N N . LEU B 1 56 ? 22.799 -21.081 -1.46 1 97.77 56 LEU B N 1
ATOM 3055 C CA . LEU B 1 56 ? 23.423 -21.728 -2.609 1 97.77 56 LEU B CA 1
ATOM 3056 C C . LEU B 1 56 ? 24.801 -21.136 -2.885 1 97.77 56 LEU B C 1
ATOM 3058 O O . LEU B 1 56 ? 25.654 -21.792 -3.488 1 97.77 56 LEU B O 1
ATOM 3062 N N . TYR B 1 57 ? 24.988 -19.912 -2.349 1 97.67 57 TYR B N 1
ATOM 3063 C CA . TYR B 1 57 ? 26.195 -19.201 -2.755 1 97.67 57 TYR B CA 1
ATOM 3064 C C . TYR B 1 57 ? 26.993 -18.741 -1.541 1 97.67 57 TYR B C 1
ATOM 3066 O O . TYR B 1 57 ? 28.19 -18.466 -1.645 1 97.67 57 TYR B O 1
ATOM 3074 N N . LYS B 1 58 ? 26.288 -18.533 -0.409 1 96.54 58 LYS B N 1
ATOM 3075 C CA . LYS B 1 58 ? 26.938 -18.107 0.827 1 96.54 58 LYS B CA 1
ATOM 3076 C C . LYS B 1 58 ? 26.447 -18.926 2.017 1 96.54 58 LYS B C 1
ATOM 3078 O O . LYS B 1 58 ? 25.286 -19.338 2.057 1 96.54 58 LYS B O 1
ATOM 3083 N N . GLU B 1 59 ? 27.237 -19.09 3.067 1 92.87 59 GLU B N 1
ATOM 3084 C CA . GLU B 1 59 ? 26.906 -19.959 4.193 1 92.87 59 GLU B CA 1
ATOM 3085 C C . GLU B 1 59 ? 26.303 -19.163 5.346 1 92.87 59 GLU B C 1
ATOM 3087 O O . GLU B 1 59 ? 25.703 -19.737 6.257 1 92.87 59 GLU B O 1
ATOM 3092 N N . ASN B 1 60 ? 26.388 -17.879 5.339 1 94.89 60 ASN B N 1
ATOM 3093 C CA . ASN B 1 60 ? 25.924 -17.05 6.446 1 94.89 60 ASN B CA 1
ATOM 3094 C C . ASN B 1 60 ? 24.544 -16.461 6.166 1 94.89 60 ASN B C 1
ATOM 3096 O O . ASN B 1 60 ? 24.366 -15.243 6.201 1 94.89 60 ASN B O 1
ATOM 3100 N N . TYR B 1 61 ? 23.501 -17.373 6.022 1 95.77 61 TYR B N 1
ATOM 3101 C CA . TYR B 1 61 ? 22.146 -16.973 5.66 1 95.77 61 TYR B CA 1
ATOM 3102 C C . TYR B 1 61 ? 21.59 -15.965 6.659 1 95.77 61 TYR B C 1
ATOM 3104 O O . TYR B 1 61 ? 20.615 -15.268 6.369 1 95.77 61 TYR B O 1
ATOM 3112 N N . GLU B 1 62 ? 22.14 -15.853 7.91 1 96.22 62 GLU B N 1
ATOM 3113 C CA . GLU B 1 62 ? 21.664 -14.953 8.956 1 96.22 62 GLU B CA 1
ATOM 3114 C C . GLU B 1 62 ? 21.694 -13.5 8.489 1 96.22 62 GLU B C 1
ATOM 3116 O O . GLU B 1 62 ? 20.884 -12.683 8.932 1 96.22 62 GLU B O 1
ATOM 3121 N N . LYS B 1 63 ? 22.574 -13.222 7.564 1 96.15 63 LYS B N 1
ATOM 3122 C CA . LYS B 1 63 ? 22.703 -11.868 7.033 1 96.15 63 LYS B CA 1
ATOM 3123 C C . LYS B 1 63 ? 21.493 -11.493 6.183 1 96.15 63 LYS B C 1
ATOM 3125 O O . LYS B 1 63 ? 21.262 -10.313 5.91 1 96.15 63 LYS B O 1
ATOM 3130 N N . ALA B 1 64 ? 20.703 -12.569 5.791 1 97.57 64 ALA B N 1
ATOM 3131 C CA . ALA B 1 64 ? 19.59 -12.325 4.877 1 97.57 64 ALA B CA 1
ATOM 3132 C C . ALA B 1 64 ? 18.25 -12.514 5.583 1 97.57 64 ALA B C 1
ATOM 3134 O O . ALA B 1 64 ? 17.193 -12.452 4.95 1 97.57 64 ALA B O 1
ATOM 3135 N N . LEU B 1 65 ? 18.24 -12.7 6.914 1 97.67 65 LEU B N 1
ATOM 3136 C CA . LEU B 1 65 ? 17.018 -13.02 7.644 1 97.67 65 LEU B CA 1
ATOM 3137 C C . LEU B 1 65 ? 16.003 -11.888 7.53 1 97.67 65 LEU B C 1
ATOM 3139 O O . LEU B 1 65 ? 14.834 -12.125 7.217 1 97.67 65 LEU B O 1
ATOM 3143 N N . ILE B 1 66 ? 16.444 -10.655 7.701 1 97.42 66 ILE B N 1
ATOM 3144 C CA . ILE B 1 66 ? 15.53 -9.518 7.693 1 97.42 66 ILE B CA 1
ATOM 3145 C C . ILE B 1 66 ? 15.01 -9.284 6.277 1 97.42 66 ILE B C 1
ATOM 3147 O O . ILE B 1 66 ? 13.799 -9.216 6.057 1 97.42 66 ILE B O 1
ATOM 3151 N N . PRO B 1 67 ? 15.898 -9.284 5.264 1 98.12 67 PRO B N 1
ATOM 3152 C CA . PRO B 1 67 ? 15.385 -9.147 3.899 1 98.12 67 PRO B CA 1
ATOM 3153 C C . PRO B 1 67 ? 14.461 -10.295 3.498 1 98.12 67 PRO B C 1
ATOM 3155 O O . PRO B 1 67 ? 13.492 -10.084 2.765 1 98.12 67 PRO B O 1
ATOM 3158 N N . ALA B 1 68 ? 14.751 -11.511 3.929 1 98.3 68 ALA B N 1
ATOM 3159 C CA . ALA B 1 68 ? 13.872 -12.642 3.643 1 98.3 68 ALA B CA 1
ATOM 3160 C C . ALA B 1 68 ? 12.503 -12.449 4.287 1 98.3 68 ALA B C 1
ATOM 3162 O O . ALA B 1 68 ? 11.475 -12.759 3.679 1 98.3 68 ALA B O 1
ATOM 3163 N N . ALA B 1 69 ? 12.495 -11.915 5.512 1 97.65 69 ALA B N 1
ATOM 3164 C CA . ALA B 1 69 ? 11.242 -11.648 6.213 1 97.65 69 ALA B CA 1
ATOM 3165 C C . ALA B 1 69 ? 10.417 -10.593 5.481 1 97.65 69 ALA B C 1
ATOM 3167 O O . ALA B 1 69 ? 9.187 -10.588 5.566 1 97.65 69 ALA B O 1
ATOM 3168 N N . ALA B 1 70 ? 11.061 -9.705 4.728 1 98.24 70 ALA B N 1
ATOM 3169 C CA . ALA B 1 70 ? 10.35 -8.713 3.925 1 98.24 70 ALA B CA 1
ATOM 3170 C C . ALA B 1 70 ? 9.415 -9.386 2.925 1 98.24 70 ALA B C 1
ATOM 3172 O O . ALA B 1 70 ? 8.309 -8.901 2.675 1 98.24 70 ALA B O 1
ATOM 3173 N N . VAL B 1 71 ? 9.826 -10.537 2.391 1 98.51 71 VAL B N 1
ATOM 3174 C CA . VAL B 1 71 ? 9.026 -11.292 1.432 1 98.51 71 VAL B CA 1
ATOM 3175 C C . VAL B 1 71 ? 7.763 -11.817 2.112 1 98.51 71 VAL B C 1
ATOM 3177 O O . VAL B 1 71 ? 6.675 -11.775 1.533 1 98.51 71 VAL B O 1
ATOM 3180 N N . GLU B 1 72 ? 7.926 -12.24 3.301 1 97.81 72 GLU B N 1
ATOM 3181 C CA . GLU B 1 72 ? 6.798 -12.754 4.074 1 97.81 72 GLU B CA 1
ATOM 3182 C C . GLU B 1 72 ? 5.827 -11.636 4.444 1 97.81 72 GLU B C 1
ATOM 3184 O O . GLU B 1 72 ? 4.61 -11.817 4.375 1 97.81 72 GLU B O 1
ATOM 3189 N N . VAL B 1 73 ? 6.35 -10.529 4.85 1 97.92 73 VAL B N 1
ATOM 3190 C CA . VAL B 1 73 ? 5.51 -9.392 5.212 1 97.92 73 VAL B CA 1
ATOM 3191 C C . VAL B 1 73 ? 4.718 -8.926 3.993 1 97.92 73 VAL B C 1
ATOM 3193 O O . VAL B 1 73 ? 3.52 -8.651 4.092 1 97.92 73 VAL B O 1
ATOM 3196 N N . PHE B 1 74 ? 5.385 -8.9 2.879 1 98.59 74 PHE B N 1
ATOM 3197 C CA . PHE B 1 74 ? 4.704 -8.535 1.642 1 98.59 74 PHE B CA 1
ATOM 3198 C C . PHE B 1 74 ? 3.591 -9.526 1.323 1 98.59 74 PHE B C 1
ATOM 3200 O O . PHE B 1 74 ? 2.481 -9.128 0.964 1 98.59 74 PHE B O 1
ATOM 3207 N N . HIS B 1 75 ? 3.915 -10.73 1.442 1 98.03 75 HIS B N 1
ATOM 3208 C CA . HIS B 1 75 ? 2.915 -11.76 1.18 1 98.03 75 HIS B CA 1
ATOM 3209 C C . HIS B 1 75 ? 1.691 -11.578 2.07 1 98.03 75 HIS B C 1
ATOM 3211 O O . HIS B 1 75 ? 0.555 -11.668 1.597 1 98.03 75 HIS B O 1
ATOM 3217 N N . ASN B 1 76 ? 1.879 -11.337 3.329 1 97.52 76 ASN B N 1
ATOM 3218 C CA . ASN B 1 76 ? 0.768 -11.19 4.264 1 97.52 76 ASN B CA 1
ATOM 3219 C C . ASN B 1 76 ? 0.009 -9.887 4.031 1 97.52 76 ASN B C 1
ATOM 3221 O O . ASN B 1 76 ? -1.202 -9.822 4.249 1 97.52 76 ASN B O 1
ATOM 3225 N N . PHE B 1 77 ? 0.729 -8.878 3.571 1 98.09 77 PHE B N 1
ATOM 3226 C CA . PHE B 1 77 ? 0.052 -7.678 3.094 1 98.09 77 PHE B CA 1
ATOM 3227 C C . PHE B 1 77 ? -0.935 -8.018 1.984 1 98.09 77 PHE B C 1
ATOM 3229 O O . PHE B 1 77 ? -2.083 -7.569 2.008 1 98.09 77 PHE B O 1
ATOM 3236 N N . THR B 1 78 ? -0.51 -8.754 1.008 1 98.22 78 THR B N 1
ATOM 3237 C CA . THR B 1 78 ? -1.368 -9.084 -0.124 1 98.22 78 THR B CA 1
ATOM 3238 C C . THR B 1 78 ? -2.565 -9.916 0.329 1 98.22 78 THR B C 1
ATOM 3240 O O . THR B 1 78 ? -3.674 -9.746 -0.181 1 98.22 78 THR B O 1
ATOM 3243 N N . LEU B 1 79 ? -2.38 -10.802 1.337 1 96.91 79 LEU B N 1
ATOM 3244 C CA . LEU B 1 79 ? -3.478 -11.6 1.873 1 96.91 79 LEU B CA 1
ATOM 3245 C C . LEU B 1 79 ? -4.503 -10.714 2.573 1 96.91 79 LEU B C 1
ATOM 3247 O O . LEU B 1 79 ? -5.71 -10.923 2.43 1 96.91 79 LEU B O 1
ATOM 3251 N N . MET B 1 80 ? -4.032 -9.769 3.286 1 97.73 80 MET B N 1
ATOM 3252 C CA . MET B 1 80 ? -4.915 -8.887 4.044 1 97.73 80 MET B CA 1
ATOM 3253 C C . MET B 1 80 ? -5.835 -8.106 3.112 1 97.73 80 MET B C 1
ATOM 3255 O O . MET B 1 80 ? -7.045 -8.048 3.333 1 97.73 80 MET B O 1
ATOM 3259 N N . HIS B 1 81 ? -5.267 -7.513 2.102 1 98.44 81 HIS B N 1
ATOM 3260 C CA . HIS B 1 81 ? -6.072 -6.744 1.16 1 98.44 81 HIS B CA 1
ATOM 3261 C C . HIS B 1 81 ? -6.928 -7.659 0.291 1 98.44 81 HIS B C 1
ATOM 3263 O O . HIS B 1 81 ? -8.089 -7.351 0.013 1 98.44 81 HIS B O 1
ATOM 3269 N N . ASP B 1 82 ? -6.399 -8.802 -0.069 1 96.42 82 ASP B N 1
ATOM 3270 C CA . ASP B 1 82 ? -7.14 -9.794 -0.842 1 96.42 82 ASP B CA 1
ATOM 3271 C C . ASP B 1 82 ? -8.368 -10.28 -0.077 1 96.42 82 ASP B C 1
ATOM 3273 O O . ASP B 1 82 ? -9.432 -10.485 -0.665 1 96.42 82 ASP B O 1
ATOM 3277 N N . ASP B 1 83 ? -8.226 -10.507 1.216 1 96.23 83 ASP B N 1
ATOM 3278 C CA . ASP B 1 83 ? -9.317 -10.998 2.053 1 96.23 83 ASP B CA 1
ATOM 3279 C C . ASP B 1 83 ? -10.485 -10.013 2.066 1 96.23 83 ASP B C 1
ATOM 3281 O O . ASP B 1 83 ? -11.646 -10.42 2.145 1 96.23 83 ASP B O 1
ATOM 3285 N N . ILE B 1 84 ? -10.22 -8.725 1.991 1 96.95 84 ILE B N 1
ATOM 3286 C CA . ILE B 1 84 ? -11.273 -7.72 1.892 1 96.95 84 ILE B CA 1
ATOM 3287 C C . ILE B 1 84 ? -12.022 -7.884 0.572 1 96.95 84 ILE B C 1
ATOM 3289 O O . ILE B 1 84 ? -13.253 -7.943 0.552 1 96.95 84 ILE B O 1
ATOM 3293 N N . MET B 1 85 ? -11.253 -7.986 -0.481 1 95.08 85 MET B N 1
ATOM 3294 C CA . MET B 1 85 ? -11.8 -7.99 -1.835 1 95.08 85 MET B CA 1
ATOM 3295 C C . MET B 1 85 ? -12.613 -9.255 -2.089 1 95.08 85 MET B C 1
ATOM 3297 O O . MET B 1 85 ? -13.623 -9.218 -2.793 1 95.08 85 MET B O 1
ATOM 3301 N N . ASP B 1 86 ? -12.207 -10.316 -1.399 1 90.31 86 ASP B N 1
ATOM 3302 C CA . ASP B 1 86 ? -12.88 -11.599 -1.577 1 90.31 86 ASP B CA 1
ATOM 3303 C C . ASP B 1 86 ? -13.95 -11.81 -0.508 1 90.31 86 ASP B C 1
ATOM 3305 O O . ASP B 1 86 ? -14.606 -12.853 -0.477 1 90.31 86 ASP B O 1
ATOM 3309 N N . VAL B 1 87 ? -14.077 -10.868 0.374 1 92.03 87 VAL B N 1
ATOM 3310 C CA . VAL B 1 87 ? -14.995 -10.973 1.503 1 92.03 87 VAL B CA 1
ATOM 3311 C C . VAL B 1 87 ? -14.784 -12.305 2.22 1 92.03 87 VAL B C 1
ATOM 3313 O O . VAL B 1 87 ? -15.742 -13.037 2.477 1 92.03 87 VAL B O 1
ATOM 3316 N N . ALA B 1 88 ? -13.541 -12.668 2.349 1 89.78 88 ALA B N 1
ATOM 3317 C CA . ALA B 1 88 ? -13.213 -13.934 3.001 1 89.78 88 ALA B CA 1
ATOM 3318 C C . ALA B 1 88 ? -13.415 -13.842 4.511 1 89.78 88 ALA B C 1
ATOM 3320 O O . ALA B 1 88 ? -12.8 -13.005 5.176 1 89.78 88 ALA B O 1
ATOM 3321 N N . PRO B 1 89 ? -14.149 -14.737 5.123 1 92.09 89 PRO B N 1
ATOM 3322 C CA . PRO B 1 89 ? -14.426 -14.624 6.557 1 92.09 89 PRO B CA 1
ATOM 3323 C C . PRO B 1 89 ? -13.303 -15.191 7.421 1 92.09 89 PRO B C 1
ATOM 3325 O O . PRO B 1 89 ? -13.116 -14.756 8.56 1 92.09 89 PRO B O 1
ATOM 3328 N N . LEU B 1 90 ? -12.459 -16.186 6.83 1 91.48 90 LEU B N 1
ATOM 3329 C CA . LEU B 1 90 ? -11.437 -16.872 7.614 1 91.48 90 LEU B CA 1
ATOM 3330 C C . LEU B 1 90 ? -10.113 -16.919 6.859 1 91.48 90 LEU B C 1
ATOM 3332 O O . LEU B 1 90 ? -10.097 -16.985 5.628 1 91.48 90 LEU B O 1
ATOM 3336 N N . ARG B 1 91 ? -9.058 -16.929 7.596 1 89.81 91 ARG B N 1
ATOM 3337 C CA . ARG B 1 91 ? -7.685 -17.161 7.16 1 89.81 91 ARG B CA 1
ATOM 3338 C C . ARG B 1 91 ? -6.946 -18.069 8.138 1 89.81 91 ARG B C 1
ATOM 3340 O O . ARG B 1 91 ? -6.809 -17.738 9.318 1 89.81 91 ARG B O 1
ATOM 3347 N N . ARG B 1 92 ? -6.582 -19.257 7.625 1 88.38 92 ARG B N 1
ATOM 3348 C CA . ARG B 1 92 ? -5.878 -20.24 8.442 1 88.38 92 ARG B CA 1
ATOM 3349 C C . ARG B 1 92 ? -6.679 -20.588 9.692 1 88.38 92 ARG B C 1
ATOM 3351 O O . ARG B 1 92 ? -6.135 -20.614 10.797 1 88.38 92 ARG B O 1
ATOM 3358 N N . GLY B 1 93 ? -7.941 -20.686 9.464 1 88.19 93 GLY B N 1
ATOM 3359 C CA . GLY B 1 93 ? -8.849 -21.164 10.494 1 88.19 93 GLY B CA 1
ATOM 3360 C C . GLY B 1 93 ? -9.286 -20.075 11.456 1 88.19 93 GLY B C 1
ATOM 3361 O O . GLY B 1 93 ? -10.059 -20.331 12.381 1 88.19 93 GLY B O 1
ATOM 3362 N N . LYS B 1 94 ? -8.847 -18.827 11.268 1 94.57 94 LYS B N 1
ATOM 3363 C CA . LYS B 1 94 ? -9.188 -17.713 12.148 1 94.57 94 LYS B CA 1
ATOM 3364 C C . LYS B 1 94 ? -9.849 -16.58 11.368 1 94.57 94 LYS B C 1
ATOM 3366 O O . LYS B 1 94 ? -9.702 -16.49 10.148 1 94.57 94 LYS B O 1
ATOM 3371 N N . PRO B 1 95 ? -10.601 -15.742 12.025 1 96.39 95 PRO B N 1
ATOM 3372 C CA . PRO B 1 95 ? -11.227 -14.622 11.317 1 96.39 95 PRO B CA 1
ATOM 3373 C C . PRO B 1 95 ? -10.21 -13.725 10.616 1 96.39 95 PRO B C 1
ATOM 3375 O O . PRO B 1 95 ? -9.135 -13.462 11.16 1 96.39 95 PRO B O 1
ATOM 3378 N N . THR B 1 96 ? -10.573 -13.313 9.45 1 96.98 96 THR B N 1
ATOM 3379 C CA . THR B 1 96 ? -9.723 -12.362 8.742 1 96.98 96 THR B CA 1
ATOM 3380 C C . THR B 1 96 ? -9.712 -11.012 9.453 1 96.98 96 THR B C 1
ATOM 3382 O O . THR B 1 96 ? -10.573 -10.74 10.293 1 96.98 96 THR B O 1
ATOM 3385 N N . VAL B 1 97 ? -8.84 -10.168 9.151 1 97.74 97 VAL B N 1
ATOM 3386 C CA . VAL B 1 97 ? -8.674 -8.89 9.834 1 97.74 97 VAL B CA 1
ATOM 3387 C C . VAL B 1 97 ? -9.918 -8.028 9.63 1 97.74 97 VAL B C 1
ATOM 3389 O O . VAL B 1 97 ? -10.418 -7.414 10.576 1 97.74 97 VAL B O 1
ATOM 3392 N N . HIS B 1 98 ? -10.461 -8.003 8.379 1 97.71 98 HIS B N 1
ATOM 3393 C CA . HIS B 1 98 ? -11.614 -7.151 8.112 1 97.71 98 HIS B CA 1
ATOM 3394 C C . HIS B 1 98 ? -12.852 -7.653 8.848 1 97.71 98 HIS B C 1
ATOM 3396 O O . HIS B 1 98 ? -13.781 -6.884 9.103 1 97.71 98 HIS B O 1
ATOM 3402 N N . GLU B 1 99 ? -12.911 -8.954 9.177 1 97.25 99 GLU B N 1
ATOM 3403 C CA . GLU B 1 99 ? -13.994 -9.523 9.973 1 97.25 99 GLU B CA 1
ATOM 3404 C C . GLU B 1 99 ? -13.796 -9.237 11.459 1 97.25 99 GLU B C 1
ATOM 3406 O O . GLU B 1 99 ? -14.757 -8.945 12.173 1 97.25 99 GLU B O 1
ATOM 3411 N N . LYS B 1 100 ? -12.601 -9.384 11.908 1 97.68 100 LYS B N 1
ATOM 3412 C CA . LYS B 1 100 ? -12.296 -9.229 13.327 1 97.68 100 LYS B CA 1
ATOM 3413 C C . LYS B 1 100 ? -12.326 -7.759 13.738 1 97.68 100 LYS B C 1
ATOM 3415 O O . LYS B 1 100 ? -12.734 -7.429 14.853 1 97.68 100 LYS B O 1
ATOM 3420 N N . TRP B 1 101 ? -11.9 -6.88 12.917 1 97.29 101 TRP B N 1
ATOM 3421 C CA . TRP B 1 101 ? -11.934 -5.439 13.145 1 97.29 101 TRP B CA 1
ATOM 3422 C C . TRP B 1 101 ? -12.924 -4.763 12.203 1 97.29 101 TRP B C 1
ATOM 3424 O O . TRP B 1 101 ? -14.134 -4.792 12.438 1 97.29 101 TRP B O 1
ATOM 3434 N N . ASN B 1 102 ? -12.465 -4.347 10.988 1 97.1 102 ASN B N 1
ATOM 3435 C CA . ASN B 1 102 ? -13.282 -3.77 9.925 1 97.1 102 ASN B CA 1
ATOM 3436 C C . ASN B 1 102 ? -12.462 -3.515 8.664 1 97.1 102 ASN B C 1
ATOM 3438 O O . ASN B 1 102 ? -11.244 -3.7 8.662 1 97.1 102 ASN B O 1
ATOM 3442 N N . ASP B 1 103 ? -13.075 -3.111 7.614 1 97.33 103 ASP B N 1
ATOM 3443 C CA . ASP B 1 103 ? -12.44 -2.92 6.313 1 97.33 103 ASP B CA 1
ATOM 3444 C C . ASP B 1 103 ? -11.394 -1.81 6.37 1 97.33 103 ASP B C 1
ATOM 3446 O O . ASP B 1 103 ? -10.296 -1.956 5.83 1 97.33 103 ASP B O 1
ATOM 3450 N N . ASN B 1 104 ? -11.675 -0.724 7.004 1 97.19 104 ASN B N 1
ATOM 3451 C CA . ASN B 1 104 ? -10.787 0.433 7.05 1 97.19 104 ASN B CA 1
ATOM 3452 C C . ASN B 1 104 ? -9.469 0.1 7.742 1 97.19 104 ASN B C 1
ATOM 3454 O O . ASN B 1 104 ? -8.396 0.433 7.236 1 97.19 104 ASN B O 1
ATOM 3458 N N . THR B 1 105 ? -9.592 -0.572 8.875 1 97.1 105 THR B N 1
ATOM 3459 C CA . THR B 1 105 ? -8.412 -1.003 9.617 1 97.1 105 THR B CA 1
ATOM 3460 C C . THR B 1 105 ? -7.566 -1.958 8.78 1 97.1 105 THR B C 1
ATOM 3462 O O . THR B 1 105 ? -6.337 -1.861 8.77 1 97.1 105 THR B O 1
ATOM 3465 N N . ALA B 1 106 ? -8.219 -2.868 8.119 1 98.26 106 ALA B N 1
ATOM 3466 C CA . ALA B 1 106 ? -7.507 -3.825 7.274 1 98.26 106 ALA B CA 1
ATOM 3467 C C . ALA B 1 106 ? -6.764 -3.114 6.147 1 98.26 106 ALA B C 1
ATOM 3469 O O . ALA B 1 106 ? -5.631 -3.473 5.819 1 98.26 106 ALA B O 1
ATOM 3470 N N . ILE B 1 107 ? -7.372 -2.091 5.536 1 98.53 107 ILE B N 1
ATOM 3471 C CA . ILE B 1 107 ? -6.738 -1.334 4.463 1 98.53 107 ILE B CA 1
ATOM 3472 C C . ILE B 1 107 ? -5.491 -0.63 4.994 1 98.53 107 ILE B C 1
ATOM 3474 O O . ILE B 1 107 ? -4.404 -0.77 4.43 1 98.53 107 ILE B O 1
ATOM 3478 N N . LEU B 1 108 ? -5.57 0.035 6.094 1 98.53 108 LEU B N 1
ATOM 3479 C CA . LEU B 1 108 ? -4.482 0.833 6.649 1 98.53 108 LEU B CA 1
ATOM 3480 C C . LEU B 1 108 ? -3.346 -0.061 7.134 1 98.53 108 LEU B C 1
ATOM 3482 O O . LEU B 1 108 ? -2.172 0.244 6.911 1 98.53 108 LEU B O 1
ATOM 3486 N N . SER B 1 109 ? -3.727 -1.101 7.823 1 98.48 109 SER B N 1
ATOM 3487 C CA . SER B 1 109 ? -2.71 -2.032 8.301 1 98.48 109 SER B CA 1
ATOM 3488 C C . SER B 1 109 ? -1.953 -2.668 7.139 1 98.48 109 SER B C 1
ATOM 3490 O O . SER B 1 109 ? -0.74 -2.871 7.219 1 98.48 109 SER B O 1
ATOM 3492 N N . GLY B 1 110 ? -2.702 -3.037 6.103 1 98.59 110 GLY B N 1
ATOM 3493 C CA . GLY B 1 110 ? -2.039 -3.521 4.903 1 98.59 110 GLY B CA 1
ATOM 3494 C C . GLY B 1 110 ? -1.062 -2.52 4.315 1 98.59 110 GLY B C 1
ATOM 3495 O O . GLY B 1 110 ? 0.052 -2.883 3.932 1 98.59 110 GLY B O 1
ATOM 3496 N N . ASP B 1 111 ? -1.436 -1.255 4.245 1 98.74 111 ASP B N 1
ATOM 3497 C CA . ASP B 1 111 ? -0.562 -0.207 3.726 1 98.74 111 ASP B CA 1
ATOM 3498 C C . ASP B 1 111 ? 0.738 -0.132 4.524 1 98.74 111 ASP B C 1
ATOM 3500 O O . ASP B 1 111 ? 1.824 -0.06 3.945 1 98.74 111 ASP B O 1
ATOM 3504 N N . VAL B 1 112 ? 0.62 -0.169 5.82 1 98.41 112 VAL B N 1
ATOM 3505 C CA . VAL B 1 112 ? 1.797 -0.056 6.675 1 98.41 112 VAL B CA 1
ATOM 3506 C C . VAL B 1 112 ? 2.674 -1.295 6.515 1 98.41 112 VAL B C 1
ATOM 3508 O O . VAL B 1 112 ? 3.903 -1.205 6.566 1 98.41 112 VAL B O 1
ATOM 3511 N N . MET B 1 113 ? 2.066 -2.419 6.364 1 98.49 113 MET B N 1
ATOM 3512 C CA . MET B 1 113 ? 2.839 -3.638 6.147 1 98.49 113 MET B CA 1
ATOM 3513 C C . MET B 1 113 ? 3.715 -3.513 4.904 1 98.49 113 MET B C 1
ATOM 3515 O O . MET B 1 113 ? 4.875 -3.928 4.913 1 98.49 113 MET B O 1
ATOM 3519 N N . LEU B 1 114 ? 3.136 -2.95 3.817 1 98.77 114 LEU B N 1
ATOM 3520 C CA . LEU B 1 114 ? 3.933 -2.746 2.612 1 98.77 114 LEU B CA 1
ATOM 3521 C C . LEU B 1 114 ? 5.106 -1.811 2.889 1 98.77 114 LEU B C 1
ATOM 3523 O O . LEU B 1 114 ? 6.233 -2.079 2.464 1 98.77 114 LEU B O 1
ATOM 3527 N N . VAL B 1 115 ? 4.896 -0.772 3.625 1 98.73 115 VAL B N 1
ATOM 3528 C CA . VAL B 1 115 ? 5.937 0.181 3.996 1 98.73 115 VAL B CA 1
ATOM 3529 C C . VAL B 1 115 ? 7.012 -0.523 4.822 1 98.73 115 VAL B C 1
ATOM 3531 O O . VAL B 1 115 ? 8.207 -0.314 4.603 1 98.73 115 VAL B O 1
ATOM 3534 N N . ARG B 1 116 ? 6.599 -1.364 5.733 1 98.28 116 ARG B N 1
ATOM 3535 C CA . ARG B 1 116 ? 7.54 -2.071 6.596 1 98.28 116 ARG B CA 1
ATOM 3536 C C . ARG B 1 116 ? 8.37 -3.07 5.798 1 98.28 116 ARG B C 1
ATOM 3538 O O . ARG B 1 116 ? 9.538 -3.308 6.115 1 98.28 116 ARG B O 1
ATOM 3545 N N . ALA B 1 117 ? 7.746 -3.663 4.808 1 98.55 117 ALA B N 1
ATOM 3546 C CA . ALA B 1 117 ? 8.534 -4.514 3.92 1 98.55 117 ALA B CA 1
ATOM 3547 C C . ALA B 1 117 ? 9.685 -3.734 3.292 1 98.55 117 ALA B C 1
ATOM 3549 O O . ALA B 1 117 ? 10.815 -4.225 3.232 1 98.55 117 ALA B O 1
ATOM 3550 N N . TYR B 1 118 ? 9.445 -2.539 2.861 1 98.71 118 TYR B N 1
ATOM 3551 C CA . TYR B 1 118 ? 10.492 -1.706 2.279 1 98.71 118 TYR B CA 1
ATOM 3552 C C . TYR B 1 118 ? 11.547 -1.352 3.32 1 98.71 118 TYR B C 1
ATOM 3554 O O . TYR B 1 118 ? 12.731 -1.234 2.997 1 98.71 118 TYR B O 1
ATOM 3562 N N . ASP B 1 119 ? 11.154 -1.154 4.621 1 98.19 119 ASP B N 1
ATOM 3563 C CA . ASP B 1 119 ? 12.12 -0.952 5.697 1 98.19 119 ASP B CA 1
ATOM 3564 C C . ASP B 1 119 ? 13.094 -2.125 5.788 1 98.19 119 ASP B C 1
ATOM 3566 O O . ASP B 1 119 ? 14.303 -1.925 5.927 1 98.19 119 ASP B O 1
ATOM 3570 N N . MET B 1 120 ? 12.547 -3.234 5.689 1 98.01 120 MET B N 1
ATOM 3571 C CA . MET B 1 120 ? 13.34 -4.452 5.834 1 98.01 120 MET B CA 1
ATOM 3572 C C . MET B 1 120 ? 14.292 -4.625 4.655 1 98.01 120 MET B C 1
ATOM 3574 O O . MET B 1 120 ? 15.394 -5.152 4.815 1 98.01 120 MET B O 1
ATOM 3578 N N . LEU B 1 121 ? 13.934 -4.138 3.485 1 98.47 121 LEU B N 1
ATOM 3579 C CA . LEU B 1 121 ? 14.792 -4.224 2.308 1 98.47 121 LEU B CA 1
ATOM 3580 C C . LEU B 1 121 ? 16.025 -3.341 2.468 1 98.47 121 LEU B C 1
ATOM 3582 O O . LEU B 1 121 ? 17.036 -3.55 1.793 1 98.47 121 LEU B O 1
ATOM 3586 N N . LEU B 1 122 ? 15.98 -2.332 3.35 1 97.99 122 LEU B N 1
ATOM 3587 C CA . LEU B 1 122 ? 17.104 -1.427 3.56 1 97.99 122 LEU B CA 1
ATOM 3588 C C . LEU B 1 122 ? 18.285 -2.162 4.185 1 97.99 122 LEU B C 1
ATOM 3590 O O . LEU B 1 122 ? 19.403 -1.641 4.21 1 97.99 122 LEU B O 1
ATOM 3594 N N . GLU B 1 123 ? 18.037 -3.376 4.688 1 97.17 123 GLU B N 1
ATOM 3595 C CA . GLU B 1 123 ? 19.099 -4.175 5.292 1 97.17 123 GLU B CA 1
ATOM 3596 C C . GLU B 1 123 ? 19.95 -4.859 4.226 1 97.17 123 GLU B C 1
ATOM 3598 O O . GLU B 1 123 ? 20.985 -5.453 4.536 1 97.17 123 GLU B O 1
ATOM 3603 N N . VAL B 1 124 ? 19.528 -4.743 2.979 1 97.32 124 VAL B N 1
ATOM 3604 C CA . VAL B 1 124 ? 20.325 -5.242 1.863 1 97.32 124 VAL B CA 1
ATOM 3605 C C . VAL B 1 124 ? 21.527 -4.328 1.637 1 97.32 124 VAL B C 1
ATOM 3607 O O . VAL B 1 124 ? 21.459 -3.125 1.902 1 97.32 124 VAL B O 1
ATOM 3610 N N . ASP B 1 125 ? 22.666 -4.939 1.191 1 96.42 125 ASP B N 1
ATOM 3611 C CA . ASP B 1 125 ? 23.843 -4.145 0.853 1 96.42 125 ASP B CA 1
ATOM 3612 C C . ASP B 1 125 ? 23.479 -2.995 -0.084 1 96.42 125 ASP B C 1
ATOM 3614 O O . ASP B 1 125 ? 22.765 -3.192 -1.069 1 96.42 125 ASP B O 1
ATOM 3618 N N . HIS B 1 126 ? 23.98 -1.831 0.209 1 94.9 126 HIS B N 1
ATOM 3619 C CA . HIS B 1 126 ? 23.594 -0.611 -0.492 1 94.9 126 HIS B CA 1
ATOM 3620 C C . HIS B 1 126 ? 23.963 -0.684 -1.97 1 94.9 126 HIS B C 1
ATOM 3622 O O . HIS B 1 126 ? 23.311 -0.058 -2.808 1 94.9 126 HIS B O 1
ATOM 3628 N N . THR B 1 127 ? 24.929 -1.475 -2.309 1 95.82 127 THR B N 1
ATOM 3629 C CA . THR B 1 127 ? 25.402 -1.531 -3.687 1 95.82 127 THR B CA 1
ATOM 3630 C C . THR B 1 127 ? 24.408 -2.28 -4.57 1 95.82 127 THR B C 1
ATOM 3632 O O . THR B 1 127 ? 24.356 -2.058 -5.782 1 95.82 127 THR B O 1
ATOM 3635 N N . ILE B 1 128 ? 23.559 -3.146 -3.979 1 97.3 128 ILE B N 1
ATOM 3636 C CA . ILE B 1 128 ? 22.618 -3.92 -4.782 1 97.3 128 ILE B CA 1
ATOM 3637 C C . ILE B 1 128 ? 21.188 -3.509 -4.44 1 97.3 128 ILE B C 1
ATOM 3639 O O . ILE B 1 128 ? 20.232 -4.008 -5.037 1 97.3 128 ILE B O 1
ATOM 3643 N N . LEU B 1 129 ? 21.054 -2.586 -3.504 1 97.9 129 LEU B N 1
ATOM 3644 C CA . LEU B 1 129 ? 19.745 -2.178 -3.005 1 97.9 129 LEU B CA 1
ATOM 3645 C C . LEU B 1 129 ? 18.87 -1.655 -4.139 1 97.9 129 LEU B C 1
ATOM 3647 O O . LEU B 1 129 ? 17.706 -2.041 -4.259 1 97.9 129 LEU B O 1
ATOM 3651 N N . PRO B 1 130 ? 19.371 -0.809 -5.087 1 98.06 130 PRO B N 1
ATOM 3652 C CA . PRO B 1 130 ? 18.507 -0.318 -6.163 1 98.06 130 PRO B CA 1
ATOM 3653 C C . PRO B 1 130 ? 17.931 -1.445 -7.018 1 98.06 130 PRO B C 1
ATOM 3655 O O . PRO B 1 130 ? 16.748 -1.418 -7.365 1 98.06 130 PRO B O 1
ATOM 3658 N N . LYS B 1 131 ? 18.755 -2.401 -7.3 1 98.14 131 LYS B N 1
ATOM 3659 C CA . LYS B 1 131 ? 18.303 -3.543 -8.09 1 98.14 131 LYS B CA 1
ATOM 3660 C C . LYS B 1 131 ? 17.246 -4.347 -7.338 1 98.14 131 LYS B C 1
ATOM 3662 O O . LYS B 1 131 ? 16.237 -4.752 -7.919 1 98.14 131 LYS B O 1
ATOM 3667 N N . CYS B 1 132 ? 17.482 -4.563 -6.047 1 98.46 132 CYS B N 1
ATOM 3668 C CA . CYS B 1 132 ? 16.549 -5.329 -5.228 1 98.46 132 CYS B CA 1
ATOM 3669 C C . CYS B 1 132 ? 15.201 -4.624 -5.133 1 98.46 132 CYS B C 1
ATOM 3671 O O . CYS B 1 132 ? 14.153 -5.26 -5.262 1 98.46 132 CYS B O 1
ATOM 3673 N N . ILE B 1 133 ? 15.238 -3.317 -4.986 1 98.65 133 ILE B N 1
ATOM 3674 C CA . ILE B 1 133 ? 14 -2.552 -4.891 1 98.65 133 ILE B CA 1
ATOM 3675 C C . ILE B 1 133 ? 13.283 -2.561 -6.24 1 98.65 133 ILE B C 1
ATOM 3677 O O . ILE B 1 133 ? 12.059 -2.704 -6.298 1 98.65 133 ILE B O 1
ATOM 3681 N N . MET B 1 134 ? 13.987 -2.43 -7.293 1 98.6 134 MET B N 1
ATOM 3682 C CA . MET B 1 134 ? 13.403 -2.458 -8.63 1 98.6 134 MET B CA 1
ATOM 3683 C C . MET B 1 134 ? 12.673 -3.774 -8.878 1 98.6 134 MET B C 1
ATOM 3685 O O . MET B 1 134 ? 11.534 -3.778 -9.349 1 98.6 134 MET B O 1
ATOM 3689 N N . LEU B 1 135 ? 13.296 -4.853 -8.572 1 98.81 135 LEU B N 1
ATOM 3690 C CA . LEU B 1 135 ? 12.708 -6.172 -8.776 1 98.81 135 LEU B CA 1
ATOM 3691 C C . LEU B 1 135 ? 11.526 -6.392 -7.837 1 98.81 135 LEU B C 1
ATOM 3693 O O . LEU B 1 135 ? 10.523 -6.994 -8.225 1 98.81 135 LEU B O 1
ATOM 3697 N N . PHE B 1 136 ? 11.673 -5.92 -6.582 1 98.82 136 PHE B N 1
ATOM 3698 C CA . PHE B 1 136 ? 10.572 -5.99 -5.628 1 98.82 136 PHE B CA 1
ATOM 3699 C C . PHE B 1 136 ? 9.365 -5.211 -6.136 1 98.82 136 PHE B C 1
ATOM 3701 O O . PHE B 1 136 ? 8.234 -5.7 -6.076 1 98.82 136 PHE B O 1
ATOM 3708 N N . ASN B 1 137 ? 9.595 -4.041 -6.685 1 98.75 137 ASN B N 1
ATOM 3709 C CA . ASN B 1 137 ? 8.523 -3.217 -7.233 1 98.75 137 ASN B CA 1
ATOM 3710 C C . ASN B 1 137 ? 7.821 -3.911 -8.396 1 98.75 137 ASN B C 1
ATOM 3712 O O . ASN B 1 137 ? 6.591 -3.898 -8.482 1 98.75 137 ASN B O 1
ATOM 3716 N N . GLN B 1 138 ? 8.582 -4.464 -9.256 1 98.52 138 GLN B N 1
ATOM 3717 C CA . GLN B 1 138 ? 8.016 -5.191 -10.387 1 98.52 138 GLN B CA 1
ATOM 3718 C C . GLN B 1 138 ? 7.121 -6.333 -9.915 1 98.52 138 GLN B C 1
ATOM 3720 O O . GLN B 1 138 ? 6.005 -6.501 -10.411 1 98.52 138 GLN B O 1
ATOM 3725 N N . THR B 1 139 ? 7.615 -7.056 -9.017 1 98.77 139 THR B N 1
ATOM 3726 C CA . THR B 1 139 ? 6.867 -8.18 -8.465 1 98.77 139 THR B CA 1
ATOM 3727 C C . THR B 1 139 ? 5.577 -7.7 -7.807 1 98.77 139 THR B C 1
ATOM 3729 O O . THR B 1 139 ? 4.508 -8.269 -8.036 1 98.77 139 THR B O 1
ATOM 3732 N N . ALA B 1 140 ? 5.695 -6.668 -7.008 1 98.68 140 ALA B N 1
ATOM 3733 C CA . ALA B 1 140 ? 4.535 -6.12 -6.308 1 98.68 140 ALA B CA 1
ATOM 3734 C C . ALA B 1 140 ? 3.469 -5.655 -7.295 1 98.68 140 ALA B C 1
ATOM 3736 O O . ALA B 1 140 ? 2.28 -5.926 -7.107 1 98.68 140 ALA B O 1
ATOM 3737 N N . ALA B 1 141 ? 3.844 -4.967 -8.343 1 98.46 141 ALA B N 1
ATOM 3738 C CA . ALA B 1 141 ? 2.908 -4.506 -9.365 1 98.46 141 ALA B CA 1
ATOM 3739 C C . ALA B 1 141 ? 2.24 -5.684 -10.068 1 98.46 141 ALA B C 1
ATOM 3741 O O . ALA B 1 141 ? 1.03 -5.666 -10.31 1 98.46 141 ALA B O 1
ATOM 3742 N N . GLU B 1 142 ? 3.015 -6.68 -10.369 1 98.59 142 GLU B N 1
ATOM 3743 C CA . GLU B 1 142 ? 2.484 -7.855 -11.053 1 98.59 142 GLU B CA 1
ATOM 3744 C C . GLU B 1 142 ? 1.473 -8.592 -10.179 1 98.59 142 GLU B C 1
ATOM 3746 O O . GLU B 1 142 ? 0.451 -9.072 -10.674 1 98.59 142 GLU B O 1
ATOM 3751 N N . VAL B 1 143 ? 1.792 -8.694 -8.911 1 98.67 143 VAL B N 1
ATOM 3752 C CA . VAL B 1 143 ? 0.849 -9.331 -7.999 1 98.67 143 VAL B CA 1
ATOM 3753 C C . VAL B 1 143 ? -0.47 -8.561 -7.997 1 98.67 143 VAL B C 1
ATOM 3755 O O . VAL B 1 143 ? -1.547 -9.162 -8.027 1 98.67 143 VAL B O 1
ATOM 3758 N N . CYS B 1 144 ? -0.4 -7.234 -8.002 1 98.36 144 CYS B N 1
ATOM 3759 C CA . CYS B 1 144 ? -1.601 -6.409 -8.062 1 98.36 144 CYS B CA 1
ATOM 3760 C C . CYS B 1 144 ? -2.332 -6.605 -9.385 1 98.36 144 CYS B C 1
ATOM 3762 O O . CYS B 1 144 ? -3.561 -6.675 -9.416 1 98.36 144 CYS B O 1
ATOM 3764 N N . GLU B 1 145 ? -1.6 -6.68 -10.444 1 98.3 145 GLU B N 1
ATOM 3765 C CA . GLU B 1 145 ? -2.187 -6.933 -11.757 1 98.3 145 GLU B CA 1
ATOM 3766 C C . GLU B 1 145 ? -2.899 -8.282 -11.792 1 98.3 145 GLU B C 1
ATOM 3768 O O . GLU B 1 145 ? -4.014 -8.388 -12.306 1 98.3 145 GLU B O 1
ATOM 3773 N N . GLY B 1 146 ? -2.228 -9.299 -11.257 1 98.28 146 GLY B N 1
ATOM 3774 C CA . GLY B 1 146 ? -2.853 -10.609 -11.163 1 98.28 146 GLY B CA 1
ATOM 3775 C C . GLY B 1 146 ? -4.147 -10.598 -10.371 1 98.28 146 GLY B C 1
ATOM 3776 O O . GLY B 1 146 ? -5.132 -11.22 -10.774 1 98.28 146 GLY B O 1
ATOM 3777 N N . GLN B 1 147 ? -4.159 -9.909 -9.248 1 97.78 147 GLN B N 1
ATOM 3778 C CA . GLN B 1 147 ? -5.364 -9.807 -8.431 1 97.78 147 GLN B CA 1
ATOM 3779 C C . GLN B 1 147 ? -6.48 -9.087 -9.184 1 97.78 147 GLN B C 1
ATOM 3781 O O . GLN B 1 147 ? -7.649 -9.463 -9.08 1 97.78 147 GLN B O 1
ATOM 3786 N N . GLN B 1 148 ? -6.133 -8.022 -9.918 1 97.96 148 GLN B N 1
ATOM 3787 C CA . GLN B 1 148 ? -7.134 -7.315 -10.71 1 97.96 148 GLN B CA 1
ATOM 3788 C C . GLN B 1 148 ? -7.738 -8.228 -11.773 1 97.96 148 GLN B C 1
ATOM 3790 O O . GLN B 1 148 ? -8.948 -8.2 -12.008 1 97.96 148 GLN B O 1
ATOM 3795 N N . HIS B 1 149 ? -6.874 -8.987 -12.45 1 97.73 149 HIS B N 1
ATOM 3796 C CA . HIS B 1 149 ? -7.383 -9.955 -13.415 1 97.73 149 HIS B CA 1
ATOM 3797 C C . HIS B 1 149 ? -8.339 -10.941 -12.753 1 97.73 149 HIS B C 1
ATOM 3799 O O . HIS B 1 149 ? -9.39 -11.264 -13.312 1 97.73 149 HIS B O 1
ATOM 3805 N N . ASP B 1 150 ? -7.978 -11.426 -11.595 1 96.33 150 ASP B N 1
ATOM 3806 C CA . ASP B 1 150 ? -8.83 -12.343 -10.844 1 96.33 150 ASP B CA 1
ATOM 3807 C C . ASP B 1 150 ? -10.202 -11.727 -10.579 1 96.33 150 ASP B C 1
ATOM 3809 O O . ASP B 1 150 ? -11.229 -12.388 -10.748 1 96.33 150 ASP B O 1
ATOM 3813 N N . MET B 1 151 ? -10.23 -10.488 -10.237 1 95.06 151 MET B N 1
ATOM 3814 C CA . MET B 1 151 ? -11.484 -9.78 -9.996 1 95.06 151 MET B CA 1
ATOM 3815 C C . MET B 1 151 ? -12.27 -9.607 -11.291 1 95.06 151 MET B C 1
ATOM 3817 O O . MET B 1 151 ? -13.491 -9.771 -11.309 1 95.06 151 MET B O 1
ATOM 3821 N N . ASN B 1 152 ? -11.552 -9.262 -12.355 1 96.55 152 ASN B N 1
ATOM 3822 C CA . ASN B 1 152 ? -12.21 -9.099 -13.647 1 96.55 152 ASN B CA 1
ATOM 3823 C C . ASN B 1 152 ? -12.894 -10.388 -14.095 1 96.55 152 ASN B C 1
ATOM 3825 O O . ASN B 1 152 ? -13.965 -10.348 -14.703 1 96.55 152 ASN B O 1
ATOM 3829 N N . PHE B 1 153 ? -12.316 -11.515 -13.824 1 96.32 153 PHE B N 1
ATOM 3830 C CA . PHE B 1 153 ? -12.798 -12.814 -14.281 1 96.32 153 PHE B CA 1
ATOM 3831 C C . PHE B 1 153 ? -14.144 -13.146 -13.647 1 96.32 153 PHE B C 1
ATOM 3833 O O . PHE B 1 153 ? -14.883 -13.992 -14.154 1 96.32 153 PHE B O 1
ATOM 3840 N N . GLU B 1 154 ? -14.439 -12.517 -12.501 1 91.42 154 GLU B N 1
ATOM 3841 C CA . GLU B 1 154 ? -15.71 -12.768 -11.828 1 91.42 154 GLU B CA 1
ATOM 3842 C C . GLU B 1 154 ? -16.888 -12.311 -12.685 1 91.42 154 GLU B C 1
ATOM 3844 O O . GLU B 1 154 ? -17.977 -12.883 -12.608 1 91.42 154 GLU B O 1
ATOM 3849 N N . THR B 1 155 ? -16.646 -11.317 -13.55 1 91.19 155 THR B N 1
ATOM 3850 C CA . THR B 1 155 ? -17.759 -10.751 -14.305 1 91.19 155 THR B CA 1
ATOM 3851 C C . THR B 1 155 ? -17.626 -11.075 -15.79 1 91.19 155 THR B C 1
ATOM 3853 O O . THR B 1 155 ? -18.529 -10.784 -16.577 1 91.19 155 THR B O 1
ATOM 3856 N N . MET B 1 156 ? -16.557 -11.675 -16.13 1 92.94 156 MET B N 1
ATOM 3857 C CA . MET B 1 156 ? -16.362 -12.064 -17.524 1 92.94 156 MET B CA 1
ATOM 3858 C C . MET B 1 156 ? -17.041 -13.398 -17.817 1 92.94 156 MET B C 1
ATOM 3860 O O . MET B 1 156 ? -16.978 -14.323 -17.005 1 92.94 156 MET B O 1
ATOM 3864 N N . ASP B 1 157 ? -17.613 -13.459 -18.918 1 89.5 157 ASP B N 1
ATOM 3865 C CA . ASP B 1 157 ? -18.308 -14.689 -19.288 1 89.5 157 ASP B CA 1
ATOM 3866 C C . ASP B 1 157 ? -17.317 -15.779 -19.69 1 89.5 157 ASP B C 1
ATOM 3868 O O . ASP B 1 157 ? -17.486 -16.944 -19.324 1 89.5 157 ASP B O 1
ATOM 3872 N N . ILE B 1 158 ? -16.312 -15.371 -20.476 1 90.94 158 ILE B N 1
ATOM 3873 C CA . ILE B 1 158 ? -15.353 -16.337 -21 1 90.94 158 ILE B CA 1
ATOM 3874 C C . ILE B 1 158 ? -13.937 -15.926 -20.604 1 90.94 158 ILE B C 1
ATOM 3876 O O . ILE B 1 158 ? -13.544 -14.771 -20.788 1 90.94 158 ILE B O 1
ATOM 3880 N N . VAL B 1 159 ? -13.257 -16.85 -20.007 1 95.88 159 VAL B N 1
ATOM 3881 C CA . VAL B 1 159 ? -11.836 -16.722 -19.7 1 95.88 159 VAL B CA 1
ATOM 3882 C C . VAL B 1 159 ? -11.066 -17.883 -20.325 1 95.88 159 VAL B C 1
ATOM 3884 O O . VAL B 1 159 ? -11.384 -19.049 -20.083 1 95.88 159 VAL B O 1
ATOM 3887 N N . GLY B 1 160 ? -10.082 -17.577 -21.156 1 96.78 160 GLY B N 1
ATOM 3888 C CA . GLY B 1 160 ? -9.29 -18.624 -21.781 1 96.78 160 GLY B CA 1
ATOM 3889 C C . GLY B 1 160 ? -8.166 -19.131 -20.897 1 96.78 160 GLY B C 1
ATOM 3890 O O . GLY B 1 160 ? -7.825 -18.499 -19.894 1 96.78 160 GLY B O 1
ATOM 3891 N N . GLU B 1 161 ? -7.653 -20.24 -21.28 1 97.59 161 GLU B N 1
ATOM 3892 C CA . GLU B 1 161 ? -6.57 -20.872 -20.533 1 97.59 161 GLU B CA 1
ATOM 3893 C C . GLU B 1 161 ? -5.374 -19.935 -20.395 1 97.59 161 GLU B C 1
ATOM 3895 O O . GLU B 1 161 ? -4.799 -19.809 -19.312 1 97.59 161 GLU B O 1
ATOM 3900 N N . ALA B 1 162 ? -4.989 -19.296 -21.449 1 97.95 162 ALA B N 1
ATOM 3901 C CA . ALA B 1 162 ? -3.82 -18.421 -21.445 1 97.95 162 ALA B CA 1
ATOM 3902 C C . ALA B 1 162 ? -4.001 -17.269 -20.46 1 97.95 162 ALA B C 1
ATOM 3904 O O . ALA B 1 162 ? -3.059 -16.887 -19.762 1 97.95 162 ALA B O 1
ATOM 3905 N N . ALA B 1 163 ? -5.203 -16.71 -20.474 1 97.77 163 ALA B N 1
ATOM 3906 C CA . ALA B 1 163 ? -5.496 -15.611 -19.557 1 97.77 163 ALA B CA 1
ATOM 3907 C C . ALA B 1 163 ? -5.431 -16.076 -18.105 1 97.77 163 ALA B C 1
ATOM 3909 O O . ALA B 1 163 ? -4.89 -15.376 -17.246 1 97.77 163 ALA B O 1
ATOM 3910 N N . TYR B 1 164 ? -5.963 -17.236 -17.88 1 98.21 164 TYR B N 1
ATOM 3911 C CA . TYR B 1 164 ? -5.926 -17.794 -16.533 1 98.21 164 TYR B CA 1
ATOM 3912 C C . TYR B 1 164 ? -4.491 -18.05 -16.088 1 98.21 164 TYR B C 1
ATOM 3914 O O . TYR B 1 164 ? -4.106 -17.689 -14.973 1 98.21 164 TYR B O 1
ATOM 3922 N N . LEU B 1 165 ? -3.721 -18.624 -16.945 1 98.59 165 LEU B N 1
ATOM 3923 C CA . LEU B 1 165 ? -2.339 -18.948 -16.609 1 98.59 165 LEU B CA 1
ATOM 3924 C C . LEU B 1 165 ? -1.534 -17.681 -16.341 1 98.59 165 LEU B C 1
ATOM 3926 O O . LEU B 1 165 ? -0.684 -17.658 -15.448 1 98.59 165 LEU B O 1
ATOM 3930 N N . ASP B 1 166 ? -1.779 -16.696 -17.076 1 98.36 166 ASP B N 1
ATOM 3931 C CA . ASP B 1 166 ? -1.093 -15.428 -16.845 1 98.36 166 ASP B CA 1
ATOM 3932 C C . ASP B 1 166 ? -1.513 -14.811 -15.512 1 98.36 166 ASP B C 1
ATOM 3934 O O . ASP B 1 166 ? -0.692 -14.219 -14.81 1 98.36 166 ASP B O 1
ATOM 3938 N N . MET B 1 167 ? -2.775 -14.955 -15.208 1 98.34 167 MET B N 1
ATOM 3939 C CA . MET B 1 167 ? -3.29 -14.432 -13.946 1 98.34 167 MET B CA 1
ATOM 3940 C C . MET B 1 167 ? -2.634 -15.13 -12.76 1 98.34 167 MET B C 1
ATOM 3942 O O . MET B 1 167 ? -2.167 -14.473 -11.828 1 98.34 167 MET B O 1
ATOM 3946 N N . ILE B 1 168 ? -2.512 -16.43 -12.783 1 98.29 168 ILE B N 1
ATOM 3947 C CA . ILE B 1 168 ? -1.94 -17.12 -11.632 1 98.29 168 ILE B CA 1
ATOM 3948 C C . ILE B 1 168 ? -0.425 -16.932 -11.619 1 98.29 168 ILE B C 1
ATOM 3950 O O . ILE B 1 168 ? 0.2 -16.947 -10.555 1 98.29 168 ILE B O 1
ATOM 3954 N N . ARG B 1 169 ? 0.207 -16.745 -12.797 1 98.67 169 ARG B N 1
ATOM 3955 C CA . ARG B 1 169 ? 1.612 -16.35 -12.828 1 98.67 169 ARG B CA 1
ATOM 3956 C C . ARG B 1 169 ? 1.834 -15.059 -12.048 1 98.67 169 ARG B C 1
ATOM 3958 O O . ARG B 1 169 ? 2.706 -14.995 -11.179 1 98.67 169 ARG B O 1
ATOM 3965 N N . GLN B 1 170 ? 1.022 -14.078 -12.323 1 98.55 170 GLN B N 1
ATOM 3966 C CA . GLN B 1 170 ? 1.16 -12.758 -11.717 1 98.55 170 GLN B CA 1
ATOM 3967 C C . GLN B 1 170 ? 0.741 -12.78 -10.249 1 98.55 170 GLN B C 1
ATOM 3969 O O . GLN B 1 170 ? 1.462 -12.277 -9.385 1 98.55 170 GLN B O 1
ATOM 3974 N N . LYS B 1 171 ? -0.328 -13.372 -9.955 1 97.61 171 LYS B N 1
ATOM 3975 C CA . LYS B 1 171 ? -0.92 -13.315 -8.622 1 97.61 171 LYS B CA 1
ATOM 3976 C C . LYS B 1 171 ? -0.125 -14.16 -7.631 1 97.61 171 LYS B C 1
ATOM 3978 O O . LYS B 1 171 ? -0.013 -13.807 -6.455 1 97.61 171 LYS B O 1
ATOM 3983 N N . THR B 1 172 ? 0.509 -15.249 -8.096 1 96.52 172 THR B N 1
ATOM 3984 C CA . THR B 1 172 ? 1.088 -16.224 -7.178 1 96.52 172 THR B CA 1
ATOM 3985 C C . THR B 1 172 ? 2.553 -16.481 -7.515 1 96.52 172 THR B C 1
ATOM 3987 O O . THR B 1 172 ? 3.426 -16.352 -6.654 1 96.52 172 THR B O 1
ATOM 3990 N N . ALA B 1 173 ? 2.886 -16.739 -8.692 1 98.56 173 ALA B N 1
ATOM 3991 C CA . ALA B 1 173 ? 4.144 -17.375 -9.075 1 98.56 173 ALA B CA 1
ATOM 3992 C C . ALA B 1 173 ? 5.293 -16.37 -9.06 1 98.56 173 ALA B C 1
ATOM 3994 O O . ALA B 1 173 ? 6.424 -16.717 -8.712 1 98.56 173 ALA B O 1
ATOM 3995 N N . VAL B 1 174 ? 5.011 -15.149 -9.412 1 98.83 174 VAL B N 1
ATOM 3996 C CA . VAL B 1 174 ? 6.093 -14.177 -9.53 1 98.83 174 VAL B CA 1
ATOM 3997 C C . VAL B 1 174 ? 6.704 -13.914 -8.155 1 98.83 174 VAL B C 1
ATOM 3999 O O . VAL B 1 174 ? 7.908 -13.67 -8.04 1 98.83 174 VAL B O 1
ATOM 4002 N N . LEU B 1 175 ? 5.903 -13.97 -7.101 1 98.74 175 LEU B N 1
ATOM 4003 C CA . LEU B 1 175 ? 6.46 -13.753 -5.771 1 98.74 175 LEU B CA 1
ATOM 4004 C C . LEU B 1 175 ? 7.388 -14.898 -5.377 1 98.74 175 LEU B C 1
ATOM 4006 O O . LEU B 1 175 ? 8.401 -14.679 -4.708 1 98.74 175 LEU B O 1
ATOM 4010 N N . LEU B 1 176 ? 7.088 -16.122 -5.775 1 98.39 176 LEU B N 1
ATOM 4011 C CA . LEU B 1 176 ? 7.979 -17.253 -5.544 1 98.39 176 LEU B CA 1
ATOM 4012 C C . LEU B 1 176 ? 9.277 -17.092 -6.33 1 98.39 176 LEU B C 1
ATOM 4014 O O . LEU B 1 176 ? 10.362 -17.341 -5.801 1 98.39 176 LEU B O 1
ATOM 4018 N N . GLY B 1 177 ? 9.108 -16.726 -7.584 1 98.81 177 GLY B N 1
ATOM 4019 C CA . GLY B 1 177 ? 10.279 -16.436 -8.395 1 98.81 177 GLY B CA 1
ATOM 4020 C C . GLY B 1 177 ? 11.179 -15.377 -7.786 1 98.81 177 GLY B C 1
ATOM 4021 O O . GLY B 1 177 ? 12.391 -15.571 -7.68 1 98.81 177 GLY B O 1
ATOM 4022 N N . PHE B 1 178 ? 10.577 -14.303 -7.354 1 98.91 178 PHE B N 1
ATOM 4023 C CA . PHE B 1 178 ? 11.33 -13.215 -6.741 1 98.91 178 PHE B CA 1
ATOM 4024 C C . PHE B 1 178 ? 12.047 -13.692 -5.484 1 98.91 178 PHE B C 1
ATOM 4026 O O . PHE B 1 178 ? 13.204 -13.338 -5.25 1 98.91 178 PHE B O 1
ATOM 4033 N N . ALA B 1 179 ? 11.356 -14.449 -4.631 1 98.81 179 ALA B N 1
ATOM 4034 C CA . ALA B 1 179 ? 11.96 -14.945 -3.397 1 98.81 179 ALA B CA 1
ATOM 4035 C C . ALA B 1 179 ? 13.294 -15.632 -3.676 1 98.81 179 ALA B C 1
ATOM 4037 O O . ALA B 1 179 ? 14.296 -15.347 -3.016 1 98.81 179 ALA B O 1
ATOM 4038 N N . LEU B 1 180 ? 13.35 -16.444 -4.691 1 98.79 180 LEU B N 1
ATOM 4039 C CA . LEU B 1 180 ? 14.551 -17.194 -5.042 1 98.79 180 LEU B CA 1
ATOM 4040 C C . LEU B 1 180 ? 15.599 -16.28 -5.669 1 98.79 180 LEU B C 1
ATOM 4042 O O . LEU B 1 180 ? 16.769 -16.313 -5.282 1 98.79 180 LEU B O 1
ATOM 4046 N N . GLN B 1 181 ? 15.176 -15.442 -6.601 1 98.86 181 GLN B N 1
ATOM 4047 C CA . GLN B 1 181 ? 16.08 -14.508 -7.264 1 98.86 181 GLN B CA 1
ATOM 4048 C C . GLN B 1 181 ? 16.719 -13.553 -6.26 1 98.86 181 GLN B C 1
ATOM 4050 O O . GLN B 1 181 ? 17.919 -13.283 -6.329 1 98.86 181 GLN B O 1
ATOM 4055 N N . PHE B 1 182 ? 15.905 -13.064 -5.391 1 98.87 182 PHE B N 1
ATOM 4056 C CA . PHE B 1 182 ? 16.304 -12.102 -4.37 1 98.87 182 PHE B CA 1
ATOM 4057 C C . PHE B 1 182 ? 17.391 -12.682 -3.474 1 98.87 182 PHE B C 1
ATOM 4059 O O . PHE B 1 182 ? 18.426 -12.049 -3.255 1 98.87 182 PHE B O 1
ATOM 4066 N N . GLY B 1 183 ? 17.195 -13.938 -2.989 1 98.74 183 GLY B N 1
ATOM 4067 C CA . GLY B 1 183 ? 18.215 -14.612 -2.202 1 98.74 183 GLY B CA 1
ATOM 4068 C C . GLY B 1 183 ? 19.53 -14.773 -2.941 1 98.74 183 GLY B C 1
ATOM 4069 O O . GLY B 1 183 ? 20.597 -14.5 -2.387 1 98.74 183 GLY B O 1
ATOM 4070 N N . ALA B 1 184 ? 19.432 -15.141 -4.175 1 98.71 184 ALA B N 1
ATOM 4071 C CA . ALA B 1 184 ? 20.621 -15.356 -4.994 1 98.71 184 ALA B CA 1
ATOM 4072 C C . ALA B 1 184 ? 21.383 -14.051 -5.209 1 98.71 184 ALA B C 1
ATOM 4074 O O . ALA B 1 184 ? 22.609 -14.013 -5.088 1 98.71 184 ALA B O 1
ATOM 4075 N N . ILE B 1 185 ? 20.658 -12.97 -5.499 1 98.65 185 ILE B N 1
ATOM 4076 C CA . ILE B 1 185 ? 21.271 -11.668 -5.74 1 98.65 185 ILE B CA 1
ATOM 4077 C C . ILE B 1 185 ? 22.006 -11.203 -4.484 1 98.65 185 ILE B C 1
ATOM 4079 O O . ILE B 1 185 ? 23.156 -10.764 -4.556 1 98.65 185 ILE B O 1
ATOM 4083 N N . MET B 1 186 ? 21.4 -11.332 -3.339 1 98.53 186 MET B N 1
ATOM 4084 C CA . MET B 1 186 ? 22.006 -10.906 -2.081 1 98.53 186 MET B CA 1
ATOM 4085 C C . MET B 1 186 ? 23.289 -11.682 -1.805 1 98.53 186 MET B C 1
ATOM 4087 O O . MET B 1 186 ? 24.197 -11.174 -1.145 1 98.53 186 MET B O 1
ATOM 4091 N N . ALA B 1 187 ? 23.371 -12.908 -2.379 1 98.07 187 ALA B N 1
ATOM 4092 C CA . ALA B 1 187 ? 24.517 -13.774 -2.113 1 98.07 187 ALA B CA 1
ATOM 4093 C C . ALA B 1 187 ? 25.58 -13.626 -3.199 1 98.07 187 ALA B C 1
ATOM 4095 O O . ALA B 1 187 ? 26.601 -14.317 -3.175 1 98.07 187 ALA B O 1
ATOM 4096 N N . GLY B 1 188 ? 25.305 -12.784 -4.193 1 97.44 188 GLY B N 1
ATOM 4097 C CA . GLY B 1 188 ? 26.321 -12.472 -5.186 1 97.44 188 GLY B CA 1
ATOM 4098 C C . GLY B 1 188 ? 26.274 -13.388 -6.395 1 97.44 188 GLY B C 1
ATOM 4099 O O . GLY B 1 188 ? 27.238 -13.464 -7.16 1 97.44 188 GLY B O 1
ATOM 4100 N N . ALA B 1 189 ? 25.157 -14.091 -6.566 1 97.6 189 ALA B N 1
ATOM 4101 C CA . ALA B 1 189 ? 25.004 -14.935 -7.748 1 97.6 189 ALA B CA 1
ATOM 4102 C C . ALA B 1 189 ? 25.104 -14.11 -9.028 1 97.6 189 ALA B C 1
ATOM 4104 O O . ALA B 1 189 ? 24.812 -12.912 -9.026 1 97.6 189 ALA B O 1
ATOM 4105 N N . SER B 1 190 ? 25.477 -14.779 -10.161 1 97.28 190 SER B N 1
ATOM 4106 C CA . SER B 1 190 ? 25.483 -14.124 -11.465 1 97.28 190 SER B CA 1
ATOM 4107 C C . SER B 1 190 ? 24.068 -13.778 -11.917 1 97.28 190 SER B C 1
ATOM 4109 O O . SER B 1 190 ? 23.097 -14.365 -11.436 1 97.28 190 SER B O 1
ATOM 4111 N N . GLU B 1 191 ? 23.959 -12.828 -12.802 1 97.59 191 GLU B N 1
ATOM 4112 C CA . GLU B 1 191 ? 22.666 -12.465 -13.375 1 97.59 191 GLU B CA 1
ATOM 4113 C C . GLU B 1 191 ? 21.997 -13.668 -14.034 1 97.59 191 GLU B C 1
ATOM 4115 O O . GLU B 1 191 ? 20.785 -13.855 -13.911 1 97.59 191 GLU B O 1
ATOM 4120 N N . LYS B 1 192 ? 22.767 -14.462 -14.667 1 97.52 192 LYS B N 1
ATOM 4121 C CA . LYS B 1 192 ? 22.255 -15.65 -15.344 1 97.52 192 LYS B CA 1
ATOM 4122 C C . LYS B 1 192 ? 21.645 -16.631 -14.347 1 97.52 192 LYS B C 1
ATOM 4124 O O . LYS B 1 192 ? 20.519 -17.097 -14.536 1 97.52 192 LYS B O 1
ATOM 4129 N N . ASP B 1 193 ? 22.392 -16.904 -13.317 1 97.65 193 ASP B N 1
ATOM 4130 C CA . ASP B 1 193 ? 21.908 -17.866 -12.33 1 97.65 193 ASP B CA 1
ATOM 4131 C C . ASP B 1 193 ? 20.689 -17.324 -11.587 1 97.65 193 ASP B C 1
ATOM 4133 O O . ASP B 1 193 ? 19.732 -18.06 -11.334 1 97.65 193 ASP B O 1
ATOM 4137 N N . SER B 1 194 ? 20.756 -16.07 -11.179 1 98.08 194 SER B N 1
ATOM 4138 C CA . SER B 1 194 ? 19.621 -15.482 -10.475 1 98.08 194 SER B CA 1
ATOM 4139 C C . SER B 1 194 ? 18.368 -15.49 -11.343 1 98.08 194 SER B C 1
ATOM 4141 O O . SER B 1 194 ? 17.263 -15.715 -10.844 1 98.08 194 SER B O 1
ATOM 4143 N N . ASN B 1 195 ? 18.497 -15.275 -12.654 1 98.3 195 ASN B N 1
ATOM 4144 C CA . ASN B 1 195 ? 17.363 -15.318 -13.571 1 98.3 195 ASN B CA 1
ATOM 4145 C C . ASN B 1 195 ? 16.812 -16.734 -13.715 1 98.3 195 ASN B C 1
ATOM 4147 O O . ASN B 1 195 ? 15.599 -16.925 -13.818 1 98.3 195 ASN B O 1
ATOM 4151 N N . LYS B 1 196 ? 17.66 -17.694 -13.746 1 98.29 196 LYS B N 1
ATOM 4152 C CA . LYS B 1 196 ? 17.217 -19.084 -13.817 1 98.29 196 LYS B CA 1
ATOM 4153 C C . LYS B 1 196 ? 16.437 -19.477 -12.567 1 98.29 196 LYS B C 1
ATOM 4155 O O . LYS B 1 196 ? 15.454 -20.218 -12.649 1 98.29 196 LYS B O 1
ATOM 4160 N N . LEU B 1 197 ? 16.935 -18.997 -11.447 1 98.64 197 LEU B N 1
ATOM 4161 C CA . LEU B 1 197 ? 16.224 -19.275 -10.204 1 98.64 197 LEU B CA 1
ATOM 4162 C C . LEU B 1 197 ? 14.855 -18.605 -10.199 1 98.64 197 LEU B C 1
ATOM 4164 O O . LEU B 1 197 ? 13.889 -19.161 -9.672 1 98.64 197 LEU B O 1
ATOM 4168 N N . TYR B 1 198 ? 14.772 -17.414 -10.753 1 98.83 198 TYR B N 1
ATOM 4169 C CA . TYR B 1 198 ? 13.481 -16.754 -10.92 1 98.83 198 TYR B CA 1
ATOM 4170 C C . TYR B 1 198 ? 12.542 -17.602 -11.77 1 98.83 198 TYR B C 1
ATOM 4172 O O . TYR B 1 198 ? 11.395 -17.844 -11.386 1 98.83 198 TYR B O 1
ATOM 4180 N N . GLU B 1 199 ? 13.021 -18.069 -12.886 1 98.71 199 GLU B N 1
ATOM 4181 C CA . GLU B 1 199 ? 12.212 -18.867 -13.802 1 98.71 199 GLU B CA 1
ATOM 4182 C C . GLU B 1 199 ? 11.784 -20.182 -13.157 1 98.71 199 GLU B C 1
ATOM 4184 O O . GLU B 1 199 ? 10.642 -20.617 -13.32 1 98.71 199 GLU B O 1
ATOM 4189 N N . PHE B 1 200 ? 12.754 -20.753 -12.479 1 98.67 200 PHE B N 1
ATOM 4190 C CA . PHE B 1 200 ? 12.446 -21.951 -11.707 1 98.67 200 PHE B CA 1
ATOM 4191 C C . PHE B 1 200 ? 11.296 -21.692 -10.741 1 98.67 200 PHE B C 1
ATOM 4193 O O . PHE B 1 200 ? 10.312 -22.434 -10.726 1 98.67 200 PHE B O 1
ATOM 4200 N N . GLY B 1 201 ? 11.372 -20.633 -9.953 1 98.66 201 GLY B N 1
ATOM 4201 C CA . GLY B 1 201 ? 10.335 -20.287 -8.994 1 98.66 201 GLY B CA 1
ATOM 4202 C C . GLY B 1 201 ? 8.993 -20.003 -9.642 1 98.66 201 GLY B C 1
ATOM 4203 O O . GLY B 1 201 ? 7.95 -20.407 -9.124 1 98.66 201 GLY B O 1
ATOM 4204 N N . VAL B 1 202 ? 8.981 -19.314 -10.771 1 98.87 202 VAL B N 1
ATOM 4205 C CA . VAL B 1 202 ? 7.748 -18.967 -11.471 1 98.87 202 VAL B CA 1
ATOM 4206 C C . VAL B 1 202 ? 7.051 -20.238 -11.951 1 98.87 202 VAL B C 1
ATOM 4208 O O . VAL B 1 202 ? 5.844 -20.403 -11.755 1 98.87 202 VAL B O 1
ATOM 4211 N N . ASN B 1 203 ? 7.812 -21.123 -12.542 1 98.72 203 ASN B N 1
ATOM 4212 C CA . ASN B 1 203 ? 7.223 -22.361 -13.04 1 98.72 203 ASN B CA 1
ATOM 4213 C C . ASN B 1 203 ? 6.684 -23.224 -11.903 1 98.72 203 ASN B C 1
ATOM 4215 O O . ASN B 1 203 ? 5.567 -23.738 -11.983 1 98.72 203 ASN B O 1
ATOM 4219 N N . VAL B 1 204 ? 7.451 -23.355 -10.858 1 98.08 204 VAL B N 1
ATOM 4220 C CA . VAL B 1 204 ? 6.989 -24.114 -9.701 1 98.08 204 VAL B CA 1
ATOM 4221 C C . VAL B 1 204 ? 5.745 -23.452 -9.111 1 98.08 204 VAL B C 1
ATOM 4223 O O . VAL B 1 204 ? 4.807 -24.137 -8.696 1 98.08 204 VAL B O 1
ATOM 4226 N N . GLY B 1 205 ? 5.765 -22.141 -9.078 1 98.01 205 GLY B N 1
ATOM 4227 C CA . GLY B 1 205 ? 4.624 -21.4 -8.564 1 98.01 205 GLY B CA 1
ATOM 4228 C C . GLY B 1 205 ? 3.349 -21.646 -9.348 1 98.01 205 GLY B C 1
ATOM 4229 O O . GLY B 1 205 ? 2.271 -21.776 -8.766 1 98.01 205 GLY B O 1
ATOM 4230 N N . ILE B 1 206 ? 3.445 -21.688 -10.666 1 98.56 206 ILE B N 1
ATOM 4231 C CA . ILE B 1 206 ? 2.286 -21.976 -11.504 1 98.56 206 ILE B CA 1
ATOM 4232 C C . ILE B 1 206 ? 1.771 -23.382 -11.207 1 98.56 206 ILE B C 1
ATOM 4234 O O . ILE B 1 206 ? 0.569 -23.582 -11.017 1 98.56 206 ILE B O 1
ATOM 4238 N N . GLY B 1 207 ? 2.709 -24.349 -11.156 1 97.79 207 GLY B N 1
ATOM 4239 C CA . GLY B 1 207 ? 2.327 -25.704 -10.792 1 97.79 207 GLY B CA 1
ATOM 4240 C C . GLY B 1 207 ? 1.639 -25.789 -9.442 1 97.79 207 GLY B C 1
ATOM 4241 O O . GLY B 1 207 ? 0.642 -26.497 -9.291 1 97.79 207 GLY B O 1
ATOM 4242 N N . PHE B 1 208 ? 2.167 -25.071 -8.536 1 95.93 208 PHE B N 1
ATOM 4243 C CA . PHE B 1 208 ? 1.624 -25.045 -7.183 1 95.93 208 PHE B CA 1
ATOM 4244 C C . PHE B 1 208 ? 0.187 -24.539 -7.186 1 95.93 208 PHE B C 1
ATOM 4246 O O . PHE B 1 208 ? -0.664 -25.067 -6.467 1 95.93 208 PHE B O 1
ATOM 4253 N N . GLN B 1 209 ? -0.074 -23.513 -7.909 1 96.27 209 GLN B N 1
ATOM 4254 C CA . GLN B 1 209 ? -1.425 -22.963 -7.937 1 96.27 209 GLN B CA 1
ATOM 4255 C C . GLN B 1 209 ? -2.4 -23.933 -8.598 1 96.27 209 GLN B C 1
ATOM 4257 O O . GLN B 1 209 ? -3.534 -24.089 -8.141 1 96.27 209 GLN B O 1
ATOM 4262 N N . LEU B 1 210 ? -1.98 -24.573 -9.676 1 97.42 210 LEU B N 1
ATOM 4263 C CA . LEU B 1 210 ? -2.805 -25.591 -10.317 1 97.42 210 LEU B CA 1
ATOM 4264 C C . LEU B 1 210 ? -3.125 -26.722 -9.346 1 97.42 210 LEU B C 1
ATOM 4266 O O . LEU B 1 210 ? -4.256 -27.213 -9.309 1 97.42 210 LEU B O 1
ATOM 4270 N N . LYS B 1 211 ? -2.168 -27.046 -8.6 1 95.46 211 LYS B N 1
ATOM 4271 C CA . LYS B 1 211 ? -2.366 -28.087 -7.595 1 95.46 211 LYS B CA 1
ATOM 4272 C C . LYS B 1 211 ? -3.373 -27.645 -6.537 1 95.46 211 LYS B C 1
ATOM 4274 O O . LYS B 1 211 ? -4.237 -28.424 -6.131 1 95.46 211 LYS B O 1
ATOM 4279 N N . ASP B 1 212 ? -3.197 -26.436 -6.105 1 92.74 212 ASP B N 1
ATOM 4280 C CA . ASP B 1 212 ? -4.137 -25.898 -5.127 1 92.74 212 ASP B CA 1
ATOM 4281 C C . ASP B 1 212 ? -5.567 -25.935 -5.662 1 92.74 212 ASP B C 1
ATOM 4283 O O . ASP B 1 212 ? -6.501 -26.263 -4.928 1 92.74 212 ASP B O 1
ATOM 4287 N N . ASP B 1 213 ? -5.764 -25.6 -6.894 1 94.72 213 ASP B N 1
ATOM 4288 C CA . ASP B 1 213 ? -7.079 -25.652 -7.527 1 94.72 213 ASP B CA 1
ATOM 4289 C C . ASP B 1 213 ? -7.616 -27.081 -7.56 1 94.72 213 ASP B C 1
ATOM 4291 O O . ASP B 1 213 ? -8.811 -27.306 -7.357 1 94.72 213 ASP B O 1
ATOM 4295 N N . LEU B 1 214 ? -6.716 -27.954 -7.848 1 94.8 214 LEU B N 1
ATOM 4296 C CA . LEU B 1 214 ? -7.088 -29.363 -7.901 1 94.8 214 LEU B CA 1
ATOM 4297 C C . LEU B 1 214 ? -7.511 -29.866 -6.525 1 94.8 214 LEU B C 1
ATOM 4299 O O . LEU B 1 214 ? -8.515 -30.57 -6.398 1 94.8 214 LEU B O 1
ATOM 4303 N N . LEU B 1 215 ? -6.766 -29.505 -5.53 1 92.46 215 LEU B N 1
ATOM 4304 C CA . LEU B 1 215 ? -7.035 -29.941 -4.164 1 92.46 215 LEU B CA 1
ATOM 4305 C C . LEU B 1 215 ? -8.345 -29.35 -3.653 1 92.46 215 LEU B C 1
ATOM 4307 O O . LEU B 1 215 ? -9.05 -29.984 -2.865 1 92.46 215 LEU B O 1
ATOM 4311 N N . ASP B 1 216 ? -8.721 -28.198 -4.12 1 92.23 216 ASP B N 1
ATOM 4312 C CA . ASP B 1 216 ? -9.984 -27.568 -3.75 1 92.23 216 ASP B CA 1
ATOM 4313 C C . ASP B 1 216 ? -11.172 -28.425 -4.18 1 92.23 216 ASP B C 1
ATOM 4315 O O . ASP B 1 216 ? -12.249 -28.348 -3.585 1 92.23 216 ASP B O 1
ATOM 4319 N N . VAL B 1 217 ? -10.985 -29.276 -5.116 1 92.8 217 VAL B N 1
ATOM 4320 C CA . VAL B 1 217 ? -12.078 -30.066 -5.672 1 92.8 217 VAL B CA 1
ATOM 4321 C C . VAL B 1 217 ? -11.959 -31.515 -5.205 1 92.8 217 VAL B C 1
ATOM 4323 O O . VAL B 1 217 ? -12.967 -32.168 -4.923 1 92.8 217 VAL B O 1
ATOM 4326 N N . TYR B 1 218 ? -10.734 -31.978 -4.999 1 91.94 218 TYR B N 1
ATOM 4327 C CA . TYR B 1 218 ? -10.572 -33.425 -4.905 1 91.94 218 TYR B CA 1
ATOM 4328 C C . TYR B 1 218 ? -9.982 -33.821 -3.557 1 91.94 218 TYR B C 1
ATOM 4330 O O . TYR B 1 218 ? -9.918 -35.007 -3.225 1 91.94 218 TYR B O 1
ATOM 4338 N N . ALA B 1 219 ? -9.507 -32.83 -2.856 1 84.96 219 ALA B N 1
ATOM 4339 C CA . ALA B 1 219 ? -8.892 -33.192 -1.582 1 84.96 219 ALA B CA 1
ATOM 4340 C C . ALA B 1 219 ? -9.931 -33.735 -0.606 1 84.96 219 ALA B C 1
ATOM 4342 O O . ALA B 1 219 ? -11.121 -33.438 -0.727 1 84.96 219 ALA B O 1
ATOM 4343 N N . ASP B 1 220 ? -9.422 -34.45 0.273 1 78.2 220 ASP B N 1
ATOM 4344 C CA . ASP B 1 220 ? -10.26 -34.92 1.372 1 78.2 220 ASP B CA 1
ATOM 4345 C C . ASP B 1 220 ? -10.606 -33.778 2.325 1 78.2 220 ASP B C 1
ATOM 4347 O O . ASP B 1 220 ? -9.726 -33.024 2.744 1 78.2 220 ASP B O 1
ATOM 4351 N N . LYS B 1 221 ? -11.892 -33.642 2.521 1 66.67 221 LYS B N 1
ATOM 4352 C CA . LYS B 1 221 ? -12.411 -32.569 3.364 1 66.67 221 LYS B CA 1
ATOM 4353 C C . LYS B 1 221 ? -11.644 -32.485 4.681 1 66.67 221 LYS B C 1
ATOM 4355 O O . LYS B 1 221 ? -11.374 -31.39 5.18 1 66.67 221 LYS B O 1
ATOM 4360 N N . ALA B 1 222 ? -11.27 -33.606 5.195 1 62.77 222 ALA B N 1
ATOM 4361 C CA . ALA B 1 222 ? -10.623 -33.675 6.503 1 62.77 222 ALA B CA 1
ATOM 4362 C C . ALA B 1 222 ? -9.199 -33.129 6.439 1 62.77 222 ALA B C 1
ATOM 4364 O O . ALA B 1 222 ? -8.66 -32.665 7.447 1 62.77 222 ALA B O 1
ATOM 4365 N N . LYS B 1 223 ? -8.696 -33.181 5.338 1 65.35 223 LYS B N 1
ATOM 4366 C CA . LYS B 1 223 ? -7.296 -32.799 5.178 1 65.35 223 LYS B CA 1
ATOM 4367 C C . LYS B 1 223 ? -7.173 -31.384 4.621 1 65.35 223 LYS B C 1
ATOM 4369 O O . LYS B 1 223 ? -6.16 -30.714 4.832 1 65.35 223 LYS B O 1
ATOM 4374 N N . PHE B 1 224 ? -8.307 -31.068 4.063 1 67.13 224 PHE B N 1
ATOM 4375 C CA . PHE B 1 224 ? -8.249 -29.789 3.365 1 67.13 224 PHE B CA 1
ATOM 4376 C C . PHE B 1 224 ? -8.73 -28.658 4.266 1 67.13 224 PHE B C 1
ATOM 4378 O O . PHE B 1 224 ? -9.801 -28.751 4.87 1 67.13 224 PHE B O 1
ATOM 4385 N N . GLY B 1 225 ? -8.134 -28.039 5.123 1 58.48 225 GLY B N 1
ATOM 4386 C CA . GLY B 1 225 ? -8.282 -26.966 6.094 1 58.48 225 GLY B CA 1
ATOM 4387 C C . GLY B 1 225 ? -9.315 -25.932 5.688 1 58.48 225 GLY B C 1
ATOM 4388 O O . GLY B 1 225 ? -9.54 -24.956 6.407 1 58.48 225 GLY B O 1
ATOM 4389 N N . LYS B 1 226 ? -9.928 -26.1 4.358 1 62.68 226 LYS B N 1
ATOM 4390 C CA . LYS B 1 226 ? -10.996 -25.201 3.929 1 62.68 226 LYS B CA 1
ATOM 4391 C C . LYS B 1 226 ? -12.138 -25.975 3.276 1 62.68 226 LYS B C 1
ATOM 4393 O O . LYS B 1 226 ? -12.085 -27.203 3.177 1 62.68 226 LYS B O 1
ATOM 4398 N N . GLN B 1 227 ? -13.25 -25.271 3.073 1 68.16 227 GLN B N 1
ATOM 4399 C CA . GLN B 1 227 ? -14.391 -25.894 2.409 1 68.16 227 GLN B CA 1
ATOM 4400 C C . GLN B 1 227 ? -14.005 -26.42 1.03 1 68.16 227 GLN B C 1
ATOM 4402 O O . GLN B 1 227 ? -13.535 -25.661 0.18 1 68.16 227 GLN B O 1
ATOM 4407 N N . VAL B 1 228 ? -14.087 -27.656 0.843 1 77.87 228 VAL B N 1
ATOM 4408 C CA . VAL B 1 228 ? -13.837 -28.278 -0.453 1 77.87 228 VAL B CA 1
ATOM 4409 C C . VAL B 1 228 ? -14.917 -27.855 -1.447 1 77.87 228 VAL B C 1
ATOM 4411 O O . VAL B 1 228 ? -16.101 -27.815 -1.106 1 77.87 228 VAL B O 1
ATOM 4414 N N . GLY B 1 229 ? -14.444 -27.432 -2.62 1 88.71 229 GLY B N 1
ATOM 4415 C CA . GLY B 1 229 ? -15.377 -27.036 -3.662 1 88.71 229 GLY B CA 1
ATOM 4416 C C . GLY B 1 229 ? -15.697 -25.553 -3.645 1 88.71 229 GLY B C 1
ATOM 4417 O O . GLY B 1 229 ? -16.665 -25.114 -4.27 1 88.71 229 GLY B O 1
ATOM 4418 N N . GLY B 1 230 ? -14.945 -24.909 -2.859 1 87.22 230 GLY B N 1
ATOM 4419 C CA . GLY B 1 230 ? -15.174 -23.475 -2.773 1 87.22 230 GLY B CA 1
ATOM 4420 C C . GLY B 1 230 ? -15.098 -22.777 -4.118 1 87.22 230 GLY B C 1
ATOM 4421 O O . GLY B 1 230 ? -15.876 -21.861 -4.393 1 87.22 230 GLY B O 1
ATOM 4422 N N . ASP B 1 231 ? -14.262 -23.157 -4.986 1 92.48 231 ASP B N 1
ATOM 4423 C CA . ASP B 1 231 ? -14.1 -22.574 -6.315 1 92.48 231 ASP B CA 1
ATOM 4424 C C . ASP B 1 231 ? -15.312 -22.869 -7.195 1 92.48 231 ASP B C 1
ATOM 4426 O O . ASP B 1 231 ? -15.722 -22.028 -7.998 1 92.48 231 ASP B O 1
ATOM 4430 N N . ILE B 1 232 ? -15.829 -24.014 -6.994 1 94.51 232 ILE B N 1
ATOM 4431 C CA . ILE B 1 232 ? -17.021 -24.394 -7.743 1 94.51 232 ILE B CA 1
ATOM 4432 C C . ILE B 1 232 ? -18.212 -23.56 -7.277 1 94.51 232 ILE B C 1
ATOM 4434 O O . ILE B 1 232 ? -18.967 -23.033 -8.097 1 94.51 232 ILE B O 1
ATOM 4438 N N . ILE B 1 233 ? -18.336 -23.491 -5.989 1 92.68 233 ILE B N 1
ATOM 4439 C CA . ILE B 1 233 ? -19.446 -22.746 -5.405 1 92.68 233 ILE B CA 1
ATOM 4440 C C . ILE B 1 233 ? -19.405 -21.297 -5.886 1 92.68 233 ILE B C 1
ATOM 4442 O O . ILE B 1 233 ? -20.438 -20.725 -6.241 1 92.68 233 ILE B O 1
ATOM 4446 N N . ALA B 1 234 ? -18.217 -20.771 -6.012 1 89.28 234 ALA B N 1
ATOM 4447 C CA . ALA B 1 234 ? -18.041 -19.362 -6.352 1 89.28 234 ALA B CA 1
ATOM 4448 C C . ALA B 1 234 ? -17.919 -19.172 -7.861 1 89.28 234 ALA B C 1
ATOM 4450 O O . ALA B 1 234 ? -17.776 -18.046 -8.342 1 89.28 234 ALA B O 1
ATOM 4451 N N . ASN B 1 235 ? -17.943 -20.214 -8.632 1 93.58 235 ASN B N 1
ATOM 4452 C CA . ASN B 1 235 ? -17.787 -20.171 -10.082 1 93.58 235 ASN B CA 1
ATOM 4453 C C . ASN B 1 235 ? -16.449 -19.557 -10.485 1 93.58 235 ASN B C 1
ATOM 4455 O O . ASN B 1 235 ? -16.383 -18.768 -11.429 1 93.58 235 ASN B O 1
ATOM 4459 N N . LYS B 1 236 ? -15.428 -19.835 -9.722 1 93.67 236 LYS B N 1
ATOM 4460 C CA . LYS B 1 236 ? -14.109 -19.336 -10.098 1 93.67 236 LYS B CA 1
ATOM 4461 C C . LYS B 1 236 ? -13.642 -19.953 -11.413 1 93.67 236 LYS B C 1
ATOM 4463 O O . LYS B 1 236 ? -13.757 -21.164 -11.612 1 93.67 236 LYS B O 1
ATOM 4468 N N . LYS B 1 237 ? -13.143 -19.137 -12.245 1 96.17 237 LYS B N 1
ATOM 4469 C CA . LYS B 1 237 ? -12.711 -19.613 -13.556 1 96.17 237 LYS B CA 1
ATOM 4470 C C . LYS B 1 237 ? -11.291 -20.168 -13.499 1 96.17 237 LYS B C 1
ATOM 4472 O O . LYS B 1 237 ? -10.387 -19.641 -14.151 1 96.17 237 LYS B O 1
ATOM 4477 N N . THR B 1 238 ? -11.181 -21.252 -12.823 1 96.91 238 THR B N 1
ATOM 4478 C CA . THR B 1 238 ? -9.903 -21.952 -12.754 1 96.91 238 THR B CA 1
ATOM 4479 C C . THR B 1 238 ? -9.665 -22.772 -14.018 1 96.91 238 THR B C 1
ATOM 4481 O O . THR B 1 238 ? -10.538 -22.852 -14.886 1 96.91 238 THR B O 1
ATOM 4484 N N . PHE B 1 239 ? -8.54 -23.363 -14.055 1 98.04 239 PHE B N 1
ATOM 4485 C CA . PHE B 1 239 ? -8.201 -24.23 -15.177 1 98.04 239 PHE B CA 1
ATOM 4486 C C . PHE B 1 239 ? -9.234 -25.34 -15.334 1 98.04 239 PHE B C 1
ATOM 4488 O O . PHE B 1 239 ? -9.611 -25.69 -16.454 1 98.04 239 PHE B O 1
ATOM 4495 N N . LEU B 1 240 ? -9.761 -25.844 -14.19 1 98.01 240 LEU B N 1
ATOM 4496 C CA . LEU B 1 240 ? -10.723 -26.94 -14.204 1 98.01 240 LEU B CA 1
ATOM 4497 C C . LEU B 1 240 ? -12.019 -26.518 -14.888 1 98.01 240 LEU B C 1
ATOM 4499 O O . LEU B 1 240 ? -12.496 -27.199 -15.798 1 98.01 240 LEU B O 1
ATOM 4503 N N . LEU B 1 241 ? -12.556 -25.435 -14.478 1 97.48 241 LEU B N 1
ATOM 4504 C CA . LEU B 1 241 ? -13.806 -24.959 -15.058 1 97.48 241 LEU B CA 1
ATOM 4505 C C . LEU B 1 241 ? -13.618 -24.586 -16.525 1 97.48 241 LEU B C 1
ATOM 4507 O O . LEU B 1 241 ? -14.484 -24.863 -17.357 1 97.48 241 LEU B O 1
ATOM 4511 N N . ILE B 1 242 ? -12.488 -23.936 -16.858 1 97.86 242 ILE B N 1
ATOM 4512 C CA . ILE B 1 242 ? -12.208 -23.485 -18.217 1 97.86 242 ILE B CA 1
ATOM 4513 C C . ILE B 1 242 ? -12.159 -24.685 -19.159 1 97.86 242 ILE B C 1
ATOM 4515 O O . ILE B 1 242 ? -12.791 -24.678 -20.218 1 97.86 242 ILE B O 1
ATOM 4519 N N . LYS B 1 243 ? -11.521 -25.755 -18.763 1 97.83 243 LYS B N 1
ATOM 4520 C CA . LYS B 1 243 ? -11.394 -26.948 -19.595 1 97.83 243 LYS B CA 1
ATOM 4521 C C . LYS B 1 243 ? -12.724 -27.688 -19.703 1 97.83 243 LYS B C 1
ATOM 4523 O O . LYS B 1 243 ? -13.055 -28.231 -20.759 1 97.83 243 LYS B O 1
ATOM 4528 N N . ALA B 1 244 ? -13.431 -27.689 -18.603 1 97.73 244 ALA B N 1
ATOM 4529 C CA . ALA B 1 244 ? -14.753 -28.31 -18.632 1 97.73 244 ALA B CA 1
ATOM 4530 C C . ALA B 1 244 ? -15.673 -27.597 -19.619 1 97.73 244 ALA B C 1
ATOM 4532 O O . ALA B 1 244 ? -16.399 -28.243 -20.378 1 97.73 244 ALA B O 1
ATOM 4533 N N . ALA B 1 245 ? -15.657 -26.303 -19.537 1 96.73 245 ALA B N 1
ATOM 4534 C CA . ALA B 1 245 ? -16.503 -25.511 -20.426 1 96.73 245 ALA B CA 1
ATOM 4535 C C . ALA B 1 245 ? -16.123 -25.733 -21.887 1 96.73 245 ALA B C 1
ATOM 4537 O O . ALA B 1 245 ? -16.986 -25.722 -22.768 1 96.73 245 ALA B O 1
ATOM 4538 N N . GLU B 1 246 ? -14.865 -25.927 -22.168 1 96.71 246 GLU B N 1
ATOM 4539 C CA . GLU B 1 246 ? -14.36 -26.142 -23.521 1 96.71 246 GLU B CA 1
ATOM 4540 C C . GLU B 1 246 ? -14.768 -27.514 -24.051 1 96.71 246 GLU B C 1
ATOM 4542 O O . GLU B 1 246 ? -15.065 -27.664 -25.238 1 96.71 246 GLU B O 1
ATOM 4547 N N . LEU B 1 247 ? -14.862 -28.521 -23.168 1 97.38 247 LEU B N 1
ATOM 4548 C CA . LEU B 1 247 ? -14.965 -29.909 -23.607 1 97.38 247 LEU B CA 1
ATOM 4549 C C . LEU B 1 247 ? -16.396 -30.417 -23.47 1 97.38 247 LEU B C 1
ATOM 4551 O O . LEU B 1 247 ? -16.769 -31.41 -24.099 1 97.38 247 LEU B O 1
ATOM 4555 N N . ALA B 1 248 ? -17.145 -29.728 -22.555 1 97.05 248 ALA B N 1
ATOM 4556 C CA . ALA B 1 248 ? -18.504 -30.191 -22.285 1 97.05 248 ALA B CA 1
ATOM 4557 C C . ALA B 1 248 ? -19.369 -30.116 -23.539 1 97.05 248 ALA B C 1
ATOM 4559 O O . ALA B 1 248 ? -19.283 -29.152 -24.303 1 97.05 248 ALA B O 1
ATOM 4560 N N . LYS B 1 249 ? -20.134 -31.242 -23.773 1 96.44 249 LYS B N 1
ATOM 4561 C CA . LYS B 1 249 ? -21.088 -31.312 -24.875 1 96.44 249 LYS B CA 1
ATOM 4562 C C . LYS B 1 249 ? -22.436 -31.848 -24.402 1 96.44 249 LYS B C 1
ATOM 4564 O O . LYS B 1 249 ? -22.519 -32.503 -23.361 1 96.44 249 LYS B O 1
ATOM 4569 N N . ASP B 1 250 ? -23.468 -31.463 -25.12 1 94.91 250 ASP B N 1
ATOM 4570 C CA . ASP B 1 250 ? -24.821 -31.982 -24.952 1 94.91 250 ASP B CA 1
ATOM 4571 C C . ASP B 1 250 ? -25.277 -31.866 -23.499 1 94.91 250 ASP B C 1
ATOM 4573 O O . ASP B 1 250 ? -25.338 -30.765 -22.948 1 94.91 250 ASP B O 1
ATOM 4577 N N . GLU B 1 251 ? -25.36 -32.982 -22.814 1 94.29 251 GLU B N 1
ATOM 4578 C CA . GLU B 1 251 ? -25.936 -33.005 -21.473 1 94.29 251 GLU B CA 1
ATOM 4579 C C . GLU B 1 251 ? -24.989 -32.374 -20.455 1 94.29 251 GLU B C 1
ATOM 4581 O O . GLU B 1 251 ? -25.425 -31.64 -19.565 1 94.29 251 GLU B O 1
ATOM 4586 N N . SER B 1 252 ? -23.721 -32.677 -20.624 1 95.93 252 SER B N 1
ATOM 4587 C CA . SER B 1 252 ? -22.758 -32.121 -19.679 1 95.93 252 SER B CA 1
ATOM 4588 C C . SER B 1 252 ? -22.676 -30.604 -19.803 1 95.93 252 SER B C 1
ATOM 4590 O O . SER B 1 252 ? -22.522 -29.902 -18.801 1 95.93 252 SER B O 1
ATOM 4592 N N . LYS B 1 253 ? -22.798 -30.114 -21.015 1 96.99 253 LYS B N 1
ATOM 4593 C CA . LYS B 1 253 ? -22.781 -28.67 -21.233 1 96.99 253 LYS B CA 1
ATOM 4594 C C . LYS B 1 253 ? -24.007 -28.006 -20.612 1 96.99 253 LYS B C 1
ATOM 4596 O O . LYS B 1 253 ? -23.885 -26.994 -19.918 1 96.99 253 LYS B O 1
ATOM 4601 N N . SER B 1 254 ? -25.142 -28.594 -20.823 1 96.98 254 SER B N 1
ATOM 4602 C CA . SER B 1 254 ? -26.382 -28.041 -20.29 1 96.98 254 SER B CA 1
ATOM 4603 C C . SER B 1 254 ? -26.375 -28.036 -18.765 1 96.98 254 SER B C 1
ATOM 4605 O O . SER B 1 254 ? -26.812 -27.067 -18.14 1 96.98 254 SER B O 1
ATOM 4607 N N . THR B 1 255 ? -25.91 -29.124 -18.244 1 96.83 255 THR B N 1
ATOM 4608 C CA . THR B 1 255 ? -25.856 -29.243 -16.791 1 96.83 255 THR B CA 1
ATOM 4609 C C . THR B 1 255 ? -24.884 -28.226 -16.2 1 96.83 255 THR B C 1
ATOM 4611 O O . THR B 1 255 ? -25.178 -27.598 -15.181 1 96.83 255 THR B O 1
ATOM 4614 N N . LEU B 1 256 ? -23.733 -28.114 -16.828 1 97.09 256 LEU B N 1
ATOM 4615 C CA . LEU B 1 256 ? -22.739 -27.158 -16.353 1 97.09 256 LEU B CA 1
ATOM 4616 C C . LEU B 1 256 ? -23.287 -25.735 -16.403 1 97.09 256 LEU B C 1
ATOM 4618 O O . LEU B 1 256 ? -23.177 -24.989 -15.427 1 97.09 256 LEU B O 1
ATOM 4622 N N . GLU B 1 257 ? -23.843 -25.353 -17.497 1 96.02 257 GLU B N 1
ATOM 4623 C CA . GLU B 1 257 ? -24.414 -24.021 -17.668 1 96.02 257 GLU B CA 1
ATOM 4624 C C . GLU B 1 257 ? -25.528 -23.763 -16.658 1 96.02 257 GLU B C 1
ATOM 4626 O O . GLU B 1 257 ? -25.651 -22.656 -16.13 1 96.02 257 GLU B O 1
ATOM 4631 N N . HIS B 1 258 ? -26.286 -24.779 -16.41 1 96.39 258 HIS B N 1
ATOM 4632 C CA . HIS B 1 258 ? -27.362 -24.678 -15.43 1 96.39 258 HIS B CA 1
ATOM 4633 C C . HIS B 1 258 ? -26.822 -24.284 -14.059 1 96.39 258 HIS B C 1
ATOM 4635 O O . HIS B 1 258 ? -27.309 -23.331 -13.446 1 96.39 258 HIS B O 1
ATOM 4641 N N . TRP B 1 259 ? -25.821 -24.951 -13.616 1 95.58 259 TRP B N 1
ATOM 4642 C CA . TRP B 1 259 ? -25.285 -24.721 -12.278 1 95.58 259 TRP B CA 1
ATOM 4643 C C . TRP B 1 259 ? -24.565 -23.379 -12.203 1 95.58 259 TRP B C 1
ATOM 4645 O O . TRP B 1 259 ? -24.576 -22.719 -11.161 1 95.58 259 TRP B O 1
ATOM 4655 N N . LEU B 1 260 ? -23.938 -22.944 -13.309 1 94.62 260 LEU B N 1
ATOM 4656 C CA . LEU B 1 260 ? -23.206 -21.682 -13.331 1 94.62 260 LEU B CA 1
ATOM 4657 C C . LEU B 1 260 ? -24.165 -20.497 -13.299 1 94.62 260 LEU B C 1
ATOM 4659 O O . LEU B 1 260 ? -23.81 -19.418 -12.817 1 94.62 260 LEU B O 1
ATOM 4663 N N . GLU B 1 261 ? -25.373 -20.679 -13.678 1 93.82 261 GLU B N 1
ATOM 4664 C CA . GLU B 1 261 ? -26.348 -19.599 -13.788 1 93.82 261 GLU B CA 1
ATOM 4665 C C . GLU B 1 261 ? -27.219 -19.511 -12.539 1 93.82 261 GLU B C 1
ATOM 4667 O O . GLU B 1 261 ? -27.879 -18.497 -12.306 1 93.82 261 GLU B O 1
ATOM 4672 N N . GLN B 1 262 ? -27.206 -20.558 -11.762 1 92.51 262 GLN B N 1
ATOM 4673 C CA . GLN B 1 262 ? -28.081 -20.606 -10.595 1 92.51 262 GLN B CA 1
ATOM 4674 C C . GLN B 1 262 ? -27.629 -19.612 -9.528 1 92.51 262 GLN B C 1
ATOM 4676 O O . GLN B 1 262 ? -26.44 -19.531 -9.212 1 92.51 262 GLN B O 1
ATOM 4681 N N . LYS B 1 263 ? -28.471 -18.897 -8.951 1 88.55 263 LYS B N 1
ATOM 4682 C CA . LYS B 1 263 ? -28.184 -17.933 -7.892 1 88.55 263 LYS B CA 1
ATOM 4683 C C . LYS B 1 263 ? -28.447 -18.536 -6.515 1 88.55 263 LYS B C 1
ATOM 4685 O O . LYS B 1 263 ? -27.796 -18.167 -5.536 1 88.55 263 LYS B O 1
ATOM 4690 N N . GLU B 1 264 ? -29.454 -19.395 -6.461 1 93.83 264 GLU B N 1
ATOM 4691 C CA . GLU B 1 264 ? -29.785 -20.159 -5.262 1 93.83 264 GLU B CA 1
ATOM 4692 C C . GLU B 1 264 ? -29.651 -21.659 -5.509 1 93.83 264 GLU B C 1
ATOM 4694 O O . GLU B 1 264 ? -30.231 -22.191 -6.458 1 93.83 264 GLU B O 1
ATOM 4699 N N . PHE B 1 265 ? -28.806 -22.184 -4.68 1 95.18 265 PHE B N 1
ATOM 4700 C CA . PHE B 1 265 ? -28.54 -23.601 -4.897 1 95.18 265 PHE B CA 1
ATOM 4701 C C . PHE B 1 265 ? -27.986 -24.248 -3.633 1 95.18 265 PHE B C 1
ATOM 4703 O O . PHE B 1 265 ? -27.531 -23.552 -2.722 1 95.18 265 PHE B O 1
ATOM 4710 N N . ASP B 1 266 ? -28.18 -25.497 -3.601 1 95.52 266 ASP B N 1
ATOM 4711 C CA . ASP B 1 266 ? -27.509 -26.28 -2.569 1 95.52 266 ASP B CA 1
ATOM 4712 C C . ASP B 1 266 ? -26.03 -26.47 -2.899 1 95.52 266 ASP B C 1
ATOM 4714 O O . ASP B 1 266 ? -25.687 -27.056 -3.928 1 95.52 266 ASP B O 1
ATOM 4718 N N . LYS B 1 267 ? -25.186 -26.069 -2.057 1 93.18 267 LYS B N 1
ATOM 4719 C CA . LYS B 1 267 ? -23.745 -26.059 -2.293 1 93.18 267 LYS B CA 1
ATOM 4720 C C . LYS B 1 267 ? -23.215 -27.471 -2.52 1 93.18 267 LYS B C 1
ATOM 4722 O O . LYS B 1 267 ? -22.404 -27.699 -3.42 1 93.18 267 LYS B O 1
ATOM 4727 N N . GLU B 1 268 ? -23.626 -28.334 -1.759 1 93.54 268 GLU B N 1
ATOM 4728 C CA . GLU B 1 268 ? -23.155 -29.711 -1.869 1 93.54 268 GLU B CA 1
ATOM 4729 C C . GLU B 1 268 ? -23.6 -30.344 -3.184 1 93.54 268 GLU B C 1
ATOM 4731 O O . GLU B 1 268 ? -22.834 -31.071 -3.82 1 93.54 268 GLU B O 1
ATOM 4736 N N . GLU B 1 269 ? -24.804 -30.058 -3.583 1 96.14 269 GLU B N 1
ATOM 4737 C CA . GLU B 1 269 ? -25.331 -30.594 -4.834 1 96.14 269 GLU B CA 1
ATOM 4738 C C . GLU B 1 269 ? -24.576 -30.034 -6.036 1 96.14 269 GLU B C 1
ATOM 4740 O O . GLU B 1 269 ? -24.268 -30.766 -6.979 1 96.14 269 GLU B O 1
ATOM 4745 N N . LYS B 1 270 ? -24.331 -28.837 -5.945 1 96.64 270 LYS B N 1
ATOM 4746 C CA . LYS B 1 270 ? -23.593 -28.199 -7.032 1 96.64 270 LYS B CA 1
ATOM 4747 C C . LYS B 1 270 ? -22.193 -28.791 -7.168 1 96.64 270 LYS B C 1
ATOM 4749 O O . LYS B 1 270 ? -21.757 -29.119 -8.273 1 96.64 270 LYS B O 1
ATOM 4754 N N . VAL B 1 271 ? -21.52 -28.929 -6.052 1 96.05 271 VAL B N 1
ATOM 4755 C CA . VAL B 1 271 ? -20.156 -29.447 -6.068 1 96.05 271 VAL B CA 1
ATOM 4756 C C . VAL B 1 271 ? -20.15 -30.871 -6.619 1 96.05 271 VAL B C 1
ATOM 4758 O O . VAL B 1 271 ? -19.305 -31.22 -7.446 1 96.05 271 VAL B O 1
ATOM 4761 N N . LYS B 1 272 ? -21.095 -31.624 -6.203 1 95.85 272 LYS B N 1
ATOM 4762 C CA . LYS B 1 272 ? -21.192 -33.006 -6.664 1 95.85 272 LYS B CA 1
ATOM 4763 C C . LYS B 1 272 ? -21.453 -33.068 -8.166 1 95.85 272 LYS B C 1
ATOM 4765 O O . LYS B 1 272 ? -20.815 -33.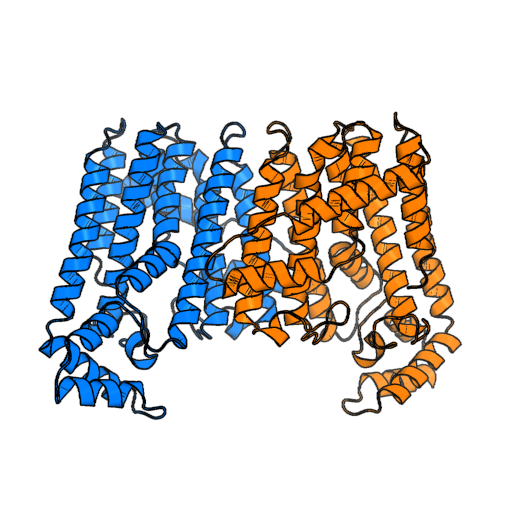843 -8.881 1 95.85 272 LYS B O 1
ATOM 4770 N N . ALA B 1 273 ? -22.355 -32.252 -8.609 1 96.98 273 ALA B N 1
ATOM 4771 C CA . ALA B 1 273 ? -22.744 -32.259 -10.017 1 96.98 273 ALA B CA 1
ATOM 4772 C C . ALA B 1 273 ? -21.59 -31.805 -10.907 1 96.98 273 ALA B C 1
ATOM 4774 O O . ALA B 1 273 ? -21.314 -32.422 -11.938 1 96.98 273 ALA B O 1
ATOM 4775 N N . VAL B 1 274 ? -20.977 -30.817 -10.499 1 97.47 274 VAL B N 1
ATOM 4776 C CA . VAL B 1 274 ? -19.891 -30.258 -11.298 1 97.47 274 VAL B CA 1
ATOM 4777 C C . VAL B 1 274 ? -18.692 -31.203 -11.272 1 97.47 274 VAL B C 1
ATOM 4779 O O . VAL B 1 274 ? -18.036 -31.411 -12.296 1 97.47 274 VAL B O 1
ATOM 4782 N N . ARG B 1 275 ? -18.421 -31.74 -10.128 1 96.8 275 ARG B N 1
ATOM 4783 C CA . ARG B 1 275 ? -17.322 -32.694 -10.02 1 96.8 275 ARG B CA 1
ATOM 4784 C C . ARG B 1 275 ? -17.555 -33.901 -10.924 1 96.8 275 ARG B C 1
ATOM 4786 O O . ARG B 1 275 ? -16.612 -34.433 -11.513 1 96.8 275 ARG B O 1
ATOM 4793 N N . LYS B 1 276 ? -18.774 -34.34 -10.965 1 97.42 276 LYS B N 1
ATOM 4794 C CA . LYS B 1 276 ? -19.112 -35.454 -11.847 1 97.42 276 LYS B CA 1
ATOM 4795 C C . LYS B 1 276 ? -18.781 -35.125 -13.3 1 97.42 276 LYS B C 1
ATOM 4797 O O . LYS B 1 276 ? -18.254 -35.969 -14.028 1 97.42 276 LYS B O 1
ATOM 4802 N N . ILE B 1 277 ? -19.105 -33.947 -13.655 1 97.93 277 ILE B N 1
ATOM 4803 C CA . ILE B 1 277 ? -18.791 -33.498 -15.007 1 97.93 277 ILE B CA 1
ATOM 4804 C C . ILE B 1 277 ? -17.277 -33.476 -15.205 1 97.93 277 ILE B C 1
ATOM 4806 O O . ILE B 1 277 ? -16.775 -33.909 -16.245 1 97.93 277 ILE B O 1
ATOM 4810 N N . TYR B 1 278 ? -16.532 -32.941 -14.189 1 98.15 278 TYR B N 1
ATOM 4811 C CA . TYR B 1 278 ? -15.075 -32.937 -14.249 1 98.15 278 TYR B CA 1
ATOM 4812 C C . TYR B 1 278 ? -14.534 -34.348 -14.452 1 98.15 278 TYR B C 1
ATOM 4814 O O . TYR B 1 278 ? -13.638 -34.564 -15.272 1 98.15 278 TYR B O 1
ATOM 4822 N N . ASP B 1 279 ? -15.11 -35.316 -13.803 1 97.75 279 ASP B N 1
ATOM 4823 C CA . ASP B 1 279 ? -14.664 -36.704 -13.874 1 97.75 279 ASP B CA 1
ATOM 4824 C C . ASP B 1 279 ? -14.939 -37.3 -15.253 1 97.75 279 ASP B C 1
ATOM 4826 O O . ASP B 1 279 ? -14.075 -37.961 -15.833 1 97.75 279 ASP B O 1
ATOM 4830 N N . GLU B 1 280 ? -16.1 -37.021 -15.698 1 97.39 280 GLU B N 1
ATOM 4831 C CA . GLU B 1 280 ? -16.507 -37.551 -16.996 1 97.39 280 GLU B CA 1
ATOM 4832 C C . GLU B 1 280 ? -15.612 -37.023 -18.113 1 97.39 280 GLU B C 1
ATOM 4834 O O . GLU B 1 280 ? -15.32 -37.739 -19.073 1 97.39 280 GLU B O 1
ATOM 4839 N N . LEU B 1 281 ? -15.186 -35.814 -17.942 1 97.82 281 LEU B N 1
ATOM 4840 C CA . LEU B 1 281 ? -14.441 -35.147 -19.004 1 97.82 281 LEU B CA 1
ATOM 4841 C C . LEU B 1 281 ? -12.939 -35.33 -18.813 1 97.82 281 LEU B C 1
ATOM 4843 O O . LEU B 1 281 ? -12.143 -34.852 -19.624 1 97.82 281 LEU B O 1
ATOM 4847 N N . GLY B 1 282 ? -12.474 -35.963 -17.663 1 97.88 282 GLY B N 1
ATOM 4848 C CA . GLY B 1 282 ? -11.06 -36.195 -17.411 1 97.88 282 GLY B CA 1
ATOM 4849 C C . GLY B 1 282 ? -10.312 -34.938 -17.007 1 97.88 282 GLY B C 1
ATOM 4850 O O . GLY B 1 282 ? -9.128 -34.788 -17.316 1 97.88 282 GLY B O 1
ATOM 4851 N N . ILE B 1 283 ? -10.979 -34.044 -16.352 1 98.12 283 ILE B N 1
ATOM 4852 C CA . ILE B 1 283 ? -10.419 -32.739 -16.021 1 98.12 283 ILE B CA 1
ATOM 4853 C C . ILE B 1 283 ? -9.274 -32.906 -15.024 1 98.12 283 ILE B C 1
ATOM 4855 O O . ILE B 1 283 ? -8.285 -32.171 -15.076 1 98.12 283 ILE B O 1
ATOM 4859 N N . LYS B 1 284 ? -9.379 -33.81 -14.104 1 97.32 284 LYS B N 1
ATOM 4860 C CA . LYS B 1 284 ? -8.315 -34.056 -13.134 1 97.32 284 LYS B CA 1
ATOM 4861 C C . LYS B 1 284 ? -7.005 -34.41 -13.833 1 97.32 284 LYS B C 1
ATOM 4863 O O . LYS B 1 284 ? -5.964 -33.816 -13.547 1 97.32 284 LYS B O 1
ATOM 4868 N N . ALA B 1 285 ? -7.072 -35.314 -14.735 1 97.96 285 ALA B N 1
ATOM 4869 C CA . ALA B 1 285 ? -5.883 -35.768 -15.452 1 97.96 285 ALA B CA 1
ATOM 4870 C C . ALA B 1 285 ? -5.285 -34.643 -16.291 1 97.96 285 ALA B C 1
ATOM 4872 O O . ALA B 1 285 ? -4.062 -34.512 -16.384 1 97.96 285 ALA B O 1
ATOM 4873 N N . LEU B 1 286 ? -6.153 -33.849 -16.925 1 98.06 286 LEU B N 1
ATOM 4874 C CA . LEU B 1 286 ? -5.691 -32.72 -17.724 1 98.06 286 LEU B CA 1
ATOM 4875 C C . LEU B 1 286 ? -4.975 -31.694 -16.852 1 98.06 286 LEU B C 1
ATOM 4877 O O . LEU B 1 286 ? -3.948 -31.142 -17.253 1 98.06 286 LEU B O 1
ATOM 4881 N N . THR B 1 287 ? -5.531 -31.464 -15.685 1 97.98 287 THR B N 1
ATOM 4882 C CA . THR B 1 287 ? -4.935 -30.509 -14.757 1 97.98 287 THR B CA 1
ATOM 4883 C C . THR B 1 287 ? -3.597 -31.024 -14.235 1 97.98 287 THR B C 1
ATOM 4885 O O . THR B 1 287 ? -2.628 -30.268 -14.145 1 97.98 287 THR B O 1
ATOM 4888 N N . GLU B 1 288 ? -3.533 -32.292 -13.921 1 97.29 288 GLU B N 1
ATOM 4889 C CA . GLU B 1 288 ? -2.298 -32.905 -13.441 1 97.29 288 GLU B CA 1
ATOM 4890 C C . GLU B 1 288 ? -1.204 -32.847 -14.504 1 97.29 288 GLU B C 1
ATOM 4892 O O . GLU B 1 288 ? -0.035 -32.614 -14.187 1 97.29 288 GLU B O 1
ATOM 4897 N N . LYS B 1 289 ? -1.614 -33.089 -15.704 1 98.13 289 LYS B N 1
ATOM 4898 C CA . LYS B 1 289 ? -0.653 -33.014 -16.801 1 98.13 289 LYS B CA 1
ATOM 4899 C C . LYS B 1 289 ? -0.084 -31.605 -16.938 1 98.13 289 LYS B C 1
ATOM 4901 O O . LYS B 1 289 ? 1.128 -31.431 -17.088 1 98.13 289 LYS B O 1
ATOM 4906 N N . LYS B 1 290 ? -0.963 -30.617 -16.916 1 98.19 290 LYS B N 1
ATOM 4907 C CA . LYS B 1 290 ? -0.534 -29.224 -17.01 1 98.19 290 LYS B CA 1
ATOM 4908 C C . LYS B 1 290 ? 0.373 -28.848 -15.842 1 98.19 290 LYS B C 1
ATOM 4910 O O . LYS B 1 290 ? 1.396 -28.187 -16.032 1 98.19 290 LYS B O 1
ATOM 4915 N N . MET B 1 291 ? -0.049 -29.229 -14.701 1 97.02 291 MET B N 1
ATOM 4916 C CA . MET B 1 291 ? 0.726 -29.018 -13.481 1 97.02 291 MET B CA 1
ATOM 4917 C C . MET B 1 291 ? 2.125 -29.608 -13.616 1 97.02 291 MET B C 1
ATOM 4919 O O . MET B 1 291 ? 3.117 -28.941 -13.316 1 97.02 291 MET B O 1
ATOM 4923 N N . GLN B 1 292 ? 2.228 -30.849 -14.065 1 97.35 292 GLN B N 1
ATOM 4924 C CA . GLN B 1 292 ? 3.497 -31.559 -14.185 1 97.35 292 GLN B CA 1
ATOM 4925 C C . GLN B 1 292 ? 4.406 -30.893 -15.214 1 97.35 292 GLN B C 1
ATOM 4927 O O . GLN B 1 292 ? 5.626 -30.863 -15.045 1 97.35 292 GLN B O 1
ATOM 4932 N N . GLU B 1 293 ? 3.792 -30.419 -16.256 1 98.36 293 GLU B N 1
ATOM 4933 C CA . GLU B 1 293 ? 4.562 -29.683 -17.255 1 98.36 293 GLU B CA 1
ATOM 4934 C C . GLU B 1 293 ? 5.326 -28.526 -16.619 1 98.36 293 GLU B C 1
ATOM 4936 O O . GLU B 1 293 ? 6.506 -28.318 -16.912 1 98.36 293 GLU B O 1
ATOM 4941 N N . TYR B 1 294 ? 4.712 -27.769 -15.771 1 98.52 294 TYR B N 1
ATOM 4942 C CA . TYR B 1 294 ? 5.336 -26.617 -15.131 1 98.52 294 TYR B CA 1
ATOM 4943 C C . TYR B 1 294 ? 6.357 -27.059 -14.088 1 98.52 294 TYR B C 1
ATOM 4945 O O . TYR B 1 294 ? 7.429 -26.462 -13.968 1 98.52 294 TYR B O 1
ATOM 4953 N N . PHE B 1 295 ? 6.059 -28.121 -13.332 1 97.97 295 PHE B N 1
ATOM 4954 C CA . PHE B 1 295 ? 7.025 -28.627 -12.364 1 97.97 295 PHE B CA 1
ATOM 4955 C C . PHE B 1 295 ? 8.283 -29.126 -13.064 1 97.97 295 PHE B C 1
ATOM 4957 O O . PHE B 1 295 ? 9.4 -28.83 -12.633 1 97.97 295 PHE B O 1
ATOM 4964 N N . ASP B 1 296 ? 8.095 -29.873 -14.191 1 98.01 296 ASP B N 1
ATOM 4965 C CA . ASP B 1 296 ? 9.23 -30.399 -14.944 1 98.01 296 ASP B CA 1
ATOM 4966 C C . ASP B 1 296 ? 10.096 -29.268 -15.494 1 98.01 296 ASP B C 1
ATOM 4968 O O . ASP B 1 296 ? 11.326 -29.336 -15.436 1 98.01 296 ASP B O 1
ATOM 4972 N N . LYS B 1 297 ? 9.431 -28.273 -16.018 1 98.11 297 LYS B N 1
ATOM 4973 C CA . LYS B 1 297 ? 10.154 -27.113 -16.532 1 98.11 297 LYS B CA 1
ATOM 4974 C C . LYS B 1 297 ? 10.969 -26.441 -15.431 1 98.11 297 LYS B C 1
ATOM 4976 O O . LYS B 1 297 ? 12.133 -26.093 -15.638 1 98.11 297 LYS B O 1
ATOM 4981 N N . GLY B 1 298 ? 10.355 -26.201 -14.272 1 97.8 298 GLY B N 1
ATOM 4982 C CA . GLY B 1 298 ? 11.051 -25.599 -13.146 1 97.8 298 GLY B CA 1
ATOM 4983 C C . GLY B 1 298 ? 12.243 -26.411 -12.677 1 97.8 298 GLY B C 1
ATOM 4984 O O . GLY B 1 298 ? 13.338 -25.873 -12.502 1 97.8 298 GLY B O 1
ATOM 4985 N N . LEU B 1 299 ? 12.066 -27.716 -12.537 1 96.89 299 LEU B N 1
ATOM 4986 C CA . LEU B 1 299 ? 13.127 -28.592 -12.053 1 96.89 299 LEU B CA 1
ATOM 4987 C C . LEU B 1 299 ? 14.281 -28.65 -13.049 1 96.89 299 LEU B C 1
ATOM 4989 O O . LEU B 1 299 ? 15.445 -28.741 -12.653 1 96.89 299 LEU B O 1
ATOM 4993 N N . ALA B 1 300 ? 13.958 -28.624 -14.338 1 97.24 300 ALA B N 1
ATOM 4994 C CA . ALA B 1 300 ? 14.994 -28.597 -15.367 1 97.24 300 ALA B CA 1
ATOM 4995 C C . ALA B 1 300 ? 15.842 -27.333 -15.258 1 97.24 300 ALA B C 1
ATOM 4997 O O . ALA B 1 300 ? 17.057 -27.374 -15.465 1 97.24 300 ALA B O 1
ATOM 4998 N N . GLN B 1 301 ? 15.216 -26.189 -15.002 1 96.65 301 GLN B N 1
ATOM 4999 C CA . GLN B 1 301 ? 15.935 -24.932 -14.825 1 96.65 301 GLN B CA 1
ATOM 5000 C C . GLN B 1 301 ? 16.86 -24.993 -13.613 1 96.65 301 GLN B C 1
ATOM 5002 O O . GLN B 1 301 ? 18.016 -24.571 -13.686 1 96.65 301 GLN B O 1
ATOM 5007 N N . LEU B 1 302 ? 16.328 -25.509 -12.492 1 96.51 302 LEU B N 1
ATOM 5008 C CA . LEU B 1 302 ? 17.152 -25.639 -11.296 1 96.51 302 LEU B CA 1
ATOM 5009 C C . LEU B 1 302 ? 18.359 -26.532 -11.561 1 96.51 302 LEU B C 1
ATOM 5011 O O . LEU B 1 302 ? 19.474 -26.219 -11.136 1 96.51 302 LEU B O 1
ATOM 5015 N N . ASP B 1 303 ? 18.168 -27.597 -12.271 1 95.55 303 ASP B N 1
ATOM 5016 C CA . ASP B 1 303 ? 19.206 -28.58 -12.561 1 95.55 303 ASP B CA 1
ATOM 5017 C C . ASP B 1 303 ? 20.303 -27.979 -13.437 1 95.55 303 ASP B C 1
ATOM 5019 O O . ASP B 1 303 ? 21.436 -28.463 -13.442 1 95.55 303 ASP B O 1
ATOM 5023 N N . SER B 1 304 ? 19.953 -26.935 -14.122 1 95.71 304 SER B N 1
ATOM 5024 C CA . SER B 1 304 ? 20.885 -26.336 -15.071 1 95.71 304 SER B CA 1
ATOM 5025 C C . SER B 1 304 ? 21.818 -25.348 -14.38 1 95.71 304 SER B C 1
ATOM 5027 O O . SER B 1 304 ? 22.73 -24.804 -15.007 1 95.71 304 SER B O 1
ATOM 5029 N N . ILE B 1 305 ? 21.574 -25.119 -13.098 1 95 305 ILE B N 1
ATOM 5030 C CA . ILE B 1 305 ? 22.41 -24.182 -12.355 1 95 305 ILE B CA 1
ATOM 5031 C C . ILE B 1 305 ? 23.498 -24.946 -11.603 1 95 305 ILE B C 1
ATOM 5033 O O . ILE B 1 305 ? 23.209 -25.913 -10.895 1 95 305 ILE B O 1
ATOM 5037 N N . ASP B 1 306 ? 24.755 -24.613 -11.843 1 89.84 306 ASP B N 1
ATOM 5038 C CA . ASP B 1 306 ? 25.855 -25.153 -11.05 1 89.84 306 ASP B CA 1
ATOM 5039 C C . ASP B 1 306 ? 26.164 -24.254 -9.855 1 89.84 306 ASP B C 1
ATOM 5041 O O . ASP B 1 306 ? 26.672 -23.143 -10.022 1 89.84 306 ASP B O 1
ATOM 5045 N N . VAL B 1 307 ? 25.829 -24.734 -8.697 1 92.15 307 VAL B N 1
ATOM 5046 C CA . VAL B 1 307 ? 25.976 -23.915 -7.498 1 92.15 307 VAL B CA 1
ATOM 5047 C C . VAL B 1 307 ? 27.145 -24.429 -6.661 1 92.15 307 VAL B C 1
ATOM 5049 O O . VAL B 1 307 ? 27.457 -25.622 -6.686 1 92.15 307 VAL B O 1
ATOM 5052 N N . PRO B 1 308 ? 27.822 -23.598 -5.937 1 93.77 308 PRO B N 1
ATOM 5053 C CA . PRO B 1 308 ? 28.996 -23.98 -5.149 1 93.77 308 PRO B CA 1
ATOM 5054 C C . PRO B 1 308 ? 28.639 -24.836 -3.936 1 93.77 308 PRO B C 1
ATOM 5056 O O . PRO B 1 308 ? 29.439 -25.675 -3.511 1 93.77 308 PRO B O 1
ATOM 5059 N N . HIS B 1 309 ? 27.425 -24.641 -3.365 1 93.99 309 HIS B N 1
ATOM 5060 C CA . HIS B 1 309 ? 27.059 -25.353 -2.145 1 93.99 309 HIS B CA 1
ATOM 5061 C C . HIS B 1 309 ? 26.008 -26.421 -2.426 1 93.99 309 HIS B C 1
ATOM 5063 O O . HIS B 1 309 ? 24.807 -26.142 -2.391 1 93.99 309 HIS B O 1
ATOM 5069 N N . LYS B 1 310 ? 26.372 -27.632 -2.47 1 93.19 310 LYS B N 1
ATOM 5070 C CA . LYS B 1 310 ? 25.532 -28.745 -2.903 1 93.19 310 LYS B CA 1
ATOM 5071 C C . LYS B 1 310 ? 24.498 -29.1 -1.838 1 93.19 310 LYS B C 1
ATOM 5073 O O . LYS B 1 310 ? 23.383 -29.516 -2.162 1 93.19 310 LYS B O 1
ATOM 5078 N N . ASP B 1 311 ? 24.871 -28.928 -0.597 1 92.92 311 ASP B N 1
ATOM 5079 C CA . ASP B 1 311 ? 23.927 -29.211 0.48 1 92.92 311 ASP B CA 1
ATOM 5080 C C . ASP B 1 311 ? 22.708 -28.295 0.396 1 92.92 311 ASP B C 1
ATOM 5082 O O . ASP B 1 311 ? 21.576 -28.741 0.596 1 92.92 311 ASP B O 1
ATOM 5086 N N . ALA B 1 312 ? 23.026 -27.039 0.118 1 94 312 ALA B N 1
ATOM 5087 C CA . ALA B 1 312 ? 21.93 -26.086 -0.041 1 94 312 ALA B CA 1
ATOM 5088 C C . ALA B 1 312 ? 21.072 -26.434 -1.254 1 94 312 ALA B C 1
ATOM 5090 O O . ALA B 1 312 ? 19.849 -26.283 -1.221 1 94 312 ALA B O 1
ATOM 5091 N N . TYR B 1 313 ? 21.715 -26.864 -2.262 1 95.76 313 TYR B N 1
ATOM 5092 C CA . TYR B 1 313 ? 20.997 -27.307 -3.451 1 95.76 313 TYR B CA 1
ATOM 5093 C C . TYR B 1 313 ? 20.053 -28.457 -3.121 1 95.76 313 TYR B C 1
ATOM 5095 O O . TYR B 1 313 ? 18.887 -28.448 -3.525 1 95.76 313 TYR B O 1
ATOM 5103 N N . GLN B 1 314 ? 20.488 -29.4 -2.404 1 95.61 314 GLN B N 1
ATOM 5104 C CA . GLN B 1 314 ? 19.673 -30.554 -2.036 1 95.61 314 GLN B CA 1
ATOM 5105 C C . GLN B 1 314 ? 18.508 -30.142 -1.141 1 95.61 314 GLN B C 1
ATOM 5107 O O . GLN B 1 314 ? 17.407 -30.685 -1.257 1 95.61 314 GLN B O 1
ATOM 5112 N N . ALA B 1 315 ? 18.803 -29.244 -0.263 1 95.47 315 ALA B N 1
ATOM 5113 C CA . ALA B 1 315 ? 17.737 -28.743 0.6 1 95.47 315 ALA B CA 1
ATOM 5114 C C . ALA B 1 315 ? 16.643 -28.062 -0.217 1 95.47 315 ALA B C 1
ATOM 5116 O O . ALA B 1 315 ? 15.453 -28.286 0.017 1 95.47 315 ALA B O 1
ATOM 5117 N N . LEU B 1 316 ? 17.062 -27.243 -1.177 1 96.58 316 LEU B N 1
ATOM 5118 C CA . LEU B 1 316 ? 16.111 -26.558 -2.046 1 96.58 316 LEU B CA 1
ATOM 5119 C C . LEU B 1 316 ? 15.313 -27.559 -2.874 1 96.58 316 LEU B C 1
ATOM 5121 O O . LEU B 1 316 ? 14.093 -27.43 -3.004 1 96.58 316 LEU B O 1
ATOM 5125 N N . LEU B 1 317 ? 15.996 -28.504 -3.378 1 95.64 317 LEU B N 1
ATOM 5126 C CA . LEU B 1 317 ? 15.345 -29.543 -4.167 1 95.64 317 LEU B CA 1
ATOM 5127 C C . LEU B 1 317 ? 14.323 -30.303 -3.328 1 95.64 317 LEU B C 1
ATOM 5129 O O . LEU B 1 317 ? 13.209 -30.565 -3.787 1 95.64 317 LEU B O 1
ATOM 5133 N N . GLN B 1 318 ? 14.646 -30.595 -2.139 1 94.76 318 GLN B N 1
ATOM 5134 C CA . GLN B 1 318 ? 13.756 -31.347 -1.261 1 94.76 318 GLN B CA 1
ATOM 5135 C C . GLN B 1 318 ? 12.507 -30.539 -0.92 1 94.76 318 GLN B C 1
ATOM 5137 O O . GLN B 1 318 ? 11.393 -31.065 -0.951 1 94.76 318 GLN B O 1
ATOM 5142 N N . ILE B 1 319 ? 12.699 -29.331 -0.563 1 93.84 319 ILE B N 1
ATOM 5143 C CA . ILE B 1 319 ? 11.564 -28.477 -0.23 1 93.84 319 ILE B CA 1
ATOM 5144 C C . ILE B 1 319 ? 10.64 -28.352 -1.44 1 93.84 319 ILE B C 1
ATOM 5146 O O . ILE B 1 319 ? 9.415 -28.346 -1.295 1 93.84 319 ILE B O 1
ATOM 5150 N N . THR B 1 320 ? 11.244 -28.247 -2.572 1 94.09 320 THR B N 1
ATOM 5151 C CA . THR B 1 320 ? 10.462 -28.141 -3.799 1 94.09 320 THR B CA 1
ATOM 5152 C C . THR B 1 320 ? 9.673 -29.422 -4.05 1 94.09 320 THR B C 1
ATOM 5154 O O . THR B 1 320 ? 8.492 -29.372 -4.402 1 94.09 320 THR B O 1
ATOM 5157 N N . GLN B 1 321 ? 10.293 -30.511 -3.837 1 93.95 321 GLN B N 1
ATOM 5158 C CA . GLN B 1 321 ? 9.623 -31.797 -3.998 1 93.95 321 GLN B CA 1
ATOM 5159 C C . GLN B 1 321 ? 8.486 -31.955 -2.993 1 93.95 321 GLN B C 1
ATOM 5161 O O . GLN B 1 321 ? 7.435 -32.51 -3.319 1 93.95 321 GLN B O 1
ATOM 5166 N N . ASP B 1 322 ? 8.713 -31.473 -1.836 1 91.03 322 ASP B N 1
ATOM 5167 C CA . ASP B 1 322 ? 7.659 -31.5 -0.827 1 91.03 322 ASP B CA 1
ATOM 5168 C C . ASP B 1 322 ? 6.455 -30.67 -1.267 1 91.03 322 ASP B C 1
ATOM 5170 O O . ASP B 1 322 ? 5.308 -31.057 -1.031 1 91.03 322 ASP B O 1
ATOM 5174 N N . LEU B 1 323 ? 6.76 -29.544 -1.892 1 87.98 323 LEU B N 1
ATOM 5175 C CA . LEU B 1 323 ? 5.691 -28.689 -2.396 1 87.98 323 LEU B CA 1
ATOM 5176 C C . LEU B 1 323 ? 4.925 -29.38 -3.519 1 87.98 323 LEU B C 1
ATOM 5178 O O . LEU B 1 323 ? 3.698 -29.286 -3.588 1 87.98 323 LEU B O 1
ATOM 5182 N N . ILE B 1 324 ? 5.652 -30.036 -4.315 1 90.04 324 ILE B N 1
ATOM 5183 C CA . ILE B 1 324 ? 5.085 -30.728 -5.467 1 90.04 324 ILE B CA 1
ATOM 5184 C C . ILE B 1 324 ? 4.208 -31.885 -4.993 1 90.04 324 ILE B C 1
ATOM 5186 O O . ILE B 1 324 ? 3.13 -32.121 -5.543 1 90.04 324 ILE B O 1
ATOM 5190 N N . ASN B 1 325 ? 4.584 -32.503 -3.903 1 88.09 325 ASN B N 1
ATOM 5191 C CA . ASN B 1 325 ? 3.912 -33.723 -3.469 1 88.09 325 ASN B CA 1
ATOM 5192 C C . ASN B 1 325 ? 2.925 -33.447 -2.338 1 88.09 325 ASN B C 1
ATOM 5194 O O . ASN B 1 325 ? 2.369 -34.378 -1.753 1 88.09 325 ASN B O 1
ATOM 5198 N N . ARG B 1 326 ? 2.759 -32.26 -2.082 1 80.23 326 ARG B N 1
ATOM 5199 C CA . ARG B 1 326 ? 1.896 -31.908 -0.958 1 80.23 326 ARG B CA 1
ATOM 5200 C C . ARG B 1 326 ? 0.47 -32.395 -1.19 1 80.23 326 ARG B C 1
ATOM 5202 O O . ARG B 1 326 ? -0.021 -32.378 -2.321 1 80.23 326 ARG B O 1
ATOM 5209 N N . GLU B 1 327 ? -0.15 -32.919 -0.123 1 70.75 327 GLU B N 1
ATOM 5210 C CA . GLU B 1 327 ? -1.527 -33.399 -0.181 1 70.75 327 GLU B CA 1
ATOM 5211 C C . GLU B 1 327 ? -2.468 -32.47 0.582 1 70.75 327 GLU B C 1
ATOM 5213 O O . GLU B 1 327 ? -3.651 -32.775 0.746 1 70.75 327 GLU B O 1
ATOM 5218 N N . LYS B 1 328 ? -1.862 -31.477 1.255 1 68.48 328 LYS B N 1
ATOM 5219 C CA . LYS B 1 328 ? -2.642 -30.458 1.949 1 68.48 328 LYS B CA 1
ATOM 5220 C C . LYS B 1 328 ? -1.969 -29.092 1.857 1 68.48 328 LYS B C 1
ATOM 5222 O O . LYS B 1 328 ? -0.749 -29.004 1.702 1 68.48 328 LYS B O 1
#

Radius of gyration: 27.5 Å; Cα contacts (8 Å, |Δi|>4): 939; chains: 2; bounding box: 60×74×56 Å

Nearest PDB structures (foldseek):
  6kd7-assembly1_A  TM=9.206E-01  e=4.719E-21  Nonlabens dokdonensis DSW-6
  3aqb-assembly2_D  TM=8.920E-01  e=2.037E-15  Micrococcus luteus
  3oyr-assembly1_B  TM=8.866E-01  e=5.471E-15  Caulobacter vibrioides
  3nf2-assembly1_A-2  TM=8.807E-01  e=6.782E-15  Streptomyces coelicolor
  3aq0-assembly3_E  TM=8.661E-01  e=1.338E-12  Arabidopsis thaliana

InterPro domains:
  IPR000092 Polyprenyl synthetase-like [PF00348] (28-276)
  IPR000092 Polyprenyl synthetase-like [cd00685] (25-258)
  IPR008949 Isoprenoid synthase domain superfamily [G3DSA:1.10.600.10] (1-328)
  IPR008949 Isoprenoid synthase domain superfamily [SSF48576] (8-327)
  IPR033749 Polyprenyl synthetase, conserved site [PS00444] (204-216)
  IPR033749 Polyprenyl synthetase, conserved site [PS00723] (79-93)

Sequence (656 aa):
MNQKTSVNKILQDLESHIQGYTYGESPKELYEPIAYIMSLGGKRIRPLLTLLAYSLYKENYEKALIPAAAVEVFHNFTLMHDDIMDVAPLRRGKPTVHEKWNDNTAILSGDVMLVRAYDMLLEVDHTILPKCIMLFNQTAAEVCEGQQHDMNFETMDIVGEAAYLDMIRQKTAVLLGFALQFGAIMAGASEKDSNKLYEFGVNVGIGFQLKDDLLDVYADKAKFGKQVGGDIIANKKTFLLIKAAELAKDESKSTLEHWLEQKEFDKEEKVKAVRKIYDELGIKALTEKKMQEYFDKGLAQLDSIDVPHKDAYQALLQITQDLINREKMNQKTSVNKILQDLESHIQGYTYGESPKELYEPIAYIMSLGGKRIRPLLTLLAYSLYKENYEKALIPAAAVEVFHNFTLMHDDIMDVAPLRRGKPTVHEKWNDNTAILSGDVMLVRAYDMLLEVDHTILPKCIMLFNQTAAEVCEGQQHDMNFETMDIVGEAAYLDMIRQKTAVLLGFALQFGAIMAGASEKDSNKLYEFGVNVGIGFQLKDDLLDVYADKAKFGKQVGGDIIANKKTFLLIKAAELAKDESKSTLEHWLEQKEFDKEEKVKAVRKIYDELGIKALTEKKMQEYFDKGLAQLDSIDVPHKDAYQALLQITQDLINREK

Solvent-accessible surface area (backbone atoms only — not comparable to full-atom values): 33827 Å² total; per-residue (Å²): 132,56,56,66,54,52,51,52,49,50,50,50,53,48,48,53,50,62,72,68,56,78,90,62,73,71,52,55,76,45,35,49,55,49,54,48,62,65,62,62,59,76,85,57,57,50,25,47,40,10,40,36,32,16,29,24,66,35,88,67,43,75,76,44,46,55,44,21,46,20,52,45,38,38,51,51,22,52,48,47,50,46,34,58,69,64,68,41,62,60,49,88,83,35,66,21,55,40,64,70,70,30,60,57,48,30,51,48,26,26,52,42,32,46,42,50,19,56,57,28,44,63,69,42,61,70,91,52,32,64,60,54,51,51,54,49,38,52,40,52,43,34,26,47,39,14,49,49,46,56,57,51,51,73,77,44,91,78,69,53,70,69,59,43,52,51,27,44,32,26,48,51,2,39,57,39,5,42,26,25,19,52,17,17,50,78,39,65,48,53,72,67,54,22,50,36,37,21,52,17,25,27,26,38,29,38,19,48,51,49,45,52,58,48,42,34,66,68,40,53,58,88,59,35,88,55,73,62,25,50,50,60,72,68,61,48,76,41,72,59,52,40,51,43,66,72,67,43,53,73,66,51,33,52,52,51,53,49,62,72,66,53,88,76,76,58,64,67,59,50,39,52,55,50,48,49,48,34,58,75,68,42,36,65,61,54,49,50,51,55,23,47,52,26,38,52,52,11,51,53,39,52,69,69,52,88,61,86,31,61,63,33,47,50,40,48,50,48,55,50,50,49,60,71,64,49,82,103,130,57,56,65,54,52,52,51,49,50,50,50,54,47,48,52,48,62,72,67,56,78,92,62,74,71,53,53,77,44,34,49,57,48,54,48,61,64,64,62,60,75,85,56,57,50,27,48,40,9,41,38,34,17,28,24,66,34,88,67,43,75,76,43,46,56,43,21,47,19,53,43,38,39,51,51,23,53,48,46,49,46,34,58,67,64,67,40,62,58,50,85,84,35,66,21,56,41,65,70,70,31,62,57,47,29,50,50,25,26,54,42,33,48,41,49,20,56,58,27,45,63,68,42,60,70,91,52,32,63,60,52,50,52,54,49,39,51,40,52,45,34,27,47,37,13,48,49,47,56,58,52,52,74,76,46,91,77,67,54,69,69,59,44,51,50,27,43,32,25,48,51,1,38,56,40,6,46,25,24,20,51,16,17,50,77,39,66,48,53,72,67,53,22,50,37,37,22,50,18,24,28,27,37,28,39,19,47,50,49,48,52,58,48,42,33,67,68,39,52,60,90,58,34,89,53,73,64,25,50,50,60,73,67,62,49,76,42,74,60,50,41,51,42,65,73,68,42,53,74,67,53,33,52,52,50,52,50,62,71,68,52,88,77,77,60,63,68,60,50,38,53,54,51,48,49,47,34,60,75,69,43,37,64,61,54,50,51,51,54,23,46,52,26,39,52,52,12,52,52,39,52,70,70,53,89,60,86,31,61,64,32,46,51,39,49,52,48,55,50,48,48,61,71,65,51,84,103